Protein AF-A0A285BVQ2-F1 (afdb_monomer)

InterPro domains:
  IPR027267 AH/BAR domain superfamily [G3DSA:1.20.1270.60] (115-334)

Nearest PDB structures (foldseek):
  8hw4-assembly1_A  TM=1.486E-01  e=7.906E-01  Homo sapiens
  7y49-assembly1_A  TM=1.953E-01  e=3.868E+00  Homo sapiens
  8sxa-assembly1_A  TM=1.960E-01  e=9.302E+00  Bos taurus
  8j3z-assembly1_A  TM=1.615E-01  e=8.556E+00  Homo sapiens

Mean predicted aligned error: 10.96 Å

pLDDT: mean 81.38, std 14.77, range [26.28, 98.38]

Organism: NCBI:txid44577

Radius of gyration: 33.55 Å; Cα contacts (8 Å, |Δi|>4): 555; chains: 1; bounding box: 93×42×99 Å

Sequence (562 aa):
MNRDISKRKKHFKDCLQQLVRLLTNLVFLIGFISLTGCAGIHFYNPDNDATASLVKKTSDEINFKAILEEERKNQAKLLDHELEIVAQAALIGRNTILRALLEDRKIPGAPEAESLSKKQERMINDRLLELTGHENTILLTCHKDTVPVPFTVCINEFYDTLENLSKAVERFSKLLSTSAPECRIGVDAKFVVDNKMIDKYEAAAKSIKSNADVRRLLQSFKERCEKHQEAWKELAKIGGIFSVIAQEESKANEEMEKQEKAKGDAKEAYDKALEKYKEALKQAETDVSDVTKKINDKADQLKEALGTLSKTGILGKQSATKLQIDNINLLLDVLAKDKLDEGKLNCSEVKPEEKEKCLKTKEALTVVAQLPSFAGRFVGIEALTALPPINALLFEKERLMTLKEDAEKQIDRTKSIIALLQQKRAAALDEIESLMMSQQHINWARQANGNNEIKLSDLYQRSINEPARRHMVIAMTRFLNASTGSQRLIHEIKYRLLDIEHGQALDASETALRLWEVAIKQPVNALAAYHGSGMKREELAKLMIEALKAAGLFTIAGGVLN

Foldseek 3Di:
DVVVVVVVVVVVVVVVVVVVVVVVVVVVVVVVVVPPPDDDDDDFDPVLLVVLVVVLVVVVVPPVVVVLVVVLVVLVVVLVVLLVVLQVVLVVLLVVVVCQLLDQDPDVPDPHGDFSLRSLLVVLLVVLCQLQVDSCQQFAPLDPPPGTHHNVVLLVLLVVLVVQLVVLQVVLCVQQVDGDPDLAAALPDALDDDPVNLVVSVVSCVVVVGPDPSVVSSVSNRVSSVSNNSSLNSQCPGDHPLVVLRVLLNVLRVLVVQLVVQLVVLVVQLVVLLVQLLVLVVVCLPDPDPRQVSNVVSLVSNLVSLVSLCPSPLNSVLVSLVLLLVLLVLLLVVVVVCPDPQQFLPLNPDDPVCSVSSSSNLSSLSSNCSALLNPPCPPTVVSSGGRDDNLLSVLLSLLSVLSNVLSVLVVVLSVVLSVLSVQLSVLSSLLSVLSVLLSVLSCQLCVQQVVDGHHSVLLVDPPRRPSSNVSNVSSSVSNSCSSRVSVSSNSSSVSVNVSSVVVNVSSVVVSVVSLVCSLVVQLSVLSSCCNPVVPDPVVSVVSNSSSCSSSVVVVVVVVVVD

Secondary structure (DSSP, 8-state):
-HHHHHHHHHHHHHHHHHHHHHHHHHHHHHHHHHS--SS------HHHHHHHHHHHHHHHH--HHHHHHHHHHHHHHHHHHHHHHHHHHHHHHHHHHHHHHH-----TT-SSPPPHHHHHHHHHHHHHHHHHS-S-TT-B--SSSS--B-HHHHHHHHHHHHHHHHHHHHHHHHHHTSPPPP----SS------HHHHHHHHHHHHHTT----HHHHHHHHHHHHHHHHHHHHHHHTS-HHHHHHHHHHHHHHHHHHHHHHHHHHHHHHHHHHHHHHHHHHHHTTT--SSHHHHHHHHHHHHHHHHHHHHHSHHHHHHHHHHHHHHHHHHHHHHHTTT-S-TT---TTTS-HHHHHHHHHHHHHHHHHHTSGGGTTT-SSTTGGGSPPPHHHHHHHHHHHHHHHHHHHHHHHHHHHHHHHHHHHHHHHHHHHHHHHHHHHHHHHHHHHTTTPPPPGGGGT-TTS-HHHHHHHHHHHHHHHHIIIIIHHHHHHHHHHHHHHHHHHHHHHHHHHHHHHHHHHHHHHHHHHHHHHH---HHHHHHHHHHHHHHTTHHHHHHHS--

Solvent-accessible surface area (backbone atoms only — not comparable to full-atom values): 29639 Å² total; per-residue (Å²): 113,77,70,57,57,53,53,53,52,50,56,51,50,54,51,51,52,53,52,51,53,54,51,52,53,49,53,52,54,54,55,58,68,70,71,68,83,84,73,79,93,72,75,72,53,67,69,59,30,52,48,32,47,48,52,48,50,53,57,71,66,56,55,62,65,59,53,53,51,50,51,52,50,51,50,51,53,48,50,55,50,52,46,50,51,44,53,52,49,23,53,54,49,36,52,51,51,51,48,56,66,70,51,85,60,68,51,92,90,52,96,61,66,75,34,37,46,60,52,50,48,49,55,42,47,55,51,46,20,51,40,36,54,36,91,62,64,62,56,40,67,68,52,94,60,92,61,66,36,48,42,66,56,50,53,49,52,38,50,53,29,48,52,53,35,50,54,45,40,52,51,44,22,68,68,41,78,43,84,48,83,84,75,71,62,34,89,82,60,71,79,77,89,48,71,69,57,50,54,54,49,46,52,39,20,57,76,70,72,41,89,69,59,51,66,61,54,53,51,55,46,35,56,35,37,48,50,33,39,50,46,47,48,44,54,43,67,36,37,42,51,48,20,53,48,43,50,55,37,21,52,54,42,50,53,52,48,52,23,52,50,42,22,50,56,26,46,51,48,25,55,54,26,47,51,53,31,52,52,39,57,59,49,48,70,79,46,82,92,70,33,69,63,53,37,50,58,27,49,51,46,29,45,50,23,44,54,50,15,38,66,23,45,55,64,6,32,30,51,38,34,49,54,50,42,55,27,44,51,53,52,50,56,47,64,76,59,72,75,60,70,84,85,45,74,52,54,84,79,45,57,80,90,50,27,64,59,43,51,55,47,53,53,24,49,56,61,52,38,68,37,72,52,31,56,82,67,49,79,48,72,81,41,62,29,54,80,78,57,66,68,53,48,54,52,45,40,53,50,37,51,48,53,29,53,50,28,50,52,52,51,54,49,52,52,49,50,48,54,45,39,53,50,39,47,52,27,53,50,51,23,50,51,28,36,52,54,16,49,52,24,39,52,50,13,19,54,54,47,77,67,37,80,45,43,67,68,46,72,75,42,88,82,48,49,65,66,16,46,52,27,40,54,50,14,54,50,30,42,46,43,22,59,32,52,24,49,31,51,40,51,45,43,52,52,53,52,52,50,50,57,54,48,51,55,50,51,52,50,52,46,51,51,51,50,46,46,63,36,45,51,56,42,47,52,46,48,32,42,33,44,70,70,67,50,53,71,70,58,48,53,51,49,39,54,38,34,40,36,45,51,40,52,70,59,54,61,59,60,76,76,104

Structure (mmCIF, N/CA/C/O backbone):
data_AF-A0A285BVQ2-F1
#
_entry.id   AF-A0A285BVQ2-F1
#
loop_
_atom_site.group_PDB
_atom_site.id
_atom_site.type_symbol
_atom_site.label_atom_id
_atom_site.label_alt_id
_atom_site.label_comp_id
_atom_site.label_asym_id
_atom_site.label_entity_id
_atom_site.label_seq_id
_atom_site.pdbx_PDB_ins_code
_atom_site.Cartn_x
_atom_site.Cartn_y
_atom_site.Cartn_z
_atom_site.occupancy
_atom_site.B_iso_or_equiv
_atom_site.auth_seq_id
_atom_site.auth_comp_id
_atom_site.auth_asym_id
_atom_site.auth_atom_id
_atom_site.pdbx_PDB_model_num
ATOM 1 N N . MET A 1 1 ? -11.890 10.333 -19.678 1.00 42.75 1 MET A N 1
ATOM 2 C CA . MET A 1 1 ? -11.995 10.693 -18.242 1.00 42.75 1 MET A CA 1
ATOM 3 C C . MET A 1 1 ? -13.325 11.341 -17.843 1.00 42.75 1 MET A C 1
ATOM 5 O O . MET A 1 1 ? -14.027 10.740 -17.043 1.00 42.75 1 MET A O 1
ATOM 9 N N . ASN A 1 2 ? -13.757 12.484 -18.398 1.00 30.09 2 ASN A N 1
ATOM 10 C CA . ASN A 1 2 ? -14.986 13.160 -17.914 1.00 30.09 2 ASN A CA 1
ATOM 11 C C . ASN A 1 2 ? -16.311 12.388 -18.117 1.00 30.09 2 ASN A C 1
ATOM 13 O O . ASN A 1 2 ? -17.241 12.554 -17.328 1.00 30.09 2 ASN A O 1
ATOM 17 N N . ARG A 1 3 ? -16.409 11.499 -19.118 1.00 34.00 3 ARG A N 1
ATOM 18 C CA . ARG A 1 3 ? -17.596 10.639 -19.306 1.00 34.00 3 ARG A CA 1
ATOM 19 C C . ARG A 1 3 ? -17.711 9.508 -18.273 1.00 34.00 3 ARG A C 1
ATOM 21 O O . ARG A 1 3 ? -18.831 9.169 -17.902 1.00 34.00 3 ARG A O 1
ATOM 28 N N . ASP A 1 4 ? -16.596 8.981 -17.766 1.00 55.50 4 ASP A N 1
ATOM 29 C CA . ASP A 1 4 ? -16.612 7.911 -16.754 1.00 55.50 4 ASP A CA 1
ATOM 30 C C . ASP A 1 4 ? -16.957 8.421 -15.359 1.00 55.50 4 ASP A C 1
ATOM 32 O O . ASP A 1 4 ? -17.703 7.775 -14.625 1.00 55.50 4 ASP A O 1
ATOM 36 N N . ILE A 1 5 ? -16.493 9.623 -15.012 1.00 51.78 5 ILE A N 1
ATOM 37 C CA . ILE A 1 5 ? -16.827 10.260 -13.731 1.00 51.78 5 ILE A CA 1
ATOM 38 C C . ILE A 1 5 ? -18.338 10.548 -13.654 1.00 51.78 5 ILE A C 1
ATOM 40 O O . ILE A 1 5 ? -18.954 10.367 -12.605 1.00 51.78 5 ILE A O 1
ATOM 44 N N . SER A 1 6 ? -18.961 10.931 -14.776 1.00 53.59 6 SER A N 1
ATOM 45 C CA . SER A 1 6 ? -20.412 11.153 -14.867 1.00 53.59 6 SER A CA 1
ATOM 46 C C . SER A 1 6 ? -21.219 9.864 -14.650 1.00 53.59 6 SER A C 1
ATOM 48 O O . SER A 1 6 ? -22.170 9.855 -13.863 1.00 53.59 6 SER A O 1
ATOM 50 N N . LYS A 1 7 ? -20.803 8.747 -15.267 1.00 61.91 7 LYS A N 1
ATOM 51 C CA . LYS A 1 7 ? -21.470 7.446 -15.086 1.00 61.91 7 LYS A CA 1
ATOM 52 C C . LYS A 1 7 ? -21.353 6.923 -13.652 1.00 61.91 7 LYS A C 1
ATOM 54 O O . LYS A 1 7 ? -22.362 6.492 -13.099 1.00 61.91 7 LYS A O 1
ATOM 59 N N . ARG A 1 8 ? -20.176 7.035 -13.019 1.00 63.31 8 ARG A N 1
ATOM 60 C CA . ARG A 1 8 ? -19.987 6.622 -11.613 1.00 63.31 8 ARG A CA 1
ATOM 61 C C . ARG A 1 8 ? -20.835 7.451 -10.645 1.00 63.31 8 ARG A C 1
ATOM 63 O O . ARG A 1 8 ? -21.466 6.885 -9.758 1.00 63.31 8 ARG A O 1
ATOM 70 N N . LYS A 1 9 ? -20.933 8.772 -10.853 1.00 62.88 9 LYS A N 1
ATOM 71 C CA . LYS A 1 9 ? -21.797 9.647 -10.035 1.00 62.88 9 LYS A CA 1
ATOM 72 C C . LYS A 1 9 ? -23.277 9.282 -10.148 1.00 62.88 9 LYS A C 1
ATOM 74 O O . LYS A 1 9 ? -23.978 9.312 -9.141 1.00 62.88 9 LYS A O 1
ATOM 79 N N . LYS A 1 10 ? -23.750 8.923 -11.347 1.00 70.44 10 LYS A N 1
ATOM 80 C CA . LYS A 1 10 ? -25.139 8.490 -11.552 1.00 70.44 10 LYS A CA 1
ATOM 81 C C . LYS A 1 10 ? -25.424 7.167 -10.834 1.00 70.44 10 LYS A C 1
ATOM 83 O O . LYS A 1 10 ? -26.373 7.098 -10.064 1.00 70.44 10 LYS A O 1
ATOM 88 N N . HIS A 1 11 ? -24.544 6.178 -10.994 1.00 71.06 11 HIS A N 1
ATOM 89 C CA . HIS A 1 11 ? -24.711 4.863 -10.371 1.00 71.06 11 HIS A CA 1
ATOM 90 C C . HIS A 1 11 ? -24.677 4.921 -8.833 1.00 71.06 11 HIS A C 1
ATOM 92 O O . HIS A 1 11 ? -25.450 4.234 -8.170 1.00 71.06 11 HIS A O 1
ATOM 98 N N . PHE A 1 12 ? -23.827 5.784 -8.262 1.00 69.12 12 PHE A N 1
ATOM 99 C CA . PHE A 1 12 ? -23.786 6.032 -6.818 1.00 69.12 12 PHE A CA 1
ATOM 100 C C . PHE A 1 12 ? -25.073 6.699 -6.310 1.00 69.12 12 PHE A C 1
ATOM 102 O O . PHE A 1 12 ? -25.600 6.314 -5.269 1.00 69.12 12 PHE A O 1
ATOM 109 N N . LYS A 1 13 ? -25.616 7.666 -7.064 1.00 71.94 13 LYS A N 1
ATOM 110 C CA . LYS A 1 13 ? -26.856 8.371 -6.708 1.00 71.94 13 LYS A CA 1
ATOM 111 C C . LYS A 1 13 ? -28.071 7.440 -6.726 1.00 71.94 13 LYS A C 1
ATOM 113 O O . LYS A 1 13 ? -28.881 7.498 -5.804 1.00 71.94 13 LYS A O 1
ATOM 118 N N . ASP A 1 14 ? -28.153 6.557 -7.720 1.00 74.12 14 ASP A N 1
ATOM 119 C CA . ASP A 1 14 ? -29.234 5.574 -7.840 1.00 74.12 14 ASP A CA 1
ATOM 120 C C . ASP A 1 14 ? -29.177 4.539 -6.694 1.00 74.12 14 ASP A C 1
ATOM 122 O O . ASP A 1 14 ? -30.209 4.207 -6.105 1.00 74.12 14 ASP A O 1
ATOM 126 N N . CYS A 1 15 ? -27.970 4.109 -6.299 1.00 71.00 15 CYS A N 1
ATOM 127 C CA . CYS A 1 15 ? -27.760 3.200 -5.166 1.00 71.00 15 CYS A CA 1
ATOM 128 C C . CYS A 1 15 ? -28.124 3.859 -3.818 1.00 71.00 15 CYS A C 1
ATOM 130 O O . CYS A 1 15 ? -28.856 3.284 -3.010 1.00 71.00 15 CYS A O 1
ATOM 132 N N . LEU A 1 16 ? -27.706 5.114 -3.606 1.00 65.12 16 LEU A N 1
ATOM 133 C CA . LEU A 1 16 ? -28.046 5.893 -2.409 1.00 65.12 16 LEU A CA 1
ATOM 134 C C . LEU A 1 16 ? -29.565 6.111 -2.286 1.00 65.12 16 LEU A C 1
ATOM 136 O O . LEU A 1 16 ? -30.128 6.000 -1.199 1.00 65.12 16 LEU A O 1
ATOM 140 N N . GLN A 1 17 ? -30.252 6.373 -3.402 1.00 76.06 17 GLN A N 1
ATOM 141 C CA . GLN A 1 17 ? -31.699 6.588 -3.420 1.00 76.06 17 GLN A CA 1
ATOM 142 C C . GLN A 1 17 ? -32.491 5.306 -3.108 1.00 76.06 17 GLN A C 1
ATOM 144 O O . GLN A 1 17 ? -33.529 5.376 -2.443 1.00 76.06 17 GLN A O 1
ATOM 149 N N . GLN A 1 18 ? -32.006 4.136 -3.538 1.00 73.12 18 GLN A N 1
ATOM 150 C CA . GLN A 1 18 ? -32.582 2.848 -3.135 1.00 73.12 18 GLN A CA 1
ATOM 151 C C . GLN A 1 18 ? -32.380 2.574 -1.639 1.00 73.12 18 GLN A C 1
ATOM 153 O O . GLN A 1 18 ? -33.330 2.166 -0.968 1.00 73.12 18 GLN A O 1
ATOM 158 N N . LEU A 1 19 ? -31.195 2.876 -1.099 1.00 62.38 19 LEU A N 1
ATOM 159 C CA . LEU A 1 19 ? -30.898 2.717 0.327 1.00 62.38 19 LEU A CA 1
ATOM 160 C C . LEU A 1 19 ? -31.797 3.608 1.207 1.00 62.38 19 LEU A C 1
ATOM 162 O O . LEU A 1 19 ? -32.351 3.143 2.202 1.00 62.38 19 LEU A O 1
ATOM 166 N N . VAL A 1 20 ? -32.014 4.867 0.804 1.00 70.81 20 VAL A N 1
ATOM 167 C CA . VAL A 1 20 ? -32.920 5.800 1.500 1.00 70.81 20 VAL A CA 1
ATOM 168 C C . VAL A 1 20 ? -34.364 5.296 1.473 1.00 70.81 20 VAL A C 1
ATOM 170 O O . VAL A 1 20 ? -35.037 5.330 2.503 1.00 70.81 20 VAL A O 1
ATOM 173 N N . ARG A 1 21 ? -34.854 4.772 0.340 1.00 72.62 21 ARG A N 1
ATOM 174 C CA . ARG A 1 21 ? -36.207 4.187 0.264 1.00 72.62 21 ARG A CA 1
ATOM 175 C C . ARG A 1 21 ? -36.374 2.988 1.200 1.00 72.62 21 ARG A C 1
ATOM 177 O O . ARG A 1 21 ? -37.392 2.902 1.883 1.00 72.62 21 ARG A O 1
ATOM 184 N N . LEU A 1 22 ? -35.373 2.108 1.276 1.00 68.94 22 LEU A N 1
ATOM 185 C CA . LEU A 1 22 ? -35.367 0.975 2.208 1.00 68.94 22 LEU A CA 1
ATOM 186 C C . LEU A 1 22 ? -35.405 1.437 3.673 1.00 68.94 22 LEU A C 1
ATOM 188 O O . LEU A 1 22 ? -36.226 0.943 4.443 1.00 68.94 22 LEU A O 1
ATOM 192 N N . LEU A 1 23 ? -34.585 2.426 4.042 1.00 60.03 23 LEU A N 1
ATOM 193 C CA . LEU A 1 23 ? -34.566 2.991 5.397 1.00 60.03 23 LEU A CA 1
ATOM 194 C C . LEU A 1 23 ? -35.887 3.676 5.764 1.00 60.03 23 LEU A C 1
ATOM 196 O O . LEU A 1 23 ? -36.385 3.494 6.872 1.00 60.03 23 LEU A O 1
ATOM 200 N N . THR A 1 24 ? -36.488 4.415 4.829 1.00 72.06 24 THR A N 1
ATOM 201 C CA . THR A 1 24 ? -37.770 5.100 5.059 1.00 72.06 24 THR A CA 1
ATOM 202 C C . THR A 1 24 ? -38.885 4.082 5.310 1.00 72.06 24 THR A C 1
ATOM 204 O O . THR A 1 24 ? -39.640 4.218 6.271 1.00 72.06 24 THR A O 1
ATOM 207 N N . ASN A 1 25 ? -38.940 3.007 4.516 1.00 67.06 25 ASN A N 1
ATOM 208 C CA . ASN A 1 25 ? -39.910 1.927 4.707 1.00 67.06 25 ASN A CA 1
ATOM 209 C C . ASN A 1 25 ? -39.714 1.190 6.042 1.00 67.06 25 ASN A C 1
ATOM 211 O O . ASN A 1 25 ? -40.698 0.835 6.687 1.00 67.06 25 ASN A O 1
ATOM 215 N N . LEU A 1 26 ? -38.468 1.006 6.493 1.00 61.53 26 LEU A N 1
ATOM 216 C CA . LEU A 1 26 ? -38.167 0.397 7.792 1.00 61.53 26 LEU A CA 1
ATOM 217 C C . LEU A 1 26 ? -38.640 1.278 8.964 1.00 61.53 26 LEU A C 1
ATOM 219 O O . LEU A 1 26 ? -39.237 0.772 9.911 1.00 61.53 26 LEU A O 1
ATOM 223 N N . VAL A 1 27 ? -38.421 2.597 8.891 1.00 68.81 27 VAL A N 1
ATOM 224 C CA . VAL A 1 27 ? -38.894 3.555 9.909 1.00 68.81 27 VAL A CA 1
ATOM 225 C C . VAL A 1 27 ? -40.422 3.567 9.983 1.00 68.81 27 VAL A C 1
ATOM 227 O O . VAL A 1 27 ? -40.977 3.554 11.082 1.00 68.81 27 VAL A O 1
ATOM 230 N N . PHE A 1 28 ? -41.109 3.514 8.837 1.00 65.12 28 PHE A N 1
ATOM 231 C CA . PHE A 1 28 ? -42.566 3.369 8.803 1.00 65.12 28 PHE A CA 1
ATOM 232 C C . PHE A 1 28 ? -43.029 2.051 9.433 1.00 65.12 28 PHE A C 1
ATOM 234 O O . PHE A 1 28 ? -43.971 2.061 10.223 1.00 65.12 28 PHE A O 1
ATOM 241 N N . LEU A 1 29 ? -42.344 0.937 9.157 1.00 60.62 29 LEU A N 1
ATOM 242 C CA . LEU A 1 29 ? -42.668 -0.360 9.752 1.00 60.62 29 LEU A CA 1
ATOM 243 C C . LEU A 1 29 ? -42.556 -0.323 11.288 1.00 60.62 29 LEU A C 1
ATOM 245 O O . LEU A 1 29 ? -43.442 -0.806 11.986 1.00 60.62 29 LEU A O 1
ATOM 249 N N . ILE A 1 30 ? -41.504 0.308 11.820 1.00 59.91 30 ILE A N 1
ATOM 250 C CA . ILE A 1 30 ? -41.287 0.450 13.269 1.00 59.91 30 ILE A CA 1
ATOM 251 C C . ILE A 1 30 ? -42.325 1.393 13.899 1.00 59.91 30 ILE A C 1
ATOM 253 O O . ILE A 1 30 ? -42.819 1.114 14.991 1.00 59.91 30 ILE A O 1
ATOM 257 N N . GLY A 1 31 ? -42.703 2.474 13.207 1.00 57.16 31 GLY A N 1
ATOM 258 C CA . GLY A 1 31 ? -43.745 3.403 13.660 1.00 57.16 31 GLY A CA 1
ATOM 259 C C . GLY A 1 31 ? -45.141 2.776 13.739 1.00 57.16 31 GLY A C 1
ATOM 260 O O . GLY A 1 31 ? -45.929 3.132 14.611 1.00 57.16 31 GLY A O 1
ATOM 261 N N . PHE A 1 32 ? -45.445 1.799 12.881 1.00 54.34 32 PHE A N 1
ATOM 262 C CA . PHE A 1 32 ? -46.704 1.052 12.964 1.00 54.34 32 PHE A CA 1
ATOM 263 C C . PHE A 1 32 ? -46.745 0.082 14.153 1.00 54.34 32 PHE A C 1
ATOM 265 O O . PHE A 1 32 ? -47.807 -0.118 14.739 1.00 54.34 32 PHE A O 1
ATOM 272 N N . ILE A 1 33 ? -45.598 -0.468 14.563 1.00 56.38 33 ILE A N 1
ATOM 273 C CA . ILE A 1 33 ? -45.506 -1.394 15.704 1.00 56.38 33 ILE A CA 1
ATOM 274 C C . ILE A 1 33 ? -45.717 -0.664 17.046 1.00 56.38 33 ILE A C 1
ATOM 276 O O . ILE A 1 33 ? -46.184 -1.269 18.011 1.00 56.38 33 ILE A O 1
ATOM 280 N N . SER A 1 34 ? -45.433 0.640 17.127 1.00 50.44 34 SER A N 1
ATOM 281 C CA . SER A 1 34 ? -45.583 1.428 18.360 1.00 50.44 34 SER A CA 1
ATOM 282 C C . SER A 1 34 ? -46.978 2.034 18.579 1.00 50.44 34 SER A C 1
ATOM 284 O O . SER A 1 34 ? -47.265 2.475 19.691 1.00 50.44 34 SER A O 1
ATO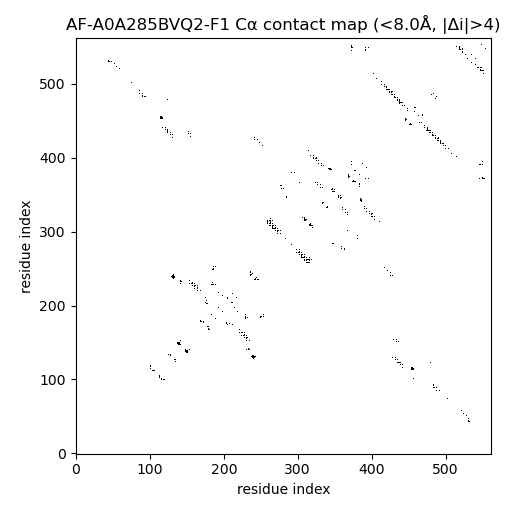M 286 N N . LEU A 1 35 ? -47.868 2.024 17.578 1.00 49.31 35 LEU A N 1
ATOM 287 C CA . LEU A 1 35 ? -49.195 2.664 17.653 1.00 49.31 35 LEU A CA 1
ATOM 288 C C . LEU A 1 35 ? -50.361 1.725 18.024 1.00 49.31 35 LEU A C 1
ATOM 290 O O . LEU A 1 35 ? -51.476 2.200 18.216 1.00 49.31 35 LEU A O 1
ATOM 294 N N . THR A 1 36 ? -50.144 0.417 18.195 1.00 51.56 36 THR A N 1
ATOM 295 C CA . THR A 1 36 ? -51.219 -0.545 18.541 1.00 51.56 36 THR A CA 1
ATOM 296 C C . THR A 1 36 ? -51.367 -0.832 20.042 1.00 51.56 36 THR A C 1
ATOM 298 O O . THR A 1 36 ? -52.062 -1.765 20.444 1.00 51.56 36 THR A O 1
ATOM 301 N N . GLY A 1 37 ? -50.721 -0.055 20.910 1.00 45.75 37 GLY A N 1
ATOM 302 C CA . GLY A 1 37 ? -50.799 -0.238 22.359 1.00 45.75 37 GLY A CA 1
ATOM 303 C C . GLY A 1 37 ? -51.986 0.487 22.983 1.00 45.75 37 GLY A C 1
ATOM 304 O O . GLY A 1 37 ? -51.760 1.549 23.540 1.00 45.75 37 GLY A O 1
ATOM 305 N N . CYS A 1 38 ? -53.210 -0.058 22.888 1.00 47.16 38 CYS A N 1
ATOM 306 C CA . CYS A 1 38 ? -54.331 0.229 23.812 1.00 47.16 38 CYS A CA 1
ATOM 307 C C . CYS A 1 38 ? -55.611 -0.594 23.516 1.00 47.16 38 CYS A C 1
ATOM 309 O O . CYS A 1 38 ? -56.702 -0.043 23.502 1.00 47.16 38 CYS A O 1
ATOM 311 N N . ALA A 1 39 ? -55.524 -1.907 23.276 1.00 43.06 39 ALA A N 1
ATOM 312 C CA . ALA A 1 39 ? -56.642 -2.834 23.522 1.00 43.06 39 ALA A CA 1
ATOM 313 C C . ALA A 1 39 ? -56.180 -4.289 23.365 1.00 43.06 39 ALA A C 1
ATOM 315 O O . ALA A 1 39 ? -55.706 -4.672 22.304 1.00 43.06 39 ALA A O 1
ATOM 316 N N . GLY A 1 40 ? -56.383 -5.103 24.402 1.00 43.97 40 GLY A N 1
ATOM 317 C CA . GLY A 1 40 ? -56.470 -6.557 24.267 1.00 43.97 40 GLY A CA 1
ATOM 318 C C . GLY A 1 40 ? -55.145 -7.314 24.176 1.00 43.97 40 GLY A C 1
ATOM 319 O O . GLY A 1 40 ? -54.296 -7.098 23.317 1.00 43.97 40 GLY A O 1
ATOM 320 N N . ILE A 1 41 ? -54.986 -8.267 25.085 1.00 63.38 41 ILE A N 1
ATOM 321 C CA . ILE A 1 41 ? -53.972 -9.313 25.042 1.00 63.38 41 ILE A CA 1
ATOM 322 C C . ILE A 1 41 ? -54.038 -10.017 23.678 1.00 63.38 41 ILE A C 1
ATOM 324 O O . ILE A 1 41 ? -55.047 -10.632 23.357 1.00 63.38 41 ILE A O 1
ATOM 328 N N . HIS A 1 42 ? -52.938 -10.003 22.928 1.00 43.19 42 HIS A N 1
ATOM 329 C CA . HIS A 1 42 ? -52.692 -11.018 21.908 1.00 43.19 42 HIS A CA 1
ATOM 330 C C . HIS A 1 42 ? -51.340 -11.670 22.190 1.00 43.19 42 HIS A C 1
ATOM 332 O O . HIS A 1 42 ? -50.273 -11.116 21.903 1.00 43.19 42 HIS A O 1
ATOM 338 N N . PHE A 1 43 ? -51.452 -12.827 22.852 1.00 57.34 43 PHE A N 1
ATOM 339 C CA . PHE A 1 43 ? -50.667 -14.031 22.595 1.00 57.34 43 PHE A CA 1
ATOM 340 C C . PHE A 1 43 ? -50.625 -14.288 21.084 1.00 57.34 43 PHE A C 1
ATOM 342 O O . PHE A 1 43 ? -51.628 -14.036 20.425 1.00 57.34 43 PHE A O 1
ATOM 349 N N . TYR A 1 44 ? -49.480 -14.752 20.576 1.00 59.44 44 TYR A N 1
ATOM 350 C CA . TYR A 1 44 ? -49.274 -15.316 19.234 1.00 59.44 44 TYR A CA 1
ATOM 351 C C . TYR A 1 44 ? -50.157 -14.733 18.108 1.00 59.44 44 TYR A C 1
ATOM 353 O O . TYR A 1 44 ? -51.303 -15.136 17.924 1.00 59.44 44 TYR A O 1
ATOM 361 N N . ASN A 1 45 ? -49.605 -13.811 17.312 1.00 70.81 45 ASN A N 1
ATOM 362 C CA . ASN A 1 45 ? -50.222 -13.416 16.046 1.00 70.81 45 ASN A CA 1
ATOM 363 C C . ASN A 1 45 ? -49.573 -14.237 14.910 1.00 70.81 45 ASN A C 1
ATOM 365 O O . ASN A 1 45 ? -48.398 -13.986 14.617 1.00 70.81 45 ASN A O 1
ATOM 369 N N . PRO A 1 46 ? -50.299 -15.184 14.284 1.00 75.38 46 PRO A N 1
ATOM 370 C CA . PRO A 1 46 ? -49.757 -16.050 13.236 1.00 75.38 46 PRO A CA 1
ATOM 371 C C . PRO A 1 46 ? -49.273 -15.273 12.007 1.00 75.38 46 PRO A C 1
ATOM 373 O O . PRO A 1 46 ? -48.298 -15.682 11.384 1.00 75.38 46 PRO A O 1
ATOM 376 N N . ASP A 1 47 ? -49.878 -14.128 11.685 1.00 76.75 47 ASP A N 1
ATOM 377 C CA . ASP A 1 47 ? -49.460 -13.306 10.544 1.00 76.75 47 ASP A CA 1
ATOM 378 C C . ASP A 1 47 ? -48.112 -12.621 10.815 1.00 76.75 47 ASP A C 1
ATOM 380 O O . ASP A 1 47 ? -47.251 -12.532 9.934 1.00 76.75 47 ASP A O 1
ATOM 384 N N . ASN A 1 48 ? -47.885 -12.187 12.060 1.00 74.69 48 ASN A N 1
ATOM 385 C CA . ASN A 1 48 ? -46.606 -11.607 12.475 1.00 74.69 48 ASN A CA 1
ATOM 386 C C . ASN A 1 48 ? -45.505 -12.671 12.558 1.00 74.69 48 ASN A C 1
ATOM 388 O O . ASN A 1 48 ? -44.373 -12.403 12.160 1.00 74.69 48 ASN A O 1
ATOM 392 N N . ASP A 1 49 ? -45.834 -13.874 13.034 1.00 75.19 49 ASP A N 1
ATOM 393 C CA . ASP A 1 49 ? -44.923 -15.023 13.054 1.00 75.19 49 ASP A CA 1
ATOM 394 C C . ASP A 1 49 ? -44.526 -15.454 11.634 1.00 75.19 49 ASP A C 1
ATOM 396 O O . ASP A 1 49 ? -43.340 -15.601 11.324 1.00 75.19 49 ASP A O 1
ATOM 400 N N . ALA A 1 50 ? -45.506 -15.550 10.730 1.00 79.12 50 ALA A N 1
ATOM 401 C CA . ALA A 1 50 ? -45.279 -15.830 9.317 1.00 79.12 50 ALA A CA 1
ATOM 402 C C . ALA A 1 50 ? -44.417 -14.744 8.656 1.00 79.12 50 ALA A C 1
ATOM 404 O O . ALA A 1 50 ? -43.486 -15.063 7.916 1.00 79.12 50 ALA A O 1
ATOM 405 N N . THR A 1 51 ? -44.667 -13.468 8.965 1.00 77.94 51 THR A N 1
ATOM 406 C CA . THR A 1 51 ? -43.869 -12.344 8.450 1.00 77.94 51 THR A CA 1
ATOM 407 C C . THR A 1 51 ? -42.435 -12.383 8.979 1.00 77.94 51 THR A C 1
ATOM 409 O O . THR A 1 51 ? -41.495 -12.277 8.193 1.00 77.94 51 THR A O 1
ATOM 412 N N . ALA A 1 52 ? -42.233 -12.578 10.286 1.00 73.88 52 ALA A N 1
ATOM 413 C CA . ALA A 1 52 ? -40.901 -12.673 10.886 1.00 73.88 52 ALA A CA 1
ATOM 414 C C . ALA A 1 52 ? -40.120 -13.879 10.339 1.00 73.88 52 ALA A C 1
ATOM 416 O O . ALA A 1 52 ? -38.941 -13.754 9.998 1.00 73.88 52 ALA A O 1
ATOM 417 N N . SER A 1 53 ? -40.791 -15.021 10.181 1.00 78.62 53 SER A N 1
ATOM 418 C CA . SER A 1 53 ? -40.227 -16.225 9.569 1.00 78.62 53 SER A CA 1
ATOM 419 C C . SER A 1 53 ? -39.869 -16.011 8.099 1.00 78.62 53 SER A C 1
ATOM 421 O O . SER A 1 53 ? -38.804 -16.448 7.668 1.00 78.62 53 SER A O 1
ATOM 423 N N . LEU A 1 54 ? -40.700 -15.294 7.335 1.00 84.12 54 LEU A N 1
ATOM 424 C CA . LEU A 1 54 ? -40.413 -14.936 5.945 1.00 84.12 54 LEU A CA 1
ATOM 425 C C . LEU A 1 54 ? -39.219 -13.982 5.841 1.00 84.12 54 LEU A C 1
ATOM 427 O O . LEU A 1 54 ? -38.347 -14.206 5.006 1.00 84.12 54 LEU A O 1
ATOM 431 N N . VAL A 1 55 ? -39.145 -12.949 6.688 1.00 78.75 55 VAL A N 1
ATOM 432 C CA . VAL A 1 55 ? -38.008 -12.011 6.726 1.00 78.75 55 VAL A CA 1
ATOM 433 C C . VAL A 1 55 ? -36.725 -12.747 7.089 1.00 78.75 55 VAL A C 1
ATOM 435 O O . VAL A 1 55 ? -35.715 -12.558 6.416 1.00 78.75 55 VAL A O 1
ATOM 438 N N . LYS A 1 56 ? -36.763 -13.622 8.100 1.00 79.69 56 LYS A N 1
ATOM 439 C CA . LYS A 1 56 ? -35.618 -14.453 8.481 1.00 79.69 56 LYS A CA 1
ATOM 440 C C . LYS A 1 56 ? -35.194 -15.371 7.338 1.00 79.69 56 LYS A C 1
ATOM 442 O O . LYS A 1 56 ? -34.032 -15.348 6.958 1.00 79.69 56 LYS A O 1
ATOM 447 N N . LYS A 1 57 ? -36.135 -16.107 6.741 1.00 85.19 57 LYS A N 1
ATOM 448 C CA . LYS A 1 57 ? -35.874 -16.988 5.597 1.00 85.19 57 LYS A CA 1
ATOM 449 C C . LYS A 1 57 ? -35.263 -16.219 4.424 1.00 85.19 57 LYS A C 1
ATOM 451 O O . LYS A 1 57 ? -34.230 -16.624 3.917 1.00 85.19 57 LYS A O 1
ATOM 456 N N . THR A 1 58 ? -35.847 -15.082 4.050 1.00 82.12 58 THR A N 1
ATOM 457 C CA . THR A 1 58 ? -35.337 -14.233 2.960 1.00 82.12 58 THR A CA 1
ATOM 458 C C . THR A 1 58 ? -33.949 -13.682 3.294 1.00 82.12 58 THR A C 1
ATOM 460 O O . THR A 1 58 ? -33.066 -13.673 2.445 1.00 82.12 58 THR A O 1
ATOM 463 N N . SER A 1 59 ? -33.725 -13.252 4.540 1.00 79.31 59 SER A N 1
ATOM 464 C CA . SER A 1 59 ? -32.414 -12.789 5.008 1.00 79.31 59 SER A CA 1
ATOM 465 C C . SER A 1 59 ? -31.364 -13.901 4.989 1.00 79.31 59 SER A C 1
ATOM 467 O O . SER A 1 59 ? -30.215 -13.621 4.669 1.00 79.31 59 SER A O 1
ATOM 469 N N . ASP A 1 60 ? -31.732 -15.131 5.350 1.00 82.12 60 ASP A N 1
ATOM 470 C CA . ASP A 1 60 ? -30.834 -16.289 5.340 1.00 82.12 60 ASP A CA 1
ATOM 471 C C . ASP A 1 60 ? -30.583 -16.802 3.904 1.00 82.12 60 ASP A C 1
ATOM 473 O O . ASP A 1 60 ? -29.528 -17.373 3.629 1.00 82.12 60 ASP A O 1
ATOM 477 N N . GLU A 1 61 ? -31.518 -16.570 2.975 1.00 85.44 61 GLU A N 1
ATOM 478 C CA . GLU A 1 61 ? -31.383 -16.890 1.546 1.00 85.44 61 GLU A CA 1
ATOM 479 C C . GLU A 1 61 ? -30.459 -15.915 0.794 1.00 85.44 61 GLU A C 1
ATOM 481 O O . GLU A 1 61 ? -29.824 -16.309 -0.190 1.00 85.44 61 GLU A O 1
ATOM 486 N N . ILE A 1 62 ? -30.333 -14.656 1.241 1.00 82.25 62 ILE A N 1
ATOM 487 C CA . ILE A 1 62 ? -29.406 -13.697 0.624 1.00 82.25 62 ILE A CA 1
ATOM 488 C C . ILE A 1 62 ? -27.972 -14.025 1.047 1.00 82.25 62 ILE A C 1
ATOM 490 O O . ILE A 1 62 ? -27.490 -13.643 2.112 1.00 82.25 62 ILE A O 1
ATOM 494 N N . ASN A 1 63 ? -27.241 -14.690 0.157 1.00 86.12 63 ASN A N 1
ATOM 495 C CA . ASN A 1 63 ? -25.833 -14.999 0.365 1.00 86.12 63 ASN A CA 1
ATOM 496 C C . ASN A 1 63 ? -24.935 -13.836 -0.101 1.00 86.12 63 ASN A C 1
ATOM 498 O O . ASN A 1 63 ? -24.271 -13.922 -1.137 1.00 86.12 63 ASN A O 1
ATOM 502 N N . PHE A 1 64 ? -24.908 -12.735 0.663 1.00 85.88 64 PHE A N 1
ATOM 503 C CA . PHE A 1 64 ? -24.045 -11.574 0.380 1.00 85.88 64 PHE A CA 1
ATOM 504 C C . PHE A 1 64 ? -22.575 -11.963 0.229 1.00 85.88 64 PHE A C 1
ATOM 506 O O . PHE A 1 64 ? -21.869 -11.423 -0.623 1.00 85.88 64 PHE A O 1
ATOM 513 N N . LYS A 1 65 ? -22.128 -12.940 1.023 1.00 88.50 65 LYS A N 1
ATOM 514 C CA . LYS A 1 65 ? -20.780 -13.492 0.934 1.00 88.50 65 LYS A CA 1
ATOM 515 C C . LYS A 1 65 ? -20.503 -14.077 -0.453 1.00 88.50 65 LYS A C 1
ATOM 517 O O . LYS A 1 65 ? -19.490 -13.725 -1.042 1.00 88.50 65 LYS A O 1
ATOM 522 N N . ALA A 1 66 ? -21.405 -14.894 -1.001 1.00 90.38 66 ALA A N 1
ATOM 523 C CA . ALA A 1 66 ? -21.243 -15.451 -2.345 1.00 90.38 66 ALA A CA 1
ATOM 524 C C . ALA A 1 66 ? -21.228 -14.368 -3.434 1.00 90.38 66 ALA A C 1
ATOM 526 O O . ALA A 1 66 ? -20.441 -14.472 -4.370 1.00 90.38 66 ALA A O 1
ATOM 527 N N . ILE A 1 67 ? -22.045 -13.314 -3.300 1.00 91.50 67 ILE A N 1
ATOM 528 C CA . ILE A 1 67 ? -22.041 -12.181 -4.243 1.00 91.50 67 ILE A CA 1
ATOM 529 C C . ILE A 1 67 ? -20.683 -11.471 -4.212 1.00 91.50 67 ILE A C 1
ATOM 531 O O . ILE A 1 67 ? -20.067 -11.279 -5.255 1.00 91.50 67 ILE A O 1
ATOM 535 N N . LEU A 1 68 ? -20.180 -11.124 -3.023 1.00 93.06 68 LEU A N 1
ATOM 536 C CA . LEU A 1 68 ? -18.877 -10.467 -2.872 1.00 93.06 68 LEU A CA 1
ATOM 537 C C . LEU A 1 68 ? -17.716 -11.361 -3.327 1.00 93.06 68 LEU A C 1
ATOM 539 O O . LEU A 1 68 ? -16.755 -10.866 -3.912 1.00 93.06 68 LEU A O 1
ATOM 543 N N . GLU A 1 69 ? -17.785 -12.669 -3.074 1.00 94.38 69 GLU A N 1
ATOM 544 C CA . GLU A 1 69 ? -16.801 -13.634 -3.571 1.00 94.38 69 GLU A CA 1
ATOM 545 C C . GLU A 1 69 ? -16.808 -13.714 -5.100 1.00 94.38 69 GLU A C 1
ATOM 547 O O . GLU A 1 69 ? -15.737 -13.773 -5.706 1.00 94.38 69 GLU A O 1
ATOM 552 N N . GLU A 1 70 ? -17.981 -13.685 -5.734 1.00 96.06 70 GLU A N 1
ATOM 553 C CA . GLU A 1 70 ? -18.087 -13.667 -7.193 1.00 96.06 70 GLU A CA 1
ATOM 554 C C . GLU A 1 70 ? -17.574 -12.349 -7.785 1.00 96.06 70 GLU A C 1
ATOM 556 O O . GLU A 1 70 ? -16.810 -12.377 -8.748 1.00 96.06 70 GLU A O 1
ATOM 561 N N . GLU A 1 71 ? -17.877 -11.204 -7.168 1.00 95.62 71 GLU A N 1
ATOM 562 C CA . GLU A 1 71 ? -17.312 -9.910 -7.576 1.00 95.62 71 GLU A CA 1
ATOM 563 C C . GLU A 1 71 ? -15.782 -9.892 -7.462 1.00 95.62 71 GLU A C 1
ATOM 565 O O . GLU A 1 71 ? -15.100 -9.469 -8.395 1.00 95.62 71 GLU A O 1
ATOM 570 N N . ARG A 1 72 ? -15.208 -10.440 -6.381 1.00 95.75 72 ARG A N 1
ATOM 571 C CA . ARG A 1 72 ? -13.746 -10.579 -6.249 1.00 95.75 72 ARG A CA 1
ATOM 572 C C . ARG A 1 72 ? -13.152 -11.502 -7.317 1.00 95.75 72 ARG A C 1
ATOM 574 O O . ARG A 1 72 ? -12.081 -11.207 -7.843 1.00 95.75 72 ARG A O 1
ATOM 581 N N . LYS A 1 73 ? -13.826 -12.605 -7.665 1.00 97.44 73 LYS A N 1
ATOM 582 C CA . LYS A 1 73 ? -13.392 -13.490 -8.763 1.00 97.44 73 LYS A CA 1
ATOM 583 C C . LYS A 1 73 ? -13.450 -12.780 -10.111 1.00 97.44 73 LYS A C 1
ATOM 585 O O . LYS A 1 73 ? -12.535 -12.940 -10.915 1.00 97.44 73 LYS A O 1
ATOM 590 N N . ASN A 1 74 ? -14.503 -12.009 -10.367 1.00 97.19 74 ASN A N 1
ATOM 591 C CA . ASN A 1 74 ? -14.650 -11.238 -11.599 1.00 97.19 74 ASN A CA 1
ATOM 592 C C . ASN A 1 74 ? -13.587 -10.146 -11.702 1.00 97.19 74 ASN A C 1
ATOM 594 O O . ASN A 1 74 ? -12.985 -9.988 -12.760 1.00 97.19 74 ASN A O 1
ATOM 598 N N . GLN A 1 75 ? -13.295 -9.466 -10.594 1.00 96.06 75 GLN A N 1
ATOM 599 C CA . GLN A 1 75 ? -12.205 -8.505 -10.503 1.00 96.06 75 GLN A CA 1
ATOM 600 C C . GLN A 1 75 ? -10.844 -9.157 -10.805 1.00 96.06 75 GLN A C 1
ATOM 602 O O . GLN A 1 75 ? -10.094 -8.638 -11.626 1.00 96.06 75 GLN A O 1
ATOM 607 N N . ALA A 1 76 ? -10.552 -10.326 -10.223 1.00 96.81 76 ALA A N 1
ATOM 608 C CA . ALA A 1 76 ? -9.312 -11.053 -10.504 1.00 96.81 76 ALA A CA 1
ATOM 609 C C . ALA A 1 76 ? -9.195 -11.459 -11.987 1.00 96.81 76 ALA A C 1
ATOM 611 O O . ALA A 1 76 ? -8.156 -11.237 -12.602 1.00 96.81 76 ALA A O 1
ATOM 612 N N . LYS A 1 77 ? -10.278 -11.975 -12.589 1.00 97.81 77 LYS A N 1
ATOM 613 C CA . LYS A 1 77 ? -10.323 -12.291 -14.031 1.00 97.81 77 LYS A CA 1
ATOM 614 C C . LYS A 1 77 ? -10.099 -11.053 -14.902 1.00 97.81 77 LYS A C 1
ATOM 616 O O . LYS A 1 77 ? -9.447 -11.152 -15.938 1.00 97.81 77 LYS A O 1
ATOM 621 N N . LEU A 1 78 ? -10.663 -9.907 -14.508 1.00 97.44 78 LEU A N 1
ATOM 622 C CA . LEU A 1 78 ? -10.472 -8.647 -15.220 1.00 97.44 78 LEU A CA 1
ATOM 623 C C . LEU A 1 78 ? -9.003 -8.217 -15.170 1.00 97.44 78 LEU A C 1
ATOM 625 O O . LEU A 1 78 ? -8.442 -7.928 -1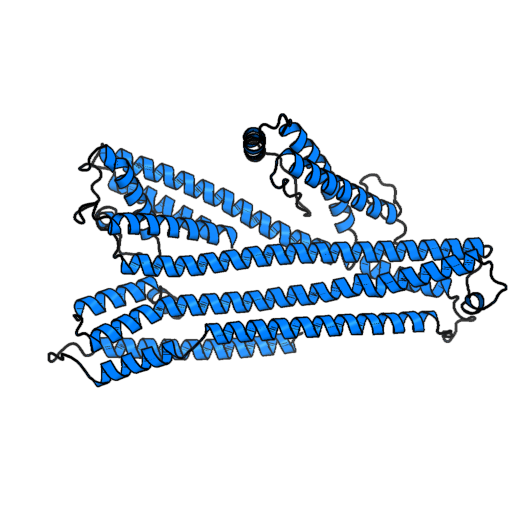6.222 1.00 97.44 78 LEU A O 1
ATOM 629 N N . LEU A 1 79 ? -8.374 -8.253 -13.990 1.00 97.56 79 LEU A N 1
ATOM 630 C CA . LEU A 1 79 ? -6.952 -7.943 -13.845 1.00 97.56 79 LEU A CA 1
ATOM 631 C C . LEU A 1 79 ? -6.088 -8.875 -14.706 1.00 97.56 79 LEU A C 1
ATOM 633 O O . LEU A 1 79 ? -5.219 -8.395 -15.428 1.00 97.56 79 LEU A O 1
ATOM 637 N N . ASP A 1 80 ? -6.331 -10.187 -14.677 1.00 98.19 80 ASP A N 1
ATOM 638 C CA . ASP A 1 80 ? -5.575 -11.148 -15.492 1.00 98.19 80 ASP A CA 1
ATOM 639 C C . ASP A 1 80 ? -5.674 -10.819 -16.991 1.00 98.19 80 ASP A C 1
ATOM 641 O O . ASP A 1 80 ? -4.666 -10.825 -17.703 1.00 98.19 80 ASP A O 1
ATOM 645 N N . HIS A 1 81 ? -6.871 -10.458 -17.463 1.00 98.06 81 HIS A N 1
ATOM 646 C CA . HIS A 1 81 ? -7.082 -10.037 -18.846 1.00 98.06 81 HIS A CA 1
ATOM 647 C C . HIS A 1 81 ? -6.383 -8.707 -19.173 1.00 98.06 81 HIS A C 1
ATOM 649 O O . HIS A 1 81 ? -5.769 -8.571 -20.232 1.00 98.06 81 HIS A O 1
ATOM 655 N N . GLU A 1 82 ? -6.422 -7.727 -18.267 1.00 97.38 82 GLU A N 1
ATOM 656 C CA . GLU A 1 82 ? -5.708 -6.456 -18.425 1.00 97.38 82 GLU A CA 1
ATOM 657 C C . GLU A 1 82 ? -4.188 -6.668 -18.498 1.00 97.38 82 GLU A C 1
ATOM 659 O O . GLU A 1 82 ? -3.521 -6.078 -19.352 1.00 97.38 82 GLU A O 1
ATOM 664 N N . LEU A 1 83 ? -3.633 -7.557 -17.668 1.00 97.50 83 LEU A N 1
ATOM 665 C CA . LEU A 1 83 ? -2.214 -7.920 -17.698 1.00 97.50 83 LEU A CA 1
ATOM 666 C C . LEU A 1 83 ? -1.832 -8.647 -18.998 1.00 97.50 83 LEU A C 1
ATOM 668 O O . LEU A 1 83 ? -0.758 -8.391 -19.551 1.00 97.50 83 LEU A O 1
ATOM 672 N N . GLU A 1 84 ? -2.708 -9.502 -19.531 1.00 97.69 84 GLU A N 1
ATOM 673 C CA . GLU A 1 84 ? -2.514 -10.129 -20.843 1.00 97.69 84 GLU A CA 1
ATOM 674 C C . GLU A 1 84 ? -2.474 -9.080 -21.965 1.00 97.69 84 GLU A C 1
ATOM 676 O O . GLU A 1 84 ? -1.554 -9.088 -22.792 1.00 97.69 84 GLU A O 1
ATOM 681 N N . ILE A 1 85 ? -3.416 -8.130 -21.966 1.00 97.38 85 ILE A N 1
ATOM 682 C CA . ILE A 1 85 ? -3.447 -7.025 -22.934 1.00 97.38 85 ILE A CA 1
ATOM 683 C C . ILE A 1 85 ? -2.169 -6.190 -22.837 1.00 97.38 85 ILE A C 1
ATOM 685 O O . ILE A 1 85 ? -1.586 -5.851 -23.867 1.00 97.38 85 ILE A O 1
ATOM 689 N N . VAL A 1 86 ? -1.689 -5.883 -21.627 1.00 96.56 86 VAL A N 1
ATOM 690 C CA . VAL A 1 86 ? -0.424 -5.157 -21.425 1.00 96.56 86 VAL A CA 1
ATOM 691 C C . VAL A 1 86 ? 0.759 -5.926 -22.015 1.00 96.56 86 VAL A C 1
ATOM 693 O O . VAL A 1 86 ? 1.599 -5.332 -22.696 1.00 96.56 86 VAL A O 1
ATOM 696 N N . ALA A 1 87 ? 0.818 -7.245 -21.822 1.00 95.00 87 ALA A N 1
ATOM 697 C CA . ALA A 1 87 ? 1.869 -8.078 -22.399 1.00 95.00 87 ALA A CA 1
ATOM 698 C C . ALA A 1 87 ? 1.826 -8.081 -23.939 1.00 95.00 87 ALA A C 1
ATOM 700 O O . ALA A 1 87 ? 2.864 -7.925 -24.590 1.00 95.00 87 ALA A O 1
ATOM 701 N N . GLN A 1 88 ? 0.635 -8.205 -24.534 1.00 96.19 88 GLN A N 1
ATOM 702 C CA . GLN A 1 88 ? 0.452 -8.142 -25.987 1.00 96.19 88 GLN A CA 1
ATOM 703 C C . GLN A 1 88 ? 0.806 -6.753 -26.543 1.00 96.19 88 GLN A C 1
ATOM 705 O O . GLN A 1 88 ? 1.537 -6.647 -27.531 1.00 96.19 88 GLN A O 1
ATOM 710 N N . ALA A 1 89 ? 0.357 -5.685 -25.880 1.00 95.12 89 ALA A N 1
ATOM 711 C CA . ALA A 1 89 ? 0.663 -4.307 -26.249 1.00 95.12 89 ALA A CA 1
ATOM 712 C C . ALA A 1 89 ? 2.172 -4.029 -26.204 1.00 95.12 89 ALA A C 1
ATOM 714 O O . ALA A 1 89 ? 2.699 -3.398 -27.120 1.00 95.12 89 ALA A O 1
ATOM 715 N N . ALA A 1 90 ? 2.890 -4.563 -25.211 1.00 93.19 90 ALA A N 1
ATOM 716 C CA . ALA A 1 90 ? 4.346 -4.458 -25.135 1.00 93.19 90 ALA A CA 1
ATOM 717 C C . ALA A 1 90 ? 5.043 -5.136 -26.330 1.00 93.19 90 ALA A C 1
ATOM 719 O O . ALA A 1 90 ? 5.984 -4.578 -26.897 1.00 93.19 90 ALA A O 1
ATOM 720 N N . LEU A 1 91 ? 4.564 -6.304 -26.777 1.00 93.44 91 LEU A N 1
ATOM 721 C CA . LEU A 1 91 ? 5.102 -6.986 -27.963 1.00 93.44 91 LEU A CA 1
ATOM 722 C C . LEU A 1 91 ? 4.822 -6.213 -29.259 1.00 93.44 91 LEU A C 1
ATOM 724 O O . LEU A 1 91 ? 5.709 -6.094 -30.109 1.00 93.44 91 LEU A O 1
ATOM 728 N N . ILE A 1 92 ? 3.615 -5.663 -29.409 1.00 94.88 92 ILE A N 1
ATOM 729 C CA . ILE A 1 92 ? 3.257 -4.811 -30.553 1.00 94.88 92 ILE A CA 1
ATOM 730 C C . ILE A 1 92 ? 4.118 -3.544 -30.556 1.00 94.88 92 ILE A C 1
ATOM 732 O O . ILE A 1 92 ? 4.667 -3.180 -31.600 1.00 94.88 92 ILE A O 1
ATOM 736 N N . GLY A 1 93 ? 4.297 -2.914 -29.391 1.00 92.25 93 GLY A N 1
ATOM 737 C CA . GLY A 1 93 ? 5.185 -1.770 -29.192 1.00 92.25 93 GLY A CA 1
ATOM 738 C C . GLY A 1 93 ? 6.616 -2.091 -29.614 1.00 92.25 93 GLY A C 1
ATOM 739 O O . GLY A 1 93 ? 7.174 -1.386 -30.454 1.00 92.25 93 GLY A O 1
ATOM 740 N N . ARG A 1 94 ? 7.169 -3.225 -29.155 1.00 93.62 94 ARG A N 1
ATOM 741 C CA . ARG A 1 94 ? 8.492 -3.720 -29.577 1.00 93.62 94 ARG A CA 1
ATOM 742 C C . ARG A 1 94 ? 8.624 -3.806 -31.085 1.00 93.62 94 ARG A C 1
ATOM 744 O O . ARG A 1 94 ? 9.588 -3.308 -31.654 1.00 93.62 94 ARG A O 1
ATOM 751 N N . ASN A 1 95 ? 7.675 -4.486 -31.723 1.00 94.25 95 ASN A N 1
ATOM 752 C CA . ASN A 1 95 ? 7.725 -4.756 -33.153 1.00 94.25 95 ASN A CA 1
ATOM 753 C C . ASN A 1 95 ? 7.574 -3.456 -33.948 1.00 94.25 95 ASN A C 1
ATOM 755 O O . ASN A 1 95 ? 8.227 -3.290 -34.974 1.00 94.25 95 ASN A O 1
ATOM 759 N N . THR A 1 96 ? 6.772 -2.516 -33.444 1.00 93.62 96 THR A N 1
ATOM 760 C CA . THR A 1 96 ? 6.617 -1.176 -34.018 1.00 93.62 96 THR A CA 1
ATOM 761 C C . THR A 1 96 ? 7.908 -0.372 -33.902 1.00 93.62 96 THR A C 1
ATOM 763 O O . THR A 1 96 ? 8.330 0.223 -34.887 1.00 93.62 96 THR A O 1
ATOM 766 N N . ILE A 1 97 ? 8.577 -0.402 -32.746 1.00 92.94 97 ILE A N 1
ATOM 767 C CA . ILE A 1 97 ? 9.869 0.260 -32.524 1.00 92.94 97 ILE A CA 1
ATOM 768 C C . ILE A 1 97 ? 10.963 -0.365 -33.395 1.00 92.94 97 ILE A C 1
ATOM 770 O O . ILE A 1 97 ? 11.705 0.354 -34.057 1.00 92.94 97 ILE A O 1
ATOM 774 N N . LEU A 1 98 ? 11.043 -1.696 -33.448 1.00 94.00 98 LEU A N 1
ATOM 775 C CA . LEU A 1 98 ? 11.997 -2.407 -34.297 1.00 94.00 98 LEU A CA 1
ATOM 776 C C . LEU A 1 98 ? 11.764 -2.065 -35.769 1.00 94.00 98 LEU A C 1
ATOM 778 O O . LEU A 1 98 ? 12.701 -1.708 -36.475 1.00 94.00 98 LEU A O 1
ATOM 782 N N . ARG A 1 99 ? 10.511 -2.115 -36.227 1.00 93.00 99 ARG A N 1
ATOM 783 C CA . ARG A 1 99 ? 10.147 -1.694 -37.579 1.00 93.00 99 ARG A CA 1
ATOM 784 C C . ARG A 1 99 ? 10.524 -0.237 -37.816 1.00 93.00 99 ARG A C 1
ATOM 786 O O . ARG A 1 99 ? 11.106 0.055 -38.850 1.00 93.00 99 ARG A O 1
ATOM 793 N N . ALA A 1 100 ? 10.252 0.655 -36.866 1.00 90.50 100 ALA A N 1
ATOM 794 C CA . ALA A 1 100 ? 10.651 2.048 -36.968 1.00 90.50 100 ALA A CA 1
ATOM 795 C C . ALA A 1 100 ? 12.166 2.162 -37.136 1.00 90.50 100 ALA A C 1
ATOM 797 O O . ALA A 1 100 ? 12.578 2.848 -38.054 1.00 90.50 100 ALA A O 1
ATOM 798 N N . LEU A 1 101 ? 12.990 1.460 -36.352 1.00 91.00 101 LEU A N 1
ATOM 799 C CA . LEU A 1 101 ? 14.452 1.453 -36.501 1.00 91.00 101 LEU A CA 1
ATOM 800 C C . LEU A 1 101 ? 14.912 0.932 -37.872 1.00 91.00 101 LEU A C 1
ATOM 802 O O . LEU A 1 101 ? 15.802 1.526 -38.474 1.00 91.00 101 LEU A O 1
ATOM 806 N N . LEU A 1 102 ? 14.289 -0.140 -38.369 1.00 88.94 102 LEU A N 1
ATOM 807 C CA . LEU A 1 102 ? 14.660 -0.804 -39.624 1.00 88.94 102 LEU A CA 1
ATOM 808 C C . LEU A 1 102 ? 14.081 -0.134 -40.885 1.00 88.94 102 LEU A C 1
ATOM 810 O O . LEU A 1 102 ? 14.554 -0.386 -41.989 1.00 88.94 102 LEU A O 1
ATOM 814 N N . GLU A 1 103 ? 13.045 0.695 -40.764 1.00 86.62 103 GLU A N 1
ATOM 815 C CA . GLU A 1 103 ? 12.483 1.410 -41.909 1.00 86.62 103 GLU A CA 1
ATOM 816 C C . GLU A 1 103 ? 13.397 2.567 -42.319 1.00 86.62 103 GLU A C 1
ATOM 818 O O . GLU A 1 103 ? 13.563 3.542 -41.580 1.00 86.62 103 GLU A O 1
ATOM 823 N N . ASP A 1 104 ? 13.922 2.499 -43.540 1.00 68.88 104 ASP A N 1
ATOM 824 C CA . ASP A 1 104 ? 14.614 3.612 -44.182 1.00 68.88 104 ASP A CA 1
ATOM 825 C C . ASP A 1 104 ? 13.590 4.650 -44.679 1.00 68.88 104 ASP A C 1
ATOM 827 O O . ASP A 1 104 ? 13.176 4.679 -45.841 1.00 68.88 104 ASP A O 1
ATOM 831 N N . ARG A 1 105 ? 13.074 5.467 -43.754 1.00 63.56 105 ARG A N 1
ATOM 832 C CA . ARG A 1 105 ? 12.214 6.596 -44.116 1.00 63.56 105 ARG A CA 1
ATOM 833 C C . ARG A 1 105 ? 13.089 7.753 -44.572 1.00 63.56 105 ARG A C 1
ATOM 835 O O . ARG A 1 105 ? 13.667 8.453 -43.743 1.00 63.56 105 ARG A O 1
ATOM 842 N N . LYS A 1 106 ? 13.086 8.025 -45.879 1.00 61.97 106 LYS A N 1
ATOM 843 C CA . LYS A 1 106 ? 13.464 9.345 -46.392 1.00 61.97 106 LYS A CA 1
ATOM 844 C C . LYS A 1 106 ? 12.510 10.380 -45.795 1.00 61.97 106 LYS A C 1
ATOM 846 O O . LYS A 1 106 ? 11.333 10.410 -46.148 1.00 61.97 106 LYS A O 1
ATOM 851 N N . ILE A 1 107 ? 13.000 11.200 -44.868 1.00 60.59 107 ILE A N 1
ATOM 852 C CA . ILE A 1 107 ? 12.253 12.357 -44.370 1.00 60.59 107 ILE A CA 1
ATOM 853 C C . ILE A 1 107 ? 12.119 13.329 -45.554 1.00 60.59 107 ILE A C 1
ATOM 855 O O . ILE A 1 107 ? 13.145 13.684 -46.139 1.00 60.59 107 ILE A O 1
ATOM 859 N N . PRO A 1 108 ? 10.904 13.746 -45.957 1.00 53.38 108 PRO A N 1
ATOM 860 C CA . PRO A 1 108 ? 10.736 14.702 -47.046 1.00 53.38 108 PRO A CA 1
ATOM 861 C C . PRO A 1 108 ? 11.554 15.973 -46.774 1.00 53.38 108 PRO A C 1
ATOM 863 O O . PRO A 1 108 ? 11.349 16.633 -45.761 1.00 53.38 108 PRO A O 1
ATOM 866 N N . GLY A 1 109 ? 12.507 16.283 -47.657 1.00 65.62 109 GLY A N 1
ATOM 867 C CA . GLY A 1 109 ? 13.412 17.431 -47.516 1.00 65.62 109 GLY A CA 1
ATOM 868 C C . GLY A 1 109 ? 14.742 17.159 -46.797 1.00 65.62 109 GLY A C 1
ATOM 869 O O . GLY A 1 109 ? 15.598 18.039 -46.801 1.00 65.62 109 GLY A O 1
ATOM 870 N N . ALA A 1 110 ? 14.969 15.966 -46.232 1.00 64.62 110 ALA A N 1
ATOM 871 C CA . ALA A 1 110 ? 16.292 15.575 -45.743 1.00 64.62 110 ALA A CA 1
ATOM 872 C C . ALA A 1 110 ? 17.151 15.041 -46.909 1.00 64.62 110 ALA A C 1
ATOM 874 O O . ALA A 1 110 ? 16.683 14.181 -47.661 1.00 64.62 110 ALA A O 1
ATOM 875 N N . PRO A 1 111 ? 18.395 15.526 -47.078 1.00 56.47 111 PRO A N 1
ATOM 876 C CA . PRO A 1 111 ? 19.236 15.165 -48.220 1.00 56.47 111 PRO A CA 1
ATOM 877 C C . PRO A 1 111 ? 19.678 13.692 -48.215 1.00 56.47 111 PRO A C 1
ATOM 879 O O . PRO A 1 111 ? 19.987 13.157 -49.277 1.00 56.47 111 PRO A O 1
ATOM 882 N N . GLU A 1 112 ? 19.649 13.011 -47.063 1.00 70.44 112 GLU A N 1
ATOM 883 C CA . GLU A 1 112 ? 20.018 11.598 -46.926 1.00 70.44 112 GLU A CA 1
ATOM 884 C C . GLU A 1 112 ? 19.134 10.864 -45.905 1.00 70.44 112 GLU A C 1
ATOM 886 O O . GLU A 1 112 ? 18.570 11.466 -44.988 1.00 70.44 112 GLU A O 1
ATOM 891 N N . ALA A 1 113 ? 19.025 9.544 -46.077 1.00 75.19 113 AL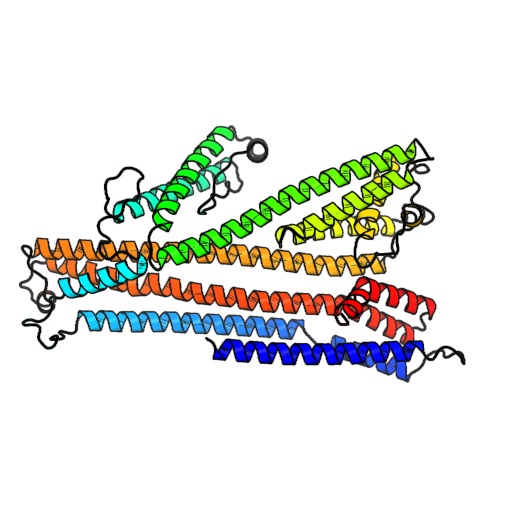A A N 1
ATOM 892 C CA . ALA A 1 113 ? 18.472 8.629 -45.086 1.00 75.19 113 ALA A CA 1
ATOM 893 C C . ALA A 1 113 ? 19.225 8.758 -43.752 1.00 75.19 113 ALA A C 1
ATOM 895 O O . ALA A 1 113 ? 20.455 8.710 -43.720 1.00 75.19 113 ALA A O 1
ATOM 896 N N . GLU A 1 114 ? 18.496 8.909 -42.646 1.00 86.50 114 GLU A N 1
ATOM 897 C CA . GLU A 1 114 ? 19.100 8.952 -41.314 1.00 86.50 114 GLU A CA 1
ATOM 898 C C . GLU A 1 114 ? 19.789 7.613 -41.001 1.00 86.50 114 GLU A C 1
ATOM 900 O O . GLU A 1 114 ? 19.199 6.547 -41.186 1.00 86.50 114 GLU A O 1
ATOM 905 N N . SER A 1 115 ? 21.038 7.657 -40.524 1.00 91.62 115 SER A N 1
ATOM 906 C CA . SER A 1 115 ? 21.760 6.447 -40.122 1.00 91.62 115 SER A CA 1
ATOM 907 C C . SER A 1 115 ? 21.036 5.723 -38.983 1.00 91.62 115 SER A C 1
ATOM 909 O O . SER A 1 115 ? 20.332 6.334 -38.175 1.00 91.62 115 SER A O 1
ATOM 911 N N . LEU A 1 116 ? 21.233 4.407 -38.883 1.00 92.94 116 LEU A N 1
ATOM 912 C CA . LEU A 1 116 ? 20.600 3.596 -37.845 1.00 92.94 116 LEU A CA 1
ATOM 913 C C . LEU A 1 116 ? 21.045 4.044 -36.445 1.00 92.94 116 LEU A C 1
ATOM 915 O O . LEU A 1 116 ? 20.210 4.176 -35.553 1.00 92.94 116 LEU A O 1
ATOM 919 N N . SER A 1 117 ? 22.342 4.319 -36.265 1.00 93.56 117 SER A N 1
ATOM 920 C CA . SER A 1 117 ? 22.899 4.821 -35.001 1.00 93.56 117 SER A CA 1
ATOM 921 C C . SER A 1 117 ? 22.286 6.154 -34.582 1.00 93.56 117 SER A C 1
ATOM 923 O O . SER A 1 117 ? 21.852 6.279 -33.440 1.00 93.56 117 SER A O 1
ATOM 925 N N . LYS A 1 118 ? 22.166 7.119 -35.503 1.00 92.56 118 LYS A N 1
ATOM 926 C CA . LYS A 1 118 ? 21.580 8.438 -35.218 1.00 92.56 118 LYS A CA 1
ATOM 927 C C . LYS A 1 118 ? 20.084 8.352 -34.919 1.00 92.56 118 LYS A C 1
ATOM 929 O O . LYS A 1 118 ? 19.589 8.986 -33.990 1.00 92.56 118 LYS A O 1
ATOM 934 N N . LYS A 1 119 ? 19.367 7.515 -35.669 1.00 93.38 119 LYS A N 1
ATOM 935 C CA . LYS A 1 119 ? 17.942 7.265 -35.457 1.00 93.38 119 LYS A CA 1
ATOM 936 C C . LYS A 1 119 ? 17.665 6.659 -34.084 1.00 93.38 119 LYS A C 1
ATOM 938 O O . LYS A 1 119 ? 16.753 7.113 -33.396 1.00 93.38 119 LYS A O 1
ATOM 943 N N . GLN A 1 120 ? 18.439 5.646 -33.698 1.00 94.62 120 GLN A N 1
ATOM 944 C CA . GLN A 1 120 ? 18.306 5.011 -32.393 1.00 94.62 120 GLN A CA 1
ATOM 945 C C . GLN A 1 120 ? 18.679 5.971 -31.257 1.00 94.62 120 GLN A C 1
ATOM 947 O O . GLN A 1 120 ? 17.939 6.057 -30.283 1.00 94.62 120 GLN A O 1
ATOM 952 N N . GLU A 1 121 ? 19.772 6.721 -31.401 1.00 93.88 121 GLU A N 1
ATOM 953 C CA . GLU A 1 121 ? 20.191 7.757 -30.450 1.00 93.88 121 GLU A CA 1
ATOM 954 C C . GLU A 1 121 ? 19.096 8.806 -30.222 1.00 93.88 121 GLU A C 1
ATOM 956 O O . GLU A 1 121 ? 18.784 9.110 -29.075 1.00 93.88 121 GLU A O 1
ATOM 961 N N . ARG A 1 122 ? 18.432 9.296 -31.280 1.00 92.94 122 ARG A N 1
ATOM 962 C CA . ARG A 1 122 ? 17.282 10.202 -31.122 1.00 92.94 122 ARG A CA 1
ATOM 963 C C . ARG A 1 122 ? 16.172 9.562 -30.289 1.00 92.94 122 ARG A C 1
ATOM 965 O O . ARG A 1 122 ? 15.707 10.176 -29.342 1.00 92.94 122 ARG A O 1
ATOM 972 N N . MET A 1 123 ? 15.773 8.327 -30.606 1.00 94.06 123 MET A N 1
ATOM 973 C CA . MET A 1 123 ? 14.706 7.643 -29.861 1.00 94.06 123 MET A CA 1
ATOM 974 C C . MET A 1 123 ? 15.080 7.401 -28.390 1.00 94.06 123 MET A C 1
ATOM 976 O O . MET A 1 123 ? 14.218 7.487 -27.517 1.00 94.06 123 MET A O 1
ATOM 980 N N . ILE A 1 124 ? 16.356 7.106 -28.112 1.00 93.00 124 ILE A N 1
ATOM 981 C CA . ILE A 1 124 ? 16.886 7.008 -26.749 1.00 93.00 124 ILE A CA 1
ATOM 982 C C . ILE A 1 124 ? 16.773 8.360 -26.047 1.00 93.00 124 ILE A C 1
ATOM 984 O O . ILE A 1 124 ? 16.234 8.414 -24.947 1.00 93.00 124 ILE A O 1
ATOM 988 N N . ASN A 1 125 ? 17.236 9.438 -26.680 1.00 90.06 125 ASN A N 1
ATOM 989 C CA . ASN A 1 125 ? 17.225 10.779 -26.100 1.00 90.06 125 ASN A CA 1
ATOM 990 C C . ASN A 1 125 ? 15.800 11.283 -25.844 1.00 90.06 125 ASN A C 1
ATOM 992 O O . ASN A 1 125 ? 15.536 11.781 -24.755 1.00 90.06 125 ASN A O 1
ATOM 996 N N . ASP A 1 126 ? 14.871 11.075 -26.781 1.00 91.44 126 ASP A N 1
ATOM 997 C CA . ASP A 1 126 ? 13.455 11.428 -26.617 1.00 91.44 126 ASP A CA 1
ATOM 998 C C . ASP A 1 126 ? 12.848 10.706 -25.404 1.00 91.44 126 ASP A C 1
ATOM 1000 O O . ASP A 1 126 ? 12.157 11.308 -24.578 1.00 91.44 126 ASP A O 1
ATOM 1004 N N . ARG A 1 127 ? 13.141 9.407 -25.255 1.00 93.44 127 ARG A N 1
ATOM 1005 C CA . ARG A 1 127 ? 12.625 8.618 -24.133 1.00 93.44 127 ARG A CA 1
ATOM 1006 C C . ARG A 1 127 ? 13.289 8.987 -22.807 1.00 93.44 127 ARG A C 1
ATOM 1008 O O . ARG A 1 127 ? 12.614 9.063 -21.782 1.00 93.44 127 ARG A O 1
ATOM 1015 N N . LEU A 1 128 ? 14.594 9.235 -22.816 1.00 90.25 128 LEU A N 1
ATOM 1016 C CA . LEU A 1 128 ? 15.327 9.726 -21.653 1.00 90.25 128 LEU A CA 1
ATOM 1017 C C . LEU A 1 128 ? 14.802 11.097 -21.208 1.00 90.25 128 LEU A C 1
ATOM 1019 O O . LEU A 1 128 ? 14.620 11.304 -20.010 1.00 90.25 128 LEU A O 1
ATOM 1023 N N . LEU A 1 129 ? 14.486 11.995 -22.144 1.00 89.12 129 LEU A N 1
ATOM 1024 C CA . LEU A 1 129 ? 13.842 13.279 -21.872 1.00 89.12 129 LEU A CA 1
ATOM 1025 C C . LEU A 1 129 ? 12.464 13.092 -21.227 1.00 89.12 129 LEU A C 1
ATOM 1027 O O . LEU A 1 129 ? 12.156 13.765 -20.251 1.00 89.12 129 LEU A O 1
ATOM 1031 N N . GLU A 1 130 ? 11.640 12.164 -21.709 1.00 91.62 130 GLU A N 1
ATOM 1032 C CA . GLU A 1 130 ? 10.335 11.878 -21.094 1.00 91.62 130 GLU A CA 1
ATOM 1033 C C . GLU A 1 130 ? 10.478 11.343 -19.656 1.00 91.62 130 GLU A C 1
ATOM 1035 O O . GLU A 1 130 ? 9.754 11.754 -18.743 1.00 91.62 130 GLU A O 1
ATOM 1040 N N . LEU A 1 131 ? 11.436 10.436 -19.440 1.00 90.69 131 LEU A N 1
ATOM 1041 C CA . LEU A 1 131 ? 11.686 9.825 -18.135 1.00 90.69 131 LEU A CA 1
ATOM 1042 C C . LEU A 1 131 ? 12.268 10.819 -17.129 1.00 90.69 131 LEU A C 1
ATOM 1044 O O . LEU A 1 131 ? 11.868 10.787 -15.967 1.00 90.69 131 LEU A O 1
ATOM 1048 N N . THR A 1 132 ? 13.177 11.690 -17.573 1.00 88.19 132 THR A N 1
ATOM 1049 C CA . THR A 1 132 ? 13.992 12.544 -16.693 1.00 88.19 132 THR A CA 1
ATOM 1050 C C . THR A 1 132 ? 13.641 14.031 -16.736 1.00 88.19 132 THR A C 1
ATOM 1052 O O . THR A 1 132 ? 14.084 14.798 -15.887 1.00 88.19 132 THR A O 1
ATOM 1055 N N . GLY A 1 133 ? 12.868 14.476 -17.724 1.00 86.56 133 GLY A N 1
ATOM 1056 C CA . GLY A 1 133 ? 12.539 15.885 -17.945 1.00 86.56 133 GLY A CA 1
ATOM 1057 C C . GLY A 1 133 ? 13.692 16.755 -18.462 1.00 86.56 133 GLY A C 1
ATOM 1058 O O . GLY A 1 133 ? 13.529 17.972 -18.503 1.00 86.56 133 GLY A O 1
ATOM 1059 N N . HIS A 1 134 ? 14.837 16.179 -18.852 1.00 78.88 134 HIS A N 1
ATOM 1060 C CA . HIS A 1 134 ? 16.007 16.928 -19.324 1.00 78.88 134 HIS A CA 1
ATOM 1061 C C . HIS A 1 134 ? 16.453 16.510 -20.732 1.00 78.88 134 HIS A C 1
ATOM 1063 O O . HIS A 1 134 ? 16.661 15.330 -21.000 1.00 78.88 134 HIS A O 1
ATOM 1069 N N . GLU A 1 135 ? 16.651 17.493 -21.621 1.00 64.44 135 GLU A N 1
ATOM 1070 C CA . GLU A 1 135 ? 17.065 17.265 -23.023 1.00 64.44 135 GLU A CA 1
ATOM 1071 C C . GLU A 1 135 ? 18.523 16.793 -23.138 1.00 64.44 135 GLU A C 1
ATOM 1073 O O . GLU A 1 135 ? 18.886 16.123 -24.098 1.00 64.44 135 GLU A O 1
ATOM 1078 N N . ASN A 1 136 ? 19.350 17.096 -22.129 1.00 60.81 136 ASN A N 1
ATOM 1079 C CA . ASN A 1 136 ? 20.757 16.706 -22.046 1.00 60.81 136 ASN A CA 1
ATOM 1080 C C . ASN A 1 136 ? 20.995 15.827 -20.809 1.00 60.81 136 ASN A C 1
ATOM 1082 O O . ASN A 1 136 ? 21.582 16.260 -19.819 1.00 60.81 136 ASN A O 1
ATOM 1086 N N . THR A 1 137 ? 20.572 14.566 -20.870 1.00 56.69 137 THR A N 1
ATOM 1087 C CA . THR A 1 137 ? 20.752 13.552 -19.809 1.00 56.69 137 THR A CA 1
ATOM 1088 C C . THR A 1 137 ? 22.207 13.190 -19.491 1.00 56.69 137 THR A C 1
ATOM 1090 O O . THR A 1 137 ? 22.466 12.375 -18.608 1.00 56.69 137 THR A O 1
ATOM 1093 N N . ILE A 1 138 ? 23.184 13.792 -20.175 1.00 56.00 138 ILE A N 1
ATOM 1094 C CA . ILE A 1 138 ? 24.606 13.506 -19.965 1.00 56.00 138 ILE A CA 1
ATOM 1095 C C . ILE A 1 138 ? 25.160 14.231 -18.735 1.00 56.00 138 ILE A C 1
ATOM 1097 O O . ILE A 1 138 ? 26.170 13.784 -18.215 1.00 56.00 138 ILE A O 1
ATOM 1101 N N . LEU A 1 139 ? 24.546 15.310 -18.241 1.00 59.19 139 LEU A N 1
ATOM 1102 C CA . LEU A 1 139 ? 25.104 16.074 -17.120 1.00 59.19 139 LEU A CA 1
ATOM 1103 C C . LEU A 1 139 ? 24.006 16.468 -16.130 1.00 59.19 139 LEU A C 1
ATOM 1105 O O . LEU A 1 139 ? 23.238 17.394 -16.376 1.00 59.19 139 LEU A O 1
ATOM 1109 N N . LEU A 1 140 ? 23.957 15.764 -15.000 1.00 62.38 140 LEU A N 1
ATOM 1110 C CA . LEU A 1 140 ? 23.089 16.073 -13.867 1.00 62.38 140 LEU A CA 1
ATOM 1111 C C . LEU A 1 140 ? 23.946 16.314 -12.620 1.00 62.38 140 LEU A C 1
ATOM 1113 O O . LEU A 1 140 ? 24.974 15.676 -12.405 1.00 62.38 140 LEU A O 1
ATOM 1117 N N . THR A 1 141 ? 23.552 17.281 -11.798 1.00 60.38 141 THR A N 1
ATOM 1118 C CA . THR A 1 141 ? 24.202 17.544 -10.510 1.00 60.38 141 THR A CA 1
ATOM 1119 C C . THR A 1 141 ? 23.518 16.696 -9.446 1.00 60.38 141 THR A C 1
ATOM 1121 O O . THR A 1 141 ? 22.460 17.071 -8.949 1.00 60.38 141 THR A O 1
ATOM 1124 N N . CYS A 1 142 ? 24.102 15.543 -9.125 1.00 63.28 142 CYS A N 1
ATOM 1125 C CA . CYS A 1 142 ? 23.595 14.641 -8.079 1.00 63.28 142 CYS A CA 1
ATOM 1126 C C . CYS A 1 142 ? 24.323 14.816 -6.739 1.00 63.28 142 CYS A C 1
ATOM 1128 O O . CYS A 1 142 ? 24.024 14.135 -5.764 1.00 63.28 142 CYS A O 1
ATOM 1130 N N . HIS A 1 143 ? 25.268 15.755 -6.678 1.00 62.47 143 HIS A N 1
ATOM 1131 C CA . HIS A 1 143 ? 25.941 16.176 -5.459 1.00 62.47 143 HIS A CA 1
ATOM 1132 C C . HIS A 1 143 ? 25.754 17.672 -5.229 1.00 62.47 143 HIS A C 1
ATOM 1134 O O . HIS A 1 143 ? 25.576 18.449 -6.167 1.00 62.47 143 HIS A O 1
ATOM 1140 N N . LYS A 1 144 ? 25.824 18.070 -3.953 1.00 59.12 144 LYS A N 1
ATOM 1141 C CA . LYS A 1 144 ? 25.830 19.482 -3.533 1.00 59.12 144 LYS A CA 1
ATOM 1142 C C . LYS A 1 144 ? 27.056 20.239 -4.055 1.00 59.12 144 LYS A C 1
ATOM 1144 O O . LYS A 1 144 ? 27.016 21.465 -4.134 1.00 59.12 144 LYS A O 1
ATOM 1149 N N . ASP A 1 145 ? 28.104 19.513 -4.437 1.00 56.56 145 ASP A N 1
ATOM 1150 C CA . ASP A 1 145 ? 29.315 20.065 -5.028 1.00 56.56 145 ASP A CA 1
ATOM 1151 C C . ASP A 1 145 ? 29.109 20.269 -6.537 1.00 56.56 145 ASP A C 1
ATOM 1153 O O . ASP A 1 145 ? 28.731 19.365 -7.275 1.00 56.56 145 ASP A O 1
ATOM 1157 N N . THR A 1 146 ? 29.326 21.503 -6.980 1.00 59.44 146 THR A N 1
ATOM 1158 C CA . THR A 1 146 ? 28.832 22.169 -8.200 1.00 59.44 146 THR A CA 1
ATOM 1159 C C . THR A 1 146 ? 29.296 21.617 -9.556 1.00 59.44 146 THR A C 1
ATOM 1161 O O . THR A 1 146 ? 29.146 22.300 -10.571 1.00 59.44 146 THR A O 1
ATOM 1164 N N . VAL A 1 147 ? 29.844 20.403 -9.625 1.00 71.94 147 VAL A N 1
ATOM 1165 C CA . VAL A 1 147 ? 30.309 19.804 -10.883 1.00 71.94 147 VAL A CA 1
ATOM 1166 C C . VAL A 1 147 ? 29.226 18.874 -11.440 1.00 71.94 147 VAL A C 1
ATOM 1168 O O . VAL A 1 147 ? 28.898 17.874 -10.801 1.00 71.94 147 VAL A O 1
ATOM 1171 N N . PRO A 1 148 ? 28.663 19.158 -12.629 1.00 73.44 148 PRO A N 1
ATOM 1172 C CA . PRO A 1 148 ? 27.749 18.238 -13.292 1.00 73.44 148 PRO A CA 1
ATOM 1173 C C . PRO A 1 148 ? 28.446 16.899 -13.558 1.00 73.44 148 PRO A C 1
ATOM 1175 O O . PRO A 1 148 ? 29.526 16.865 -14.152 1.00 73.44 148 PRO A O 1
ATOM 1178 N N . VAL A 1 149 ? 27.831 15.799 -13.126 1.00 74.12 149 VAL A N 1
ATOM 1179 C CA . VAL A 1 149 ? 28.333 14.438 -13.345 1.00 74.12 149 VAL A CA 1
ATOM 1180 C C . VAL A 1 149 ? 27.433 13.691 -14.332 1.00 74.12 149 VAL A C 1
ATOM 1182 O O . VAL A 1 149 ? 26.257 14.034 -14.486 1.00 74.12 149 VAL A O 1
ATOM 1185 N N . PRO A 1 150 ? 27.950 12.660 -15.022 1.00 74.81 150 PRO A N 1
ATOM 1186 C CA . PRO A 1 150 ? 27.115 11.788 -15.832 1.00 74.81 150 PRO A CA 1
ATOM 1187 C C . PRO A 1 150 ? 25.992 11.153 -15.025 1.00 74.81 150 PRO A C 1
ATOM 1189 O O . PRO A 1 150 ? 26.228 10.665 -13.924 1.00 74.81 150 PRO A O 1
ATOM 1192 N N . PHE A 1 151 ? 24.787 11.085 -15.593 1.00 73.00 151 PHE A N 1
ATOM 1193 C CA . PHE A 1 151 ? 23.632 10.485 -14.920 1.00 73.00 151 PHE A CA 1
ATOM 1194 C C . PHE A 1 151 ? 23.876 9.041 -14.451 1.00 73.00 151 PHE A C 1
ATOM 1196 O O . PHE A 1 151 ? 23.395 8.637 -13.396 1.00 73.00 151 PHE A O 1
ATOM 1203 N N . THR A 1 152 ? 24.711 8.289 -15.177 1.00 74.00 152 THR A N 1
ATOM 1204 C CA . THR A 1 152 ? 25.157 6.945 -14.784 1.00 74.00 152 THR A CA 1
ATOM 1205 C C . THR A 1 152 ? 25.835 6.938 -13.421 1.00 74.00 152 THR A C 1
ATOM 1207 O O . THR A 1 152 ? 25.697 5.968 -12.690 1.00 74.00 152 THR A O 1
ATOM 1210 N N . VAL A 1 153 ? 26.572 7.996 -13.065 1.00 78.88 153 VAL A N 1
ATOM 1211 C CA . VAL A 1 153 ? 27.231 8.109 -11.756 1.00 78.88 153 VAL A CA 1
ATOM 1212 C C . VAL A 1 153 ? 26.177 8.158 -10.654 1.00 78.88 153 VAL A C 1
ATOM 1214 O O . VAL A 1 153 ? 26.299 7.434 -9.675 1.00 78.88 153 VAL A O 1
ATOM 1217 N N . CYS A 1 154 ? 25.104 8.922 -10.859 1.00 77.88 154 CYS A N 1
ATOM 1218 C CA . CYS A 1 154 ? 24.003 9.040 -9.905 1.00 77.88 154 CYS A CA 1
ATOM 1219 C C . CYS A 1 154 ? 23.229 7.729 -9.738 1.00 77.88 154 CYS A C 1
ATOM 1221 O O . CYS A 1 154 ? 22.898 7.339 -8.620 1.00 77.88 154 CYS A O 1
ATOM 1223 N N . ILE A 1 155 ? 22.952 7.033 -10.848 1.00 77.88 155 ILE A N 1
ATOM 1224 C CA . ILE A 1 155 ? 22.304 5.716 -10.813 1.00 77.88 155 ILE A CA 1
ATOM 1225 C C . ILE A 1 155 ? 23.195 4.702 -10.085 1.00 77.88 155 ILE A C 1
ATOM 1227 O O . ILE A 1 155 ? 22.712 3.980 -9.215 1.00 77.88 155 ILE A O 1
ATOM 1231 N N . ASN A 1 156 ? 24.488 4.660 -10.413 1.00 79.81 156 ASN A N 1
ATOM 1232 C CA . ASN A 1 156 ? 25.431 3.737 -9.786 1.00 79.81 156 ASN A CA 1
ATOM 1233 C C . ASN A 1 156 ? 25.549 4.005 -8.287 1.00 79.81 156 ASN A C 1
ATOM 1235 O O . ASN A 1 156 ? 25.466 3.072 -7.500 1.00 79.81 156 ASN A O 1
ATOM 1239 N N . GLU A 1 157 ? 25.648 5.270 -7.875 1.00 83.62 157 GLU A N 1
ATOM 1240 C CA . GLU A 1 157 ? 25.655 5.633 -6.459 1.00 83.62 157 GLU A CA 1
ATOM 1241 C C . GLU A 1 157 ? 24.356 5.205 -5.755 1.00 83.62 157 GLU A C 1
ATOM 1243 O O . GLU A 1 157 ? 24.375 4.66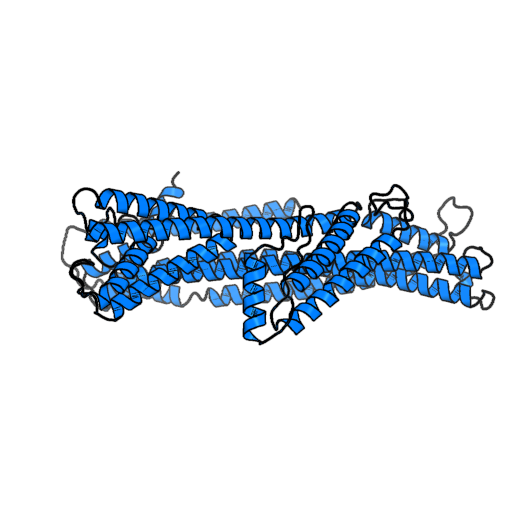3 -4.644 1.00 83.62 157 GLU A O 1
ATOM 1248 N N . PHE A 1 158 ? 23.204 5.381 -6.403 1.00 84.00 158 PHE A N 1
ATOM 1249 C CA . PHE A 1 158 ? 21.939 4.893 -5.866 1.00 84.00 158 PHE A CA 1
ATOM 1250 C C . PHE A 1 158 ? 21.919 3.364 -5.710 1.00 84.00 158 PHE A C 1
ATOM 1252 O O . PHE A 1 158 ? 21.525 2.869 -4.652 1.00 84.00 158 PHE A O 1
ATOM 1259 N N . TYR A 1 159 ? 22.370 2.604 -6.710 1.00 83.50 159 TYR A N 1
ATOM 1260 C CA . TYR A 1 159 ? 22.446 1.145 -6.606 1.00 83.50 159 TYR A CA 1
ATOM 1261 C C . TYR A 1 159 ? 23.463 0.688 -5.561 1.00 83.50 159 TYR A C 1
ATOM 1263 O O . TYR A 1 159 ? 23.151 -0.204 -4.774 1.00 83.50 159 TYR A O 1
ATOM 1271 N N . ASP A 1 160 ? 24.618 1.342 -5.472 1.00 84.19 160 ASP A N 1
ATOM 1272 C CA . ASP A 1 160 ? 25.635 1.057 -4.463 1.00 84.19 160 ASP A CA 1
ATOM 1273 C C . ASP A 1 160 ? 25.082 1.294 -3.055 1.00 84.19 160 ASP A C 1
ATOM 1275 O O . ASP A 1 160 ? 25.280 0.476 -2.151 1.00 84.19 160 ASP A O 1
ATOM 1279 N N . THR A 1 161 ? 24.361 2.399 -2.834 1.00 85.94 161 THR A N 1
ATOM 1280 C CA . THR A 1 161 ? 23.721 2.669 -1.537 1.00 85.94 161 THR A CA 1
ATOM 1281 C C . THR A 1 161 ? 22.608 1.664 -1.233 1.00 85.94 161 THR A C 1
ATOM 1283 O O . THR A 1 161 ? 22.523 1.194 -0.095 1.00 85.94 161 THR A O 1
ATOM 1286 N N . LEU A 1 162 ? 21.814 1.264 -2.232 1.00 82.00 162 LEU A N 1
ATOM 1287 C CA . LEU A 1 162 ? 20.758 0.258 -2.093 1.00 82.00 162 LEU A CA 1
ATOM 1288 C C . LEU A 1 162 ? 21.322 -1.133 -1.767 1.00 82.00 162 LEU A C 1
ATOM 1290 O O . LEU A 1 162 ? 20.844 -1.796 -0.846 1.00 82.00 162 LEU A O 1
ATOM 1294 N N . GLU A 1 163 ? 22.361 -1.577 -2.473 1.00 85.75 163 GLU A N 1
ATOM 1295 C CA . GLU A 1 163 ? 23.027 -2.857 -2.225 1.00 85.75 163 GLU A CA 1
ATOM 1296 C C . GLU A 1 163 ? 23.668 -2.869 -0.831 1.00 85.75 163 GLU A C 1
ATOM 1298 O O . GLU A 1 163 ? 23.521 -3.829 -0.065 1.00 85.75 163 GLU A O 1
ATOM 1303 N N . ASN A 1 164 ? 24.333 -1.772 -0.457 1.00 86.44 164 ASN A N 1
ATOM 1304 C CA . ASN A 1 164 ? 24.915 -1.603 0.869 1.00 86.44 164 ASN A CA 1
ATOM 1305 C C . ASN A 1 164 ? 23.870 -1.639 1.986 1.00 86.44 164 ASN A C 1
ATOM 1307 O O . ASN A 1 164 ? 24.164 -2.170 3.064 1.00 86.44 164 ASN A O 1
ATOM 1311 N N . LEU A 1 165 ? 22.687 -1.071 1.750 1.00 85.50 165 LEU A N 1
ATOM 1312 C CA . LEU A 1 165 ? 21.556 -1.124 2.667 1.00 85.50 165 LEU A CA 1
ATOM 1313 C C . LEU A 1 165 ? 20.979 -2.543 2.749 1.00 85.50 165 LEU A C 1
ATOM 1315 O O . LEU A 1 165 ? 20.788 -3.046 3.853 1.00 85.50 165 LEU A O 1
ATOM 1319 N N . SER A 1 166 ? 20.791 -3.226 1.617 1.00 84.94 166 SER A N 1
ATOM 1320 C CA . SER A 1 166 ? 20.313 -4.616 1.566 1.00 84.94 166 SER A CA 1
ATOM 1321 C C . SER A 1 166 ? 21.231 -5.566 2.345 1.00 84.94 166 SER A C 1
ATOM 1323 O O . SER A 1 166 ? 20.782 -6.294 3.233 1.00 84.94 166 SER A O 1
ATOM 1325 N N . LYS A 1 167 ? 22.550 -5.477 2.122 1.00 89.44 167 LYS A N 1
ATOM 1326 C CA . LYS A 1 167 ? 23.558 -6.236 2.883 1.00 89.44 167 LYS A CA 1
ATOM 1327 C C . LYS A 1 167 ? 23.495 -5.936 4.384 1.00 89.44 167 LYS A C 1
ATOM 1329 O O . LYS A 1 167 ? 23.702 -6.829 5.208 1.00 89.44 167 LYS A O 1
ATOM 1334 N N . ALA A 1 168 ? 23.212 -4.688 4.764 1.00 86.69 168 ALA A N 1
ATOM 1335 C CA . ALA A 1 168 ? 23.024 -4.317 6.164 1.00 86.69 168 ALA A CA 1
ATOM 1336 C C . ALA A 1 168 ? 21.731 -4.897 6.756 1.00 86.69 168 ALA A C 1
ATOM 1338 O O . ALA A 1 168 ? 21.783 -5.405 7.875 1.00 86.69 168 ALA A O 1
ATOM 1339 N N . VAL A 1 169 ? 20.615 -4.892 6.017 1.00 86.19 169 VAL A N 1
ATOM 1340 C CA . VAL A 1 169 ? 19.351 -5.541 6.411 1.00 86.19 169 VAL A CA 1
ATOM 1341 C C . VAL A 1 169 ? 19.557 -7.039 6.640 1.00 86.19 169 VAL A C 1
ATOM 1343 O O . VAL A 1 169 ? 19.159 -7.558 7.685 1.00 86.19 169 VAL A O 1
ATOM 1346 N N . GLU A 1 170 ? 20.217 -7.730 5.707 1.00 89.38 170 GLU A N 1
ATOM 1347 C CA . GLU A 1 170 ? 20.495 -9.167 5.809 1.00 89.38 170 GLU A CA 1
ATOM 1348 C C . GLU A 1 170 ? 21.382 -9.472 7.023 1.00 89.38 170 GLU A C 1
ATOM 1350 O O . GLU A 1 170 ? 21.047 -10.319 7.857 1.00 89.38 170 GLU A O 1
ATOM 1355 N N . ARG A 1 171 ? 22.486 -8.728 7.179 1.00 88.94 171 ARG A N 1
ATOM 1356 C CA . ARG A 1 171 ? 23.402 -8.884 8.315 1.00 88.94 171 ARG A CA 1
ATOM 1357 C C . ARG A 1 171 ? 22.702 -8.624 9.646 1.00 88.94 171 ARG A C 1
ATOM 1359 O O . ARG A 1 171 ? 22.910 -9.384 10.590 1.00 88.94 171 ARG A O 1
ATOM 1366 N N . PHE A 1 172 ? 21.897 -7.568 9.729 1.00 90.81 172 PHE A N 1
ATOM 1367 C CA . PHE A 1 172 ? 21.139 -7.226 10.928 1.00 90.81 172 PHE A CA 1
ATOM 1368 C C . PHE A 1 172 ? 20.158 -8.346 11.280 1.00 90.81 172 PHE A C 1
ATOM 1370 O O . PHE A 1 172 ? 20.150 -8.828 12.415 1.00 90.81 172 PHE A O 1
ATOM 1377 N N . SER A 1 173 ? 19.401 -8.818 10.286 1.00 89.50 173 SER A N 1
ATOM 1378 C CA . SER A 1 173 ? 18.388 -9.855 10.483 1.00 89.50 173 SER A CA 1
ATOM 1379 C C . SER A 1 173 ? 19.001 -11.180 10.923 1.00 89.50 173 SER A C 1
ATOM 1381 O O . SER A 1 173 ? 18.511 -11.820 11.852 1.00 89.50 173 SER A O 1
ATOM 1383 N N . LYS A 1 174 ? 20.141 -11.549 10.331 1.00 91.00 174 LYS A N 1
ATOM 1384 C CA . LYS A 1 174 ? 20.911 -12.734 10.718 1.00 91.00 174 LYS A CA 1
ATOM 1385 C C . LYS A 1 174 ? 21.484 -12.630 12.135 1.00 91.00 174 LYS A C 1
ATOM 1387 O O . LYS A 1 174 ? 21.460 -13.612 12.867 1.00 91.00 174 LYS A O 1
ATOM 1392 N N . LEU A 1 175 ? 22.007 -11.465 12.527 1.00 90.88 175 LEU A N 1
ATOM 1393 C CA . LEU A 1 175 ? 22.649 -11.276 13.836 1.00 90.88 175 LEU A CA 1
ATOM 1394 C C . LEU A 1 175 ? 21.664 -11.217 15.001 1.00 90.88 175 LEU A C 1
ATOM 1396 O O . LEU A 1 175 ? 22.047 -11.588 16.110 1.00 90.88 175 LEU A O 1
ATOM 1400 N N . LEU A 1 176 ? 20.446 -10.722 14.768 1.00 90.56 176 LEU A N 1
ATOM 1401 C CA . LEU A 1 176 ? 19.447 -10.498 15.815 1.00 90.56 176 LEU A CA 1
ATOM 1402 C C . LEU A 1 176 ? 18.223 -11.420 15.722 1.00 90.56 176 LEU A C 1
ATOM 1404 O O . LEU A 1 176 ? 17.359 -11.348 16.591 1.00 90.56 176 LEU A O 1
ATOM 1408 N N . SER A 1 177 ? 18.151 -12.293 14.707 1.00 89.31 177 SER A N 1
ATOM 1409 C CA . SER A 1 177 ? 17.005 -13.189 14.455 1.00 89.31 177 SER A CA 1
ATOM 1410 C C . SER A 1 177 ? 15.657 -12.454 14.479 1.00 89.31 177 SER A C 1
ATOM 1412 O O . SER A 1 177 ? 14.650 -12.958 14.969 1.00 89.31 177 SER A O 1
ATOM 1414 N N . THR A 1 178 ? 15.652 -11.220 13.982 1.00 88.88 178 THR A N 1
ATOM 1415 C CA . THR A 1 178 ? 14.496 -10.322 13.939 1.00 88.88 178 THR A CA 1
ATOM 1416 C C . THR A 1 178 ? 14.607 -9.442 12.703 1.00 88.88 178 THR A C 1
ATOM 1418 O O . THR A 1 178 ? 15.697 -9.283 12.161 1.00 88.88 178 THR A O 1
ATOM 1421 N N . SER A 1 179 ? 13.507 -8.863 12.236 1.00 86.75 179 SER A N 1
ATOM 1422 C CA . SER A 1 179 ? 13.537 -7.946 11.094 1.00 86.75 179 SER A CA 1
ATOM 1423 C C . SER A 1 179 ? 14.414 -6.724 11.389 1.00 86.75 179 SER A C 1
ATOM 1425 O O . SER A 1 179 ? 14.325 -6.149 12.479 1.00 86.75 179 SER A O 1
ATOM 1427 N N . ALA A 1 180 ? 15.212 -6.295 10.409 1.00 86.62 180 ALA A N 1
ATOM 1428 C CA . ALA A 1 180 ? 15.925 -5.023 10.481 1.00 86.62 180 ALA A CA 1
ATOM 1429 C C . ALA A 1 180 ? 14.964 -3.828 10.641 1.00 86.62 180 ALA A C 1
ATOM 1431 O O . ALA A 1 180 ? 13.785 -3.938 10.289 1.00 86.62 180 ALA A O 1
ATOM 1432 N N . PRO A 1 181 ? 15.444 -2.678 11.154 1.00 86.75 181 PRO A N 1
ATOM 1433 C CA . PRO A 1 181 ? 14.681 -1.442 11.086 1.00 86.75 181 PRO A CA 1
ATOM 1434 C C . PRO A 1 181 ? 14.316 -1.136 9.632 1.00 86.75 181 PRO A C 1
ATOM 1436 O O . PRO A 1 181 ? 15.115 -1.360 8.725 1.00 86.75 181 PRO A O 1
ATOM 1439 N N . GLU A 1 182 ? 13.126 -0.600 9.397 1.00 82.94 182 GLU A N 1
ATOM 1440 C CA . GLU A 1 182 ? 12.756 -0.151 8.059 1.00 82.94 182 GLU A CA 1
ATOM 1441 C C . GLU A 1 182 ? 13.546 1.114 7.704 1.00 82.94 182 GLU A C 1
ATOM 1443 O O . GLU A 1 182 ? 13.471 2.124 8.406 1.00 82.94 182 GLU A O 1
ATOM 1448 N N . CYS A 1 183 ? 14.293 1.077 6.599 1.00 83.19 183 CYS A N 1
ATOM 1449 C CA . CYS A 1 183 ? 14.834 2.287 5.995 1.00 83.19 183 CYS A CA 1
ATOM 1450 C C . CYS A 1 183 ? 13.783 2.878 5.056 1.00 83.19 183 CYS A C 1
ATOM 1452 O O . CYS A 1 183 ? 13.597 2.410 3.933 1.00 83.19 183 CYS A O 1
ATOM 1454 N N . ARG A 1 184 ? 13.044 3.871 5.548 1.00 75.00 184 ARG A N 1
ATOM 1455 C CA . ARG A 1 184 ? 11.949 4.493 4.799 1.00 75.00 184 ARG A CA 1
ATOM 1456 C C . ARG A 1 184 ? 12.476 5.549 3.842 1.00 75.00 184 ARG A C 1
ATOM 1458 O O . ARG A 1 184 ? 13.427 6.254 4.159 1.00 75.00 184 ARG A O 1
ATOM 1465 N N . ILE A 1 185 ? 11.843 5.671 2.684 1.00 72.38 185 ILE A N 1
ATOM 1466 C CA . ILE A 1 185 ? 12.253 6.589 1.623 1.00 72.38 185 ILE A CA 1
ATOM 1467 C C . ILE A 1 185 ? 11.192 7.690 1.506 1.00 72.38 185 ILE A C 1
ATOM 1469 O O . ILE A 1 185 ? 10.014 7.401 1.322 1.00 72.38 185 ILE A O 1
ATOM 1473 N N . GLY A 1 186 ? 11.600 8.952 1.630 1.00 66.31 186 GLY A N 1
ATOM 1474 C CA . GLY A 1 186 ? 10.716 10.114 1.520 1.00 66.31 186 GLY A CA 1
ATOM 1475 C C . GLY A 1 186 ? 11.513 11.416 1.479 1.00 66.31 186 GLY A C 1
ATOM 1476 O O . GLY A 1 186 ? 12.662 11.452 1.930 1.00 66.31 186 GLY A O 1
ATOM 1477 N N . VAL A 1 187 ? 10.921 12.483 0.936 1.00 61.81 187 VAL A N 1
ATOM 1478 C CA . VAL A 1 187 ? 11.584 13.794 0.772 1.00 61.81 187 VAL A CA 1
ATOM 1479 C C . VAL A 1 187 ? 12.061 14.347 2.120 1.00 61.81 187 VAL A C 1
ATOM 1481 O O . VAL A 1 187 ? 13.183 14.847 2.223 1.00 61.81 187 VAL A O 1
ATOM 1484 N N . ASP A 1 188 ? 11.288 14.121 3.182 1.00 68.81 188 ASP A N 1
ATOM 1485 C CA . ASP A 1 188 ? 11.615 14.540 4.551 1.00 68.81 188 ASP A CA 1
ATOM 1486 C C . ASP A 1 188 ? 11.986 13.382 5.487 1.00 68.81 188 ASP A C 1
ATOM 1488 O O . ASP A 1 188 ? 12.237 13.604 6.674 1.00 68.81 188 ASP A O 1
ATOM 1492 N N . ALA A 1 189 ? 12.085 12.155 4.962 1.00 70.12 189 ALA A N 1
ATOM 1493 C CA . ALA A 1 189 ? 12.419 10.990 5.771 1.00 70.12 189 ALA A CA 1
ATOM 1494 C C . ALA A 1 189 ? 13.792 11.184 6.436 1.00 70.12 189 ALA A C 1
ATOM 1496 O O . ALA A 1 189 ? 14.774 11.562 5.783 1.00 70.12 189 ALA A O 1
ATOM 1497 N N . LYS A 1 190 ? 13.835 10.936 7.750 1.00 75.19 190 LYS A N 1
ATOM 1498 C CA . LYS A 1 190 ? 15.053 10.888 8.562 1.00 75.19 190 LYS A CA 1
ATOM 1499 C C . LYS A 1 190 ? 15.055 9.589 9.343 1.00 75.19 190 LYS A C 1
ATOM 1501 O O . LYS A 1 190 ? 14.122 9.314 10.095 1.00 75.19 190 LYS A O 1
ATOM 1506 N N . PHE A 1 191 ? 16.110 8.798 9.192 1.00 78.56 191 PHE A N 1
ATOM 1507 C CA . PHE A 1 191 ? 16.270 7.608 10.014 1.00 78.56 191 PHE A CA 1
ATOM 1508 C C . PHE A 1 191 ? 16.724 8.001 11.428 1.00 78.56 191 PHE A C 1
ATOM 1510 O O . PHE A 1 191 ? 17.862 8.421 11.650 1.00 78.56 191 PHE A O 1
ATOM 1517 N N . VAL A 1 192 ? 15.821 7.876 12.402 1.00 76.81 192 VAL A N 1
ATOM 1518 C CA . VAL A 1 192 ? 16.096 8.205 13.805 1.00 76.81 192 VAL A CA 1
ATOM 1519 C C . VAL A 1 192 ? 16.338 6.922 14.595 1.00 76.81 192 VAL A C 1
ATOM 1521 O O . VAL A 1 192 ? 15.465 6.066 14.694 1.00 76.81 192 VAL A O 1
ATOM 1524 N N . VAL A 1 193 ? 17.529 6.811 15.187 1.00 79.38 193 VAL A N 1
ATOM 1525 C CA . VAL A 1 193 ? 17.827 5.808 16.217 1.00 79.38 193 VAL A CA 1
ATOM 1526 C C . VAL A 1 193 ? 17.484 6.434 17.563 1.00 79.38 193 VAL A C 1
ATOM 1528 O O . VAL A 1 193 ? 18.228 7.282 18.052 1.00 79.38 193 VAL A O 1
ATOM 1531 N N . ASP A 1 194 ? 16.343 6.056 18.136 1.00 79.44 194 ASP A N 1
ATOM 1532 C CA . ASP A 1 194 ? 15.928 6.483 19.473 1.00 79.44 194 ASP A CA 1
ATOM 1533 C C . ASP A 1 194 ? 16.205 5.401 20.535 1.00 79.44 194 ASP A C 1
ATOM 1535 O O . ASP A 1 194 ? 16.507 4.244 20.224 1.00 79.44 194 ASP A O 1
ATOM 1539 N N . ASN A 1 195 ? 16.112 5.778 21.815 1.00 80.44 195 ASN A N 1
ATOM 1540 C CA . ASN A 1 195 ? 16.350 4.852 22.928 1.00 80.44 195 ASN A CA 1
ATOM 1541 C C . ASN A 1 195 ? 15.382 3.662 22.904 1.00 80.44 195 ASN A C 1
ATOM 1543 O O . ASN A 1 195 ? 15.778 2.545 23.206 1.00 80.44 195 ASN A O 1
ATOM 1547 N N . LYS A 1 196 ? 14.136 3.868 22.465 1.00 82.81 196 LYS A N 1
ATOM 1548 C CA . LYS A 1 196 ? 13.119 2.813 22.394 1.00 82.81 196 LYS A CA 1
ATOM 1549 C C . LYS A 1 196 ? 13.486 1.740 21.365 1.00 82.81 196 LYS A C 1
ATOM 1551 O O . LYS A 1 196 ? 13.271 0.550 21.598 1.00 82.81 196 LYS A O 1
ATOM 1556 N N . MET A 1 197 ? 14.042 2.148 20.228 1.00 84.06 197 MET A N 1
ATOM 1557 C CA . MET A 1 197 ? 14.558 1.258 19.196 1.00 84.06 197 MET A CA 1
ATOM 1558 C C . MET A 1 197 ? 15.777 0.490 19.708 1.00 84.06 197 MET A C 1
ATOM 1560 O O . MET A 1 197 ? 15.841 -0.726 19.522 1.00 84.06 197 MET A O 1
ATOM 1564 N N . ILE A 1 198 ? 16.705 1.175 20.384 1.00 86.06 198 ILE A N 1
ATOM 1565 C CA . ILE A 1 198 ? 17.866 0.542 21.023 1.00 86.06 198 ILE A CA 1
ATOM 1566 C C . ILE A 1 198 ? 17.396 -0.528 22.015 1.00 86.06 198 ILE A C 1
ATOM 1568 O O . ILE A 1 198 ? 17.766 -1.689 21.856 1.00 86.06 198 ILE A O 1
ATOM 1572 N N . ASP A 1 199 ? 16.509 -0.181 22.950 1.00 87.06 199 ASP A N 1
ATOM 1573 C CA . ASP A 1 199 ? 15.993 -1.094 23.977 1.00 87.06 199 ASP A CA 1
ATOM 1574 C C . ASP A 1 199 ? 15.307 -2.323 23.360 1.00 87.06 199 ASP A C 1
ATOM 1576 O O . ASP A 1 199 ? 15.538 -3.459 23.785 1.00 87.06 199 ASP A O 1
ATOM 1580 N N . LYS A 1 200 ? 14.505 -2.119 22.303 1.00 88.94 200 LYS A N 1
ATOM 1581 C CA . LYS A 1 200 ? 13.849 -3.203 21.556 1.00 88.94 200 LYS A CA 1
ATOM 1582 C C . LYS A 1 200 ? 14.867 -4.201 20.998 1.00 88.94 200 LYS A C 1
ATOM 1584 O O . LYS A 1 200 ? 14.683 -5.412 21.141 1.00 88.94 200 LYS A O 1
ATOM 1589 N N . TYR A 1 201 ? 15.920 -3.721 20.339 1.00 89.38 201 TYR A N 1
ATOM 1590 C CA . TYR A 1 201 ? 16.907 -4.600 19.707 1.00 89.38 201 TYR A CA 1
ATOM 1591 C C . TYR A 1 201 ? 17.932 -5.158 20.698 1.00 89.38 201 TYR A C 1
ATOM 1593 O O . TYR A 1 201 ? 18.410 -6.272 20.495 1.00 89.38 201 TYR A O 1
ATOM 1601 N N . GLU A 1 202 ? 18.213 -4.463 21.802 1.00 89.69 202 GLU A N 1
ATOM 1602 C CA . GLU A 1 202 ? 18.976 -5.011 22.927 1.00 89.69 202 GLU A CA 1
ATOM 1603 C C . GLU A 1 202 ? 18.227 -6.174 23.585 1.00 89.69 202 GLU A C 1
ATOM 1605 O O . GLU A 1 202 ? 18.836 -7.202 23.889 1.00 89.69 202 GLU A O 1
ATOM 1610 N N . ALA A 1 203 ? 16.905 -6.069 23.751 1.00 89.00 203 ALA A N 1
ATOM 1611 C CA . ALA A 1 203 ? 16.082 -7.177 24.230 1.00 89.00 203 ALA A CA 1
ATOM 1612 C C . ALA A 1 203 ? 16.121 -8.377 23.266 1.00 89.00 203 ALA A C 1
ATOM 1614 O O . ALA A 1 203 ? 16.295 -9.515 23.708 1.00 89.00 203 ALA A O 1
ATOM 1615 N N . ALA A 1 204 ? 16.041 -8.129 21.952 1.00 87.56 204 ALA A N 1
ATOM 1616 C CA . ALA A 1 204 ? 16.184 -9.176 20.940 1.00 87.56 204 ALA A CA 1
ATOM 1617 C C . ALA A 1 204 ? 17.570 -9.844 21.006 1.00 87.56 204 ALA A C 1
ATOM 1619 O O . ALA A 1 204 ? 17.648 -11.068 21.105 1.00 87.56 204 ALA A O 1
ATOM 1620 N N . ALA A 1 205 ? 18.654 -9.063 21.057 1.00 88.00 205 ALA A N 1
ATOM 1621 C CA . ALA A 1 205 ? 20.021 -9.574 21.183 1.00 88.00 205 ALA A CA 1
ATOM 1622 C C . ALA A 1 205 ? 20.201 -10.447 22.435 1.00 88.00 205 ALA A C 1
ATOM 1624 O O . ALA A 1 205 ? 20.753 -11.548 22.349 1.00 88.00 205 ALA A O 1
ATOM 1625 N N . LYS A 1 206 ? 19.670 -9.998 23.583 1.00 90.69 206 LYS A N 1
ATOM 1626 C CA . LYS A 1 206 ? 19.680 -10.758 24.843 1.00 90.69 206 LYS A CA 1
ATOM 1627 C C . LYS A 1 206 ? 18.926 -12.083 24.713 1.00 90.69 206 LYS A C 1
ATOM 1629 O O . LYS A 1 206 ? 19.428 -13.101 25.185 1.00 90.69 206 LYS A O 1
ATOM 1634 N N . SER A 1 207 ? 17.772 -12.096 24.040 1.00 89.94 207 SER A N 1
ATOM 1635 C CA . SER A 1 207 ? 16.947 -13.307 23.880 1.00 89.94 207 SER A CA 1
ATOM 1636 C C . SER A 1 207 ? 17.657 -14.442 23.128 1.00 89.94 207 SER A C 1
ATOM 1638 O O . SER A 1 207 ? 17.433 -15.611 23.432 1.00 89.94 207 SER A O 1
ATOM 1640 N N . ILE A 1 208 ? 18.577 -14.105 22.218 1.00 88.38 208 ILE A N 1
ATOM 1641 C CA . ILE A 1 208 ? 19.360 -15.073 21.433 1.00 88.38 208 ILE A CA 1
ATOM 1642 C C . ILE A 1 208 ? 20.812 -15.219 21.914 1.00 88.38 208 ILE A C 1
ATOM 1644 O O . ILE A 1 208 ? 21.627 -15.828 21.223 1.00 88.38 208 ILE A O 1
ATOM 1648 N N . LYS A 1 209 ? 21.158 -14.654 23.081 1.00 90.00 209 LYS A N 1
ATOM 1649 C CA . LYS A 1 209 ? 22.527 -14.647 23.636 1.00 90.00 209 LYS A CA 1
ATOM 1650 C C . LYS A 1 209 ? 23.576 -14.084 22.660 1.00 90.00 209 LYS A C 1
ATOM 1652 O O . LYS A 1 209 ? 24.715 -14.546 22.623 1.00 90.00 209 LYS A O 1
ATOM 1657 N N . SER A 1 210 ? 23.190 -13.100 21.850 1.00 85.56 210 SER A N 1
ATOM 1658 C CA . SER A 1 210 ? 24.095 -12.436 20.914 1.00 85.56 210 SER A CA 1
ATOM 1659 C C . SER A 1 210 ? 24.943 -11.395 21.643 1.00 85.56 210 SER A C 1
ATOM 1661 O O . SER A 1 210 ? 24.413 -10.550 22.360 1.00 85.56 210 SER A O 1
ATOM 1663 N N . ASN A 1 211 ? 26.258 -11.415 21.409 1.00 85.31 211 ASN A N 1
ATOM 1664 C CA . ASN A 1 211 ? 27.197 -10.388 21.885 1.00 85.31 211 ASN A CA 1
ATOM 1665 C C . ASN A 1 211 ? 27.261 -9.173 20.942 1.00 85.31 211 ASN A C 1
ATOM 1667 O O . ASN A 1 211 ? 28.225 -8.407 20.966 1.00 85.31 211 ASN A O 1
ATOM 1671 N N . ALA A 1 212 ? 26.286 -9.032 20.042 1.00 85.62 212 ALA A N 1
ATOM 1672 C CA . ALA A 1 212 ? 26.255 -7.942 19.089 1.00 85.62 212 ALA A CA 1
ATOM 1673 C C . ALA A 1 212 ? 26.140 -6.585 19.800 1.00 85.62 212 ALA A C 1
ATOM 1675 O O . ALA A 1 212 ? 25.250 -6.366 20.619 1.00 85.62 212 ALA A O 1
ATOM 1676 N N . ASP A 1 213 ? 27.013 -5.649 19.425 1.00 90.38 213 ASP A N 1
ATOM 1677 C CA . ASP A 1 213 ? 26.904 -4.242 19.810 1.00 90.38 213 ASP A CA 1
ATOM 1678 C C . ASP A 1 213 ? 25.725 -3.614 19.046 1.00 90.38 213 ASP A C 1
ATOM 1680 O O . ASP A 1 213 ? 25.872 -3.121 17.923 1.00 90.38 213 ASP A O 1
ATOM 1684 N N . VAL A 1 214 ? 24.527 -3.709 19.634 1.00 88.06 214 VAL A N 1
ATOM 1685 C CA . VAL A 1 214 ? 23.262 -3.255 19.031 1.00 88.06 214 VAL A CA 1
ATOM 1686 C C . VAL A 1 214 ? 23.328 -1.780 18.649 1.00 88.06 214 VAL A C 1
ATOM 1688 O O . VAL A 1 214 ? 22.865 -1.411 17.571 1.00 88.06 214 VAL A O 1
ATOM 1691 N N . ARG A 1 215 ? 23.961 -0.941 19.476 1.00 88.06 215 ARG A N 1
ATOM 1692 C CA . ARG A 1 215 ? 24.116 0.490 19.190 1.00 88.06 215 ARG A CA 1
ATOM 1693 C C . ARG A 1 215 ? 24.969 0.716 17.950 1.00 88.06 215 ARG A C 1
ATOM 1695 O O . ARG A 1 215 ? 24.561 1.463 17.065 1.00 88.06 215 ARG A O 1
ATOM 1702 N N . ARG A 1 216 ? 26.111 0.029 17.834 1.00 89.31 216 ARG A N 1
ATOM 1703 C CA . ARG A 1 216 ? 26.962 0.109 16.635 1.00 89.31 216 ARG A CA 1
ATOM 1704 C C . ARG A 1 216 ? 26.260 -0.427 15.388 1.00 89.31 216 ARG A C 1
ATOM 1706 O O . ARG A 1 216 ? 26.408 0.159 14.319 1.00 89.31 216 ARG A O 1
ATOM 1713 N N . LEU A 1 217 ? 25.492 -1.512 15.511 1.00 87.75 217 LEU A N 1
ATOM 1714 C CA . LEU A 1 217 ? 24.698 -2.052 14.403 1.00 87.75 217 LEU A CA 1
ATOM 1715 C C . LEU A 1 217 ? 23.638 -1.055 13.925 1.00 87.75 217 LEU A C 1
ATOM 1717 O O . LEU A 1 217 ? 23.545 -0.811 12.725 1.00 87.75 217 LEU A O 1
ATOM 1721 N N . LEU A 1 218 ? 22.880 -0.455 14.848 1.00 87.25 218 LEU A N 1
ATOM 1722 C CA . LEU A 1 218 ? 21.863 0.550 14.527 1.00 87.25 218 LEU A CA 1
ATOM 1723 C C . LEU A 1 218 ? 22.476 1.821 13.936 1.00 87.25 218 LEU A C 1
ATOM 1725 O O . LEU A 1 218 ? 21.932 2.360 12.978 1.00 87.25 218 LEU A O 1
ATOM 1729 N N . GLN A 1 219 ? 23.626 2.266 14.444 1.00 88.38 219 GLN A N 1
ATOM 1730 C CA . GLN A 1 219 ? 24.336 3.426 13.907 1.00 88.38 219 GLN A CA 1
ATOM 1731 C C . GLN A 1 219 ? 24.864 3.164 12.488 1.00 88.38 219 GLN A C 1
ATOM 1733 O O . GLN A 1 219 ? 24.665 3.983 11.594 1.00 88.38 219 GLN A O 1
ATOM 1738 N N . SER A 1 220 ? 25.454 1.990 12.239 1.00 87.62 220 SER A N 1
ATOM 1739 C CA . SER A 1 220 ? 25.891 1.612 10.889 1.00 87.62 220 SER A CA 1
ATOM 1740 C C . SER A 1 220 ? 24.714 1.474 9.917 1.00 87.62 220 SER A C 1
ATOM 1742 O O . SER A 1 220 ? 24.829 1.841 8.747 1.00 87.62 220 SER A O 1
ATOM 1744 N N . PHE A 1 221 ? 23.576 0.963 10.395 1.00 87.69 221 PHE A N 1
ATOM 1745 C CA . PHE A 1 221 ? 22.346 0.897 9.612 1.00 87.69 221 PHE A CA 1
ATOM 1746 C C . PHE A 1 221 ? 21.824 2.299 9.273 1.00 87.69 221 PHE A C 1
ATOM 1748 O O . PHE A 1 221 ? 21.516 2.568 8.113 1.00 87.69 221 PHE A O 1
ATOM 1755 N N . LYS A 1 222 ? 21.792 3.201 10.262 1.00 88.94 222 LYS A N 1
ATOM 1756 C CA . LYS A 1 222 ? 21.404 4.605 10.096 1.00 88.94 222 LYS A CA 1
ATOM 1757 C C . LYS A 1 222 ? 22.221 5.293 9.011 1.00 88.94 222 LYS A C 1
ATOM 1759 O O . LYS A 1 222 ? 21.633 5.832 8.086 1.00 88.94 222 LYS A O 1
ATOM 1764 N N . GLU A 1 223 ? 23.547 5.219 9.082 1.00 88.19 223 GLU A N 1
ATOM 1765 C CA . GLU A 1 223 ? 24.436 5.869 8.107 1.00 88.19 223 GLU A CA 1
ATOM 1766 C C . GLU A 1 223 ? 24.187 5.381 6.675 1.00 88.19 223 GLU A C 1
ATOM 1768 O O . GLU A 1 223 ? 24.178 6.171 5.732 1.00 88.19 223 GLU A O 1
ATOM 1773 N N . ARG A 1 224 ? 23.957 4.075 6.494 1.00 88.50 224 ARG A N 1
ATOM 1774 C CA . ARG A 1 224 ? 23.628 3.500 5.179 1.00 88.50 224 ARG A CA 1
ATOM 1775 C C . ARG A 1 224 ? 22.252 3.948 4.697 1.00 88.50 224 ARG A C 1
ATOM 1777 O O . ARG A 1 224 ? 22.098 4.248 3.517 1.00 88.50 224 ARG A O 1
ATOM 1784 N N . CYS A 1 225 ? 21.280 4.011 5.603 1.00 85.88 225 CYS A N 1
ATOM 1785 C CA . CYS A 1 225 ? 19.943 4.486 5.287 1.00 85.88 225 CYS A CA 1
ATOM 1786 C C . CYS A 1 225 ? 19.941 5.972 4.900 1.00 85.88 225 CYS A C 1
ATOM 1788 O O . CYS A 1 225 ? 19.376 6.322 3.872 1.00 85.88 225 CYS A O 1
ATOM 1790 N N . GLU A 1 226 ? 20.623 6.832 5.659 1.00 87.00 226 GLU A N 1
ATOM 1791 C CA . GLU A 1 226 ? 20.730 8.269 5.371 1.00 87.00 226 GLU A CA 1
ATOM 1792 C C . GLU A 1 226 ? 21.420 8.524 4.025 1.00 87.00 226 GLU A C 1
ATOM 1794 O O . GLU A 1 226 ? 20.929 9.329 3.237 1.00 87.00 226 GLU A O 1
ATOM 1799 N N . LYS A 1 227 ? 22.490 7.779 3.706 1.00 87.69 227 LYS A N 1
ATOM 1800 C CA . LYS A 1 227 ? 23.134 7.844 2.381 1.00 87.69 227 LYS A CA 1
ATOM 1801 C C . LYS A 1 227 ? 22.185 7.447 1.253 1.00 87.69 227 LYS A C 1
ATOM 1803 O O . LYS A 1 227 ? 22.114 8.137 0.242 1.00 87.69 227 LYS A O 1
ATOM 1808 N N . HIS A 1 228 ? 21.434 6.362 1.430 1.00 86.31 228 HIS A N 1
ATOM 1809 C CA . HIS A 1 228 ? 20.447 5.935 0.441 1.00 86.31 228 HIS A CA 1
ATOM 1810 C C . HIS A 1 228 ? 19.307 6.955 0.281 1.00 86.31 228 HIS A C 1
ATOM 1812 O O . HIS A 1 228 ? 18.885 7.246 -0.836 1.00 86.31 228 HIS A O 1
ATOM 1818 N N . GLN A 1 229 ? 18.837 7.543 1.385 1.00 85.56 229 GLN A N 1
ATOM 1819 C CA . GLN A 1 229 ? 17.834 8.609 1.378 1.00 85.56 229 GLN A CA 1
ATOM 1820 C C . GLN A 1 229 ? 18.342 9.868 0.665 1.00 85.56 229 GLN A C 1
ATOM 1822 O O . GLN A 1 229 ? 17.572 10.493 -0.058 1.00 85.56 229 GLN A O 1
ATOM 1827 N N . GLU A 1 230 ? 19.605 10.258 0.853 1.00 86.12 230 GLU A N 1
ATOM 1828 C CA . GLU A 1 230 ? 20.201 11.405 0.156 1.00 86.12 230 GLU A CA 1
ATOM 1829 C C . GLU A 1 230 ? 20.307 11.140 -1.349 1.00 86.12 230 GLU A C 1
ATOM 1831 O O . GLU A 1 230 ? 19.776 11.930 -2.128 1.00 86.12 230 GLU A O 1
ATOM 1836 N N . ALA A 1 231 ? 20.855 9.987 -1.752 1.00 84.81 231 ALA A N 1
ATOM 1837 C CA . ALA A 1 231 ? 20.903 9.577 -3.157 1.00 84.81 231 ALA A CA 1
ATOM 1838 C C . ALA A 1 231 ? 19.501 9.570 -3.791 1.00 84.81 231 ALA A C 1
ATOM 1840 O O . ALA A 1 231 ? 19.296 10.092 -4.886 1.00 84.81 231 ALA A O 1
ATOM 1841 N N . TRP A 1 232 ? 18.503 9.055 -3.068 1.00 83.12 232 TRP A N 1
ATOM 1842 C CA . TRP A 1 232 ? 17.113 9.101 -3.508 1.00 83.12 232 TRP A CA 1
ATOM 1843 C C . TRP A 1 232 ? 16.578 10.525 -3.668 1.00 83.12 232 TRP A C 1
ATOM 1845 O O . TRP A 1 232 ? 15.918 10.805 -4.663 1.00 83.12 232 TRP A O 1
ATOM 1855 N N . LYS A 1 233 ? 16.823 11.428 -2.713 1.00 84.44 233 LYS A N 1
ATOM 1856 C CA . LYS A 1 233 ? 16.337 12.816 -2.791 1.00 84.44 233 LYS A CA 1
ATOM 1857 C C . LYS A 1 233 ? 16.916 13.542 -3.994 1.00 84.44 233 LYS A C 1
ATOM 1859 O O . LYS A 1 233 ? 16.197 14.306 -4.627 1.00 84.44 233 LYS A O 1
ATOM 1864 N N . GLU A 1 234 ? 18.182 13.303 -4.313 1.00 83.50 234 GLU A N 1
ATOM 1865 C CA . GLU A 1 234 ? 18.804 13.872 -5.508 1.00 83.50 234 GLU A CA 1
ATOM 1866 C C . GLU A 1 234 ? 18.197 13.280 -6.784 1.00 83.50 234 GLU A C 1
ATOM 1868 O O . GLU A 1 234 ? 17.845 14.033 -7.692 1.00 83.50 234 GLU A O 1
ATOM 1873 N N . LEU A 1 235 ? 17.938 11.968 -6.819 1.00 80.62 235 LEU A N 1
ATOM 1874 C CA . LEU A 1 235 ? 17.206 11.362 -7.932 1.00 80.62 235 LEU A CA 1
ATOM 1875 C C . LEU A 1 235 ? 15.760 11.889 -8.042 1.00 80.62 235 LEU A C 1
ATOM 1877 O O . LEU A 1 235 ? 15.267 12.158 -9.128 1.00 80.62 235 LEU A O 1
ATOM 1881 N N . ALA A 1 236 ? 15.045 12.087 -6.939 1.00 82.62 236 ALA A N 1
ATOM 1882 C CA . ALA A 1 236 ? 13.655 12.548 -6.965 1.00 82.62 236 ALA A CA 1
ATOM 1883 C C . ALA A 1 236 ? 13.495 13.976 -7.526 1.00 82.62 236 ALA A C 1
ATOM 1885 O O . ALA A 1 236 ? 12.394 14.356 -7.929 1.00 82.62 236 ALA A O 1
ATOM 1886 N N . LYS A 1 237 ? 14.578 14.766 -7.565 1.00 84.25 237 LYS A N 1
ATOM 1887 C CA . LYS A 1 237 ? 14.610 16.092 -8.207 1.00 84.25 237 LYS A CA 1
ATOM 1888 C C . LYS A 1 237 ? 14.677 16.016 -9.730 1.00 84.25 237 LYS A C 1
ATOM 1890 O O . LYS A 1 237 ? 14.412 17.020 -10.387 1.00 84.25 237 LYS A O 1
ATOM 1895 N N . ILE A 1 238 ? 15.034 14.860 -10.286 1.00 81.06 238 ILE A N 1
ATOM 1896 C CA . ILE A 1 238 ? 15.008 14.624 -11.726 1.00 81.06 238 ILE A CA 1
ATOM 1897 C C . ILE A 1 238 ? 13.555 14.726 -12.176 1.00 81.06 238 ILE A C 1
ATOM 1899 O O . ILE A 1 238 ? 12.705 14.027 -11.631 1.00 81.06 238 ILE A O 1
ATOM 1903 N N . GLY A 1 239 ? 13.275 15.590 -13.150 1.00 85.81 239 GLY A N 1
ATOM 1904 C CA . GLY A 1 239 ? 11.933 15.823 -13.677 1.00 85.81 239 GLY A CA 1
ATOM 1905 C C . GLY A 1 239 ? 11.316 14.620 -14.407 1.00 85.81 239 GLY A C 1
ATOM 1906 O O . GLY A 1 239 ? 11.646 13.456 -14.180 1.00 85.81 239 GLY A O 1
ATOM 1907 N N . GLY A 1 240 ? 10.371 14.901 -15.304 1.00 90.38 240 GLY A N 1
ATOM 1908 C CA . GLY A 1 240 ? 9.740 13.876 -16.140 1.00 90.38 240 GLY A CA 1
ATOM 1909 C C . GLY A 1 240 ? 8.915 12.853 -15.352 1.00 90.38 240 GLY A C 1
ATOM 1910 O O . GLY A 1 240 ? 8.430 13.122 -14.250 1.00 90.38 240 GLY A O 1
ATOM 1911 N N . ILE A 1 241 ? 8.743 11.662 -15.926 1.00 90.94 241 ILE A N 1
ATOM 1912 C CA . ILE A 1 241 ? 7.979 10.563 -15.309 1.00 90.94 241 ILE A CA 1
ATOM 1913 C C . ILE A 1 241 ? 8.594 10.118 -13.978 1.00 90.94 241 ILE A C 1
ATOM 1915 O O . ILE A 1 241 ? 7.858 9.736 -13.065 1.00 90.94 241 ILE A O 1
ATOM 1919 N N . PHE A 1 242 ? 9.920 10.169 -13.846 1.00 89.38 242 PHE A N 1
ATOM 1920 C CA . PHE A 1 242 ? 10.598 9.708 -12.644 1.00 89.38 242 PHE A CA 1
ATOM 1921 C C . PHE A 1 242 ? 10.221 10.539 -11.410 1.00 89.38 242 PHE A C 1
ATOM 1923 O O . PHE A 1 242 ? 9.857 9.952 -10.389 1.00 89.38 242 PHE A O 1
ATOM 1930 N N . SER A 1 243 ? 10.189 11.878 -11.514 1.00 88.88 243 SER A N 1
ATOM 1931 C CA . SER A 1 243 ? 9.700 12.731 -10.412 1.00 88.88 243 SER A CA 1
ATOM 1932 C C . SER A 1 243 ? 8.279 12.377 -9.977 1.00 88.88 243 SER A C 1
ATOM 1934 O O . SER A 1 243 ? 7.996 12.361 -8.783 1.00 88.88 243 SER A O 1
ATOM 1936 N N . VAL A 1 244 ? 7.386 12.052 -10.919 1.00 92.38 244 VAL A N 1
ATOM 1937 C CA . VAL A 1 244 ? 6.000 11.673 -10.605 1.00 92.38 244 VAL A CA 1
ATOM 1938 C C . VAL A 1 244 ? 5.974 10.379 -9.794 1.00 92.38 244 VAL A C 1
ATOM 1940 O O . VAL A 1 244 ? 5.304 10.318 -8.767 1.00 92.38 244 VAL A O 1
ATOM 1943 N N . ILE A 1 245 ? 6.746 9.365 -10.204 1.00 92.44 245 ILE A N 1
ATOM 1944 C CA . ILE A 1 245 ? 6.871 8.102 -9.457 1.00 92.44 245 ILE A CA 1
ATOM 1945 C C . ILE A 1 245 ? 7.428 8.368 -8.054 1.00 92.44 245 ILE A C 1
ATOM 1947 O O . ILE A 1 245 ? 6.895 7.853 -7.070 1.00 92.44 245 ILE A O 1
ATOM 1951 N N . ALA A 1 246 ? 8.469 9.195 -7.953 1.00 89.12 246 ALA A N 1
ATOM 1952 C CA . ALA A 1 246 ? 9.100 9.519 -6.683 1.00 89.12 246 ALA A CA 1
ATOM 1953 C C . ALA A 1 246 ? 8.161 10.280 -5.732 1.00 89.12 246 ALA A C 1
ATOM 1955 O O . ALA A 1 246 ? 8.135 10.003 -4.532 1.00 89.12 246 ALA A O 1
ATOM 1956 N N . GLN A 1 247 ? 7.357 11.206 -6.260 1.00 90.75 247 GLN A N 1
ATOM 1957 C CA . GLN A 1 247 ? 6.345 11.946 -5.504 1.00 90.75 247 GLN A CA 1
ATOM 1958 C C . GLN A 1 247 ? 5.202 11.042 -5.032 1.00 90.75 247 GLN A C 1
ATOM 1960 O O . GLN A 1 247 ? 4.782 11.156 -3.881 1.00 90.75 247 GLN A O 1
ATOM 1965 N N . GLU A 1 248 ? 4.710 10.141 -5.890 1.00 93.12 248 GLU A N 1
ATOM 1966 C CA . GLU A 1 248 ? 3.696 9.143 -5.523 1.00 93.12 248 GLU A CA 1
ATOM 1967 C C . GLU A 1 248 ? 4.194 8.262 -4.367 1.00 93.12 248 GLU A C 1
ATOM 1969 O O . GLU A 1 248 ? 3.485 8.097 -3.370 1.00 93.12 248 GLU A O 1
ATOM 1974 N N . GLU A 1 249 ? 5.425 7.746 -4.468 1.00 92.00 249 GLU A N 1
ATOM 1975 C CA . GLU A 1 249 ? 6.049 6.930 -3.422 1.00 92.00 249 GLU A CA 1
ATOM 1976 C C . GLU A 1 249 ? 6.242 7.724 -2.119 1.00 92.00 249 GLU A C 1
ATOM 1978 O O . GLU A 1 249 ? 5.826 7.258 -1.055 1.00 92.00 249 GLU A O 1
ATOM 1983 N N . SER A 1 250 ? 6.815 8.936 -2.188 1.00 88.19 250 SER A N 1
ATOM 1984 C CA . SER A 1 250 ? 7.041 9.780 -1.004 1.00 88.19 250 SER A CA 1
ATOM 1985 C C . SER A 1 250 ? 5.733 10.098 -0.296 1.00 88.19 250 SER A C 1
ATOM 1987 O O . SER A 1 250 ? 5.636 9.932 0.915 1.00 88.19 250 SER A O 1
ATOM 1989 N N . LYS A 1 251 ? 4.694 10.476 -1.048 1.00 90.88 251 LYS A N 1
ATOM 1990 C CA . LYS A 1 251 ? 3.378 10.791 -0.487 1.00 90.88 251 LYS A CA 1
ATOM 1991 C C . LYS A 1 251 ? 2.761 9.588 0.228 1.00 90.88 251 LYS A C 1
ATOM 1993 O O . LYS A 1 251 ? 2.189 9.758 1.303 1.00 90.88 251 LYS A O 1
ATOM 1998 N N . ALA A 1 252 ? 2.868 8.389 -0.348 1.00 91.44 252 ALA A N 1
ATOM 1999 C CA . ALA A 1 252 ? 2.350 7.170 0.272 1.00 91.44 252 ALA A CA 1
ATOM 2000 C C . ALA A 1 252 ? 3.098 6.823 1.573 1.00 91.44 252 ALA A C 1
ATOM 2002 O O . ALA A 1 252 ? 2.465 6.496 2.579 1.00 91.44 252 ALA A O 1
ATOM 2003 N N . ASN A 1 253 ? 4.429 6.952 1.575 1.00 87.44 253 ASN A N 1
ATOM 2004 C CA . ASN A 1 253 ? 5.254 6.721 2.762 1.00 87.44 253 ASN A CA 1
ATOM 2005 C C . ASN A 1 253 ? 5.007 7.771 3.856 1.00 87.44 253 ASN A C 1
ATOM 2007 O O . ASN A 1 253 ? 4.819 7.411 5.017 1.00 87.44 253 ASN A O 1
ATOM 2011 N N . GLU A 1 254 ? 4.957 9.055 3.496 1.00 88.50 254 GLU A N 1
ATOM 2012 C CA . GLU A 1 254 ? 4.692 10.159 4.425 1.00 88.50 254 GLU A CA 1
ATOM 2013 C C . GLU A 1 254 ? 3.319 10.042 5.084 1.00 88.50 254 GLU A C 1
ATOM 2015 O O . GLU A 1 254 ? 3.180 10.329 6.270 1.00 88.50 254 GLU A O 1
ATOM 2020 N N . GLU A 1 255 ? 2.294 9.630 4.335 1.00 90.44 255 GLU A N 1
ATOM 2021 C CA . GLU A 1 255 ? 0.957 9.418 4.890 1.00 90.44 255 GLU A CA 1
ATOM 2022 C C . GLU A 1 255 ? 0.960 8.281 5.921 1.00 90.44 255 GLU A C 1
ATOM 2024 O O . GLU A 1 255 ? 0.433 8.442 7.024 1.00 90.44 255 GLU A O 1
ATOM 2029 N N . MET A 1 256 ? 1.620 7.158 5.617 1.00 88.69 256 MET A N 1
ATOM 2030 C CA . MET A 1 256 ? 1.764 6.054 6.570 1.00 88.69 256 MET A CA 1
ATOM 2031 C C . MET A 1 256 ? 2.548 6.480 7.821 1.00 88.69 256 MET A C 1
ATOM 2033 O O . MET A 1 256 ? 2.149 6.152 8.938 1.00 88.69 256 MET A O 1
ATOM 2037 N N . GLU A 1 257 ? 3.619 7.260 7.658 1.00 87.00 257 GLU A N 1
ATOM 2038 C CA . GLU A 1 257 ? 4.419 7.779 8.770 1.00 87.00 257 GLU A CA 1
ATOM 2039 C C . GLU A 1 257 ? 3.628 8.757 9.646 1.00 87.00 257 GLU A C 1
ATOM 2041 O O . GLU A 1 257 ? 3.637 8.637 10.874 1.00 87.00 257 GLU A O 1
ATOM 2046 N N . LYS A 1 258 ? 2.895 9.696 9.033 1.00 89.19 258 LYS A N 1
ATOM 2047 C CA . LYS A 1 258 ? 2.017 10.628 9.754 1.00 89.19 258 LYS A CA 1
ATOM 2048 C C . LYS A 1 258 ? 0.993 9.868 10.589 1.00 89.19 258 LYS A C 1
ATOM 2050 O O . LYS A 1 258 ? 0.795 10.216 11.753 1.00 89.19 258 LYS A O 1
AT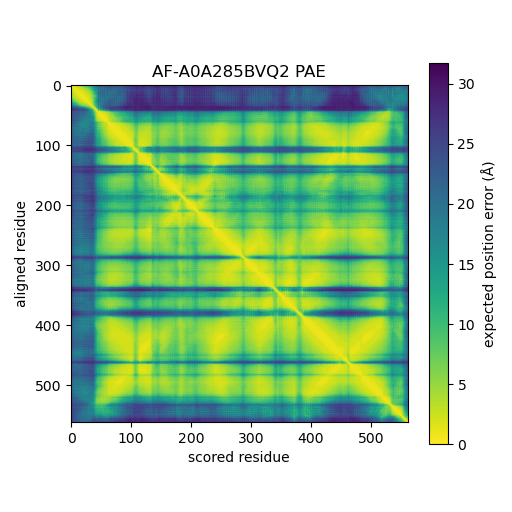OM 2055 N N . GLN A 1 259 ? 0.397 8.811 10.039 1.00 89.31 259 GLN A N 1
ATOM 2056 C CA . GLN A 1 259 ? -0.546 7.967 10.773 1.00 89.31 259 GLN A CA 1
ATOM 2057 C C . GLN A 1 259 ? 0.126 7.171 11.899 1.00 89.31 259 GLN A C 1
ATOM 2059 O O . GLN A 1 259 ? -0.427 7.091 12.995 1.00 89.31 259 GLN A O 1
ATOM 2064 N N . GLU A 1 260 ? 1.315 6.605 11.684 1.00 88.62 260 GLU A N 1
ATOM 2065 C CA . GLU A 1 260 ? 2.053 5.892 12.735 1.00 88.62 260 GLU A CA 1
ATOM 2066 C C . GLU A 1 260 ? 2.452 6.805 13.892 1.00 88.62 260 GLU A C 1
ATOM 2068 O O . GLU A 1 260 ? 2.252 6.442 15.055 1.00 88.62 260 GLU A O 1
ATOM 2073 N N . LYS A 1 261 ? 2.977 7.993 13.580 1.00 87.81 261 LYS A N 1
ATOM 2074 C CA . LYS A 1 261 ? 3.351 8.991 14.580 1.00 87.81 261 LYS A CA 1
ATOM 2075 C C . LYS A 1 261 ? 2.126 9.474 15.347 1.00 87.81 261 LYS A C 1
ATOM 2077 O O . LYS A 1 261 ? 2.112 9.397 16.571 1.00 87.81 261 LYS A O 1
ATOM 2082 N N . ALA A 1 262 ? 1.069 9.875 14.639 1.00 89.44 262 ALA A N 1
ATOM 2083 C CA . ALA A 1 262 ? -0.171 10.324 15.264 1.00 89.44 262 ALA A CA 1
ATOM 2084 C C . ALA A 1 262 ? -0.794 9.222 16.139 1.00 89.44 262 ALA A C 1
ATOM 2086 O O . ALA A 1 262 ? -1.239 9.495 17.252 1.00 89.44 262 ALA A O 1
ATOM 2087 N N . LYS A 1 263 ? -0.774 7.959 15.691 1.00 92.81 263 LYS A N 1
ATOM 2088 C CA . LYS A 1 263 ? -1.148 6.802 16.517 1.00 92.81 263 LYS A CA 1
ATOM 2089 C C . LYS A 1 263 ? -0.270 6.687 17.760 1.00 92.81 263 LYS A C 1
ATOM 2091 O O . LYS A 1 263 ? -0.809 6.421 18.829 1.00 92.81 263 LYS A O 1
ATOM 2096 N N . GLY A 1 264 ? 1.050 6.815 17.627 1.00 88.06 264 GLY A N 1
ATOM 2097 C CA . GLY A 1 264 ? 1.998 6.735 18.739 1.00 88.06 264 GLY A CA 1
ATOM 2098 C C . GLY A 1 264 ? 1.705 7.781 19.812 1.00 88.06 264 GLY A C 1
ATOM 2099 O O . GLY A 1 264 ? 1.474 7.415 20.965 1.00 88.06 264 GLY A O 1
ATOM 2100 N N . ASP A 1 265 ? 1.610 9.045 19.401 1.00 89.19 265 ASP A N 1
ATOM 2101 C CA . ASP A 1 265 ? 1.332 10.186 20.277 1.00 89.19 265 ASP A CA 1
ATOM 2102 C C . ASP A 1 265 ? -0.048 10.047 20.949 1.00 89.19 265 ASP A C 1
ATOM 2104 O O . ASP A 1 265 ? -0.184 10.197 22.166 1.00 89.19 265 ASP A O 1
ATOM 2108 N N . ALA A 1 266 ? -1.081 9.679 20.181 1.00 91.62 266 ALA A N 1
ATOM 2109 C CA . ALA A 1 266 ? -2.428 9.477 20.716 1.00 91.62 266 ALA A CA 1
ATOM 2110 C C . ALA A 1 266 ? -2.523 8.253 21.639 1.00 91.62 266 ALA A C 1
ATOM 2112 O O . ALA A 1 266 ? -3.285 8.268 22.606 1.00 91.62 266 ALA A O 1
ATOM 2113 N N . LYS A 1 267 ? -1.743 7.196 21.377 1.00 92.69 267 LYS A N 1
ATOM 2114 C CA . LYS A 1 267 ? -1.672 6.024 22.254 1.00 92.69 267 LYS A CA 1
ATOM 2115 C C . LYS A 1 267 ? -0.996 6.376 23.575 1.00 92.69 267 LYS A C 1
ATOM 2117 O O . LYS A 1 267 ? -1.500 5.981 24.616 1.00 92.69 267 LYS A O 1
ATOM 2122 N N . GLU A 1 268 ? 0.088 7.144 23.551 1.00 91.31 268 GLU A N 1
ATOM 2123 C CA . GLU A 1 268 ? 0.738 7.612 24.778 1.00 91.31 268 GLU A CA 1
ATOM 2124 C C . GLU A 1 268 ? -0.194 8.520 25.596 1.00 91.31 268 GLU A C 1
ATOM 2126 O O . GLU A 1 268 ? -0.275 8.389 26.818 1.00 91.31 268 GLU A O 1
ATOM 2131 N N . ALA A 1 269 ? -0.945 9.409 24.935 1.00 92.75 269 ALA A N 1
ATOM 2132 C CA . ALA A 1 269 ? -1.966 10.224 25.589 1.00 92.75 269 ALA A CA 1
ATOM 2133 C C . ALA A 1 269 ? -3.072 9.363 26.227 1.00 92.75 269 ALA A C 1
ATOM 2135 O O . ALA A 1 269 ? -3.459 9.621 27.368 1.00 92.75 269 ALA A O 1
ATOM 2136 N N . TYR A 1 270 ? -3.532 8.320 25.526 1.00 93.69 270 TYR A N 1
ATOM 2137 C CA . TYR A 1 270 ? -4.476 7.338 26.062 1.00 93.69 270 TYR A CA 1
ATOM 2138 C C . TYR A 1 270 ? -3.903 6.590 27.269 1.00 93.69 270 TYR A C 1
ATOM 2140 O O . TYR A 1 270 ? -4.555 6.543 28.308 1.00 93.69 270 TYR A O 1
ATOM 2148 N N . ASP A 1 271 ? -2.678 6.070 27.176 1.00 92.25 271 ASP A N 1
ATOM 2149 C CA . ASP A 1 271 ? -2.037 5.321 28.261 1.00 92.25 271 ASP A CA 1
ATOM 2150 C C . ASP A 1 271 ? -1.848 6.225 29.503 1.00 92.25 271 ASP A C 1
ATOM 2152 O O . ASP A 1 271 ? -2.153 5.819 30.624 1.00 92.25 271 ASP A O 1
ATOM 2156 N N . LYS A 1 272 ? -1.469 7.502 29.322 1.00 93.88 272 LYS A N 1
ATOM 2157 C CA . LYS A 1 272 ? -1.411 8.500 30.411 1.00 93.88 272 LYS A CA 1
ATOM 2158 C C . LYS A 1 272 ? -2.783 8.811 31.012 1.00 93.88 272 LYS A C 1
ATOM 2160 O O . LYS A 1 272 ? -2.888 8.989 32.226 1.00 93.88 272 LYS A O 1
ATOM 2165 N N . ALA A 1 273 ? -3.824 8.936 30.188 1.00 91.62 273 ALA A N 1
ATOM 2166 C CA . ALA A 1 273 ? -5.187 9.164 30.669 1.00 91.62 273 ALA A CA 1
ATOM 2167 C C . ALA A 1 273 ? -5.704 7.954 31.459 1.00 91.62 273 ALA A C 1
ATOM 2169 O O . ALA A 1 273 ? -6.333 8.129 32.503 1.00 91.62 273 ALA A O 1
ATOM 2170 N N . LEU A 1 274 ? -5.368 6.743 31.008 1.00 90.12 274 LEU A N 1
ATOM 2171 C CA . LEU A 1 274 ? -5.697 5.495 31.684 1.00 90.12 274 LEU A CA 1
ATOM 2172 C C . LEU A 1 274 ? -5.018 5.413 33.055 1.00 90.12 274 LEU A C 1
ATOM 2174 O O . LEU A 1 274 ? -5.699 5.137 34.036 1.00 90.12 274 LEU A O 1
ATOM 2178 N N . GLU A 1 275 ? -3.722 5.717 33.163 1.00 92.00 275 GLU A N 1
ATOM 2179 C CA . GLU A 1 275 ? -3.034 5.729 34.464 1.00 92.00 275 GLU A CA 1
ATOM 2180 C C . GLU A 1 275 ? -3.624 6.771 35.427 1.00 92.00 275 GLU A C 1
ATOM 2182 O O . GLU A 1 275 ? -3.912 6.449 36.579 1.00 92.00 275 GLU A O 1
ATOM 2187 N N . LYS A 1 276 ? -3.937 7.985 34.954 1.00 92.00 276 LYS A N 1
ATOM 2188 C CA . LYS A 1 276 ? -4.623 8.999 35.781 1.00 92.00 276 LYS A CA 1
ATOM 2189 C C . LYS A 1 276 ? -6.003 8.538 36.252 1.00 92.00 276 LYS A C 1
ATOM 2191 O O . LYS A 1 276 ? -6.414 8.851 37.368 1.00 92.00 276 LYS A O 1
ATOM 2196 N N . TYR A 1 277 ? -6.734 7.823 35.401 1.00 88.25 277 TYR A N 1
ATOM 2197 C CA . TYR A 1 277 ? -8.022 7.239 35.759 1.00 88.25 277 TYR A CA 1
ATOM 2198 C C . TYR A 1 277 ? -7.861 6.130 36.814 1.00 88.25 277 TYR A C 1
ATOM 2200 O O . TYR A 1 277 ? -8.592 6.121 37.804 1.00 88.25 277 TYR A O 1
ATOM 2208 N N . LYS A 1 278 ? -6.850 5.261 36.675 1.00 88.75 278 LYS A N 1
ATOM 2209 C CA . LYS A 1 278 ? -6.500 4.237 37.676 1.00 88.75 278 LYS A CA 1
ATOM 2210 C C . LYS A 1 278 ? -6.138 4.838 39.030 1.00 88.75 278 LYS A C 1
ATOM 2212 O O . LYS A 1 278 ? -6.565 4.329 40.063 1.00 88.75 278 LYS A O 1
ATOM 2217 N N . GLU A 1 279 ? -5.358 5.914 39.041 1.00 89.81 279 GLU A N 1
ATOM 2218 C CA . GLU A 1 279 ? -5.011 6.643 40.264 1.00 89.81 279 GLU A CA 1
ATOM 2219 C C . GLU A 1 279 ? -6.256 7.228 40.940 1.00 89.81 279 GLU A C 1
ATOM 2221 O O . GLU A 1 279 ? -6.425 7.064 42.148 1.00 89.81 279 GLU A O 1
ATOM 2226 N N . ALA A 1 280 ? -7.162 7.838 40.167 1.00 87.44 280 ALA A N 1
ATOM 2227 C CA . ALA A 1 280 ? -8.423 8.362 40.689 1.00 87.44 280 ALA A CA 1
ATOM 2228 C C . ALA A 1 280 ? -9.318 7.251 41.267 1.00 87.44 280 ALA A C 1
ATOM 2230 O O . ALA A 1 280 ? -9.898 7.435 42.336 1.00 87.44 280 ALA A O 1
ATOM 2231 N N . LEU A 1 281 ? -9.383 6.083 40.613 1.00 84.00 281 LEU A N 1
ATOM 2232 C CA . LEU A 1 281 ? -10.094 4.914 41.138 1.00 84.00 281 LEU A CA 1
ATOM 2233 C C . LEU A 1 281 ? -9.507 4.419 42.465 1.00 84.00 281 LEU A C 1
ATOM 2235 O O . LEU A 1 281 ? -10.271 4.079 43.361 1.00 84.00 281 LEU A O 1
ATOM 2239 N N . LYS A 1 282 ? -8.177 4.402 42.616 1.00 84.94 282 LYS A N 1
ATOM 2240 C CA . LYS A 1 282 ? -7.517 4.013 43.876 1.00 84.94 282 LYS A CA 1
ATOM 2241 C C . LYS A 1 282 ? -7.772 5.026 44.996 1.00 84.94 282 LYS A C 1
ATOM 2243 O O . LYS A 1 282 ? -8.014 4.633 46.129 1.00 84.94 282 LYS A O 1
ATOM 2248 N N . GLN A 1 283 ? -7.753 6.326 44.690 1.00 83.94 283 GLN A N 1
ATOM 2249 C CA . GLN A 1 283 ? -8.028 7.390 45.671 1.00 83.94 283 GLN A CA 1
ATOM 2250 C C . GLN A 1 283 ? -9.480 7.372 46.172 1.00 83.94 283 GLN A C 1
ATOM 2252 O O . GLN A 1 283 ? -9.736 7.694 47.332 1.00 83.94 283 GLN A O 1
ATOM 2257 N N . ALA A 1 284 ? -10.416 6.943 45.322 1.00 78.19 284 ALA A N 1
ATOM 2258 C CA . ALA A 1 284 ? -11.827 6.751 45.668 1.00 78.19 284 ALA A CA 1
ATOM 2259 C C . ALA A 1 284 ? -12.070 5.749 46.790 1.00 78.19 284 ALA A C 1
ATOM 2261 O O . ALA A 1 284 ? -13.136 5.745 47.395 1.00 78.19 284 ALA A O 1
ATOM 2262 N N . GLU A 1 285 ? -11.093 4.892 47.064 1.00 71.81 285 GLU A N 1
ATOM 2263 C CA . GLU A 1 285 ? -11.181 3.904 48.131 1.00 71.81 285 GLU A CA 1
ATOM 22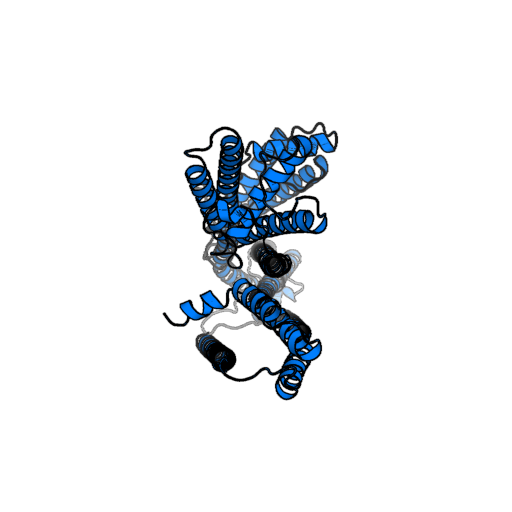64 C C . GLU A 1 285 ? -10.862 4.504 49.506 1.00 71.81 285 GLU A C 1
ATOM 2266 O O . GLU A 1 285 ? -11.161 3.875 50.518 1.00 71.81 285 GLU A O 1
ATOM 2271 N N . THR A 1 286 ? -10.252 5.694 49.556 1.00 71.00 286 THR A N 1
ATOM 2272 C CA . THR A 1 286 ? -9.743 6.303 50.795 1.00 71.00 286 THR A CA 1
ATOM 2273 C C . THR A 1 286 ? -10.474 7.572 51.233 1.00 71.00 286 THR A C 1
ATOM 2275 O O . THR A 1 286 ? -10.395 7.913 52.409 1.00 71.00 286 THR A O 1
ATOM 2278 N N . ASP A 1 287 ? -11.180 8.267 50.336 1.00 63.66 287 ASP A N 1
ATOM 2279 C CA . ASP A 1 287 ? -11.824 9.556 50.630 1.00 63.66 287 ASP A CA 1
ATOM 2280 C C . ASP A 1 287 ? -13.147 9.688 49.849 1.00 63.66 287 ASP A C 1
ATOM 2282 O O . ASP A 1 287 ? -13.196 9.353 48.667 1.00 63.66 287 ASP A O 1
ATOM 2286 N N . VAL A 1 288 ? -14.248 10.106 50.487 1.00 63.28 288 VAL A N 1
ATOM 2287 C CA . VAL A 1 288 ? -15.614 9.865 49.951 1.00 63.28 288 VAL A CA 1
ATOM 2288 C C . VAL A 1 288 ? -16.299 11.128 49.411 1.00 63.28 288 VAL A C 1
ATOM 2290 O O . VAL A 1 288 ? -17.147 11.026 48.527 1.00 63.28 288 VAL A O 1
ATOM 2293 N N . SER A 1 289 ? -15.949 12.334 49.872 1.00 61.44 289 SER A N 1
ATOM 2294 C CA . SER A 1 289 ? -16.794 13.518 49.624 1.00 61.44 289 SER A CA 1
ATOM 2295 C C . SER A 1 289 ? -16.487 14.320 48.347 1.00 61.44 289 SER A C 1
ATOM 2297 O O . SER A 1 289 ? -17.306 15.153 47.972 1.00 61.44 289 SER A O 1
ATOM 2299 N N . ASP A 1 290 ? -15.384 14.046 47.631 1.00 68.38 290 ASP A N 1
ATOM 2300 C CA . ASP A 1 290 ? -14.963 14.841 46.451 1.00 68.38 290 ASP A CA 1
ATOM 2301 C C . ASP A 1 290 ? -14.442 13.996 45.263 1.00 68.38 290 ASP A C 1
ATOM 2303 O O . ASP A 1 290 ? -13.821 14.488 44.314 1.00 68.38 290 ASP A O 1
ATOM 2307 N N . VAL A 1 291 ? -14.659 12.679 45.314 1.00 75.44 291 VAL A N 1
ATOM 2308 C CA . VAL A 1 291 ? -13.977 11.726 44.426 1.00 75.44 291 VAL A CA 1
ATOM 2309 C C . VAL A 1 291 ? -14.794 11.354 43.183 1.00 75.44 291 VAL A C 1
ATOM 2311 O O . VAL A 1 291 ? -14.225 11.196 42.102 1.00 75.44 291 VAL A O 1
ATOM 2314 N N . THR A 1 292 ? -16.125 11.342 43.260 1.00 75.50 292 THR A N 1
ATOM 2315 C CA . THR A 1 292 ? -16.993 11.059 42.100 1.00 75.50 292 THR A CA 1
ATOM 2316 C C . THR A 1 292 ? -16.755 12.040 40.950 1.00 75.50 292 THR A C 1
ATOM 2318 O O . THR A 1 292 ? -16.622 11.631 39.797 1.00 75.50 292 THR A O 1
ATOM 2321 N N . LYS A 1 293 ? -16.619 13.338 41.252 1.00 82.06 293 LYS A N 1
ATOM 2322 C CA . LYS A 1 293 ? -16.320 14.359 40.239 1.00 82.06 293 LYS A CA 1
ATOM 2323 C C . LYS A 1 293 ? -14.950 14.127 39.597 1.00 82.06 293 LYS A C 1
ATOM 2325 O O . LYS A 1 293 ? -14.853 14.103 38.376 1.00 82.06 293 LYS A O 1
ATOM 2330 N N . LYS A 1 294 ? -13.915 13.862 40.404 1.00 84.94 294 LYS A N 1
ATOM 2331 C CA . LYS A 1 294 ? -12.555 13.589 39.908 1.00 84.94 294 LYS A CA 1
ATOM 2332 C C . LYS A 1 294 ? -12.509 12.362 39.000 1.00 84.94 294 LYS A C 1
ATOM 2334 O O . LYS A 1 294 ? -11.888 12.423 37.945 1.00 84.94 294 LYS A O 1
ATOM 2339 N N . ILE A 1 295 ? -13.160 11.261 39.377 1.00 83.12 295 ILE A N 1
ATOM 2340 C CA . ILE A 1 295 ? -13.210 10.056 38.538 1.00 83.12 295 ILE A CA 1
ATOM 2341 C C . ILE A 1 295 ? -13.964 10.342 37.229 1.00 83.12 295 ILE A C 1
ATOM 2343 O O . ILE A 1 295 ? -13.488 9.912 36.182 1.00 83.12 295 ILE A O 1
ATOM 2347 N N . ASN A 1 296 ? -15.083 11.082 37.260 1.00 83.69 296 ASN A N 1
ATOM 2348 C CA . ASN A 1 296 ? -15.826 11.452 36.046 1.00 83.69 296 ASN A CA 1
ATOM 2349 C C . ASN A 1 296 ? -14.953 12.300 35.109 1.00 83.69 296 ASN A C 1
ATOM 2351 O O . ASN A 1 296 ? -14.807 11.953 33.940 1.00 83.69 296 ASN A O 1
ATOM 2355 N N . ASP A 1 297 ? -14.277 13.325 35.637 1.00 87.38 297 ASP A N 1
ATOM 2356 C CA . ASP A 1 297 ? -13.364 14.168 34.857 1.00 87.38 297 ASP A CA 1
ATOM 2357 C C . ASP A 1 297 ? -12.232 13.334 34.220 1.00 87.38 297 ASP A C 1
ATOM 2359 O O . ASP A 1 297 ? -11.828 13.573 33.079 1.00 87.38 297 ASP A O 1
ATOM 2363 N N . LYS A 1 298 ? -11.703 12.322 34.930 1.00 89.88 298 LYS A N 1
ATOM 2364 C CA . LYS A 1 298 ? -10.692 11.400 34.376 1.00 89.88 298 LYS A CA 1
ATOM 2365 C C . LYS A 1 298 ? -11.264 10.409 33.368 1.00 89.88 298 LYS A C 1
ATOM 2367 O O . LYS A 1 298 ? -10.574 10.085 32.403 1.00 89.88 298 LYS A O 1
ATOM 2372 N N . ALA A 1 299 ? -12.497 9.950 33.554 1.00 85.06 299 ALA A N 1
ATOM 2373 C CA . ALA A 1 299 ? -13.193 9.109 32.588 1.00 85.06 299 ALA A CA 1
ATOM 2374 C C . ALA A 1 299 ? -13.448 9.866 31.274 1.00 85.06 299 ALA A C 1
ATOM 2376 O O . ALA A 1 299 ? -13.242 9.304 30.197 1.00 85.06 299 ALA A O 1
ATOM 2377 N N . ASP A 1 300 ? -13.809 11.150 31.354 1.00 86.62 300 ASP A N 1
ATOM 2378 C CA . ASP A 1 300 ? -13.970 12.022 30.188 1.00 86.62 300 ASP A CA 1
ATOM 2379 C C . ASP A 1 300 ? -12.632 12.275 29.479 1.00 86.62 300 ASP A C 1
ATOM 2381 O O . ASP A 1 300 ? -12.563 12.180 28.253 1.00 86.62 300 ASP A O 1
ATOM 2385 N N . GLN A 1 301 ? -11.539 12.479 30.226 1.00 90.25 301 GLN A N 1
ATOM 2386 C CA . GLN A 1 301 ? -10.185 12.555 29.649 1.00 90.25 301 GLN A CA 1
ATOM 2387 C C . GLN A 1 301 ? -9.796 11.257 28.925 1.00 90.25 301 GLN A C 1
ATOM 2389 O O . GLN A 1 301 ? -9.237 11.299 27.828 1.00 90.25 301 GLN A O 1
ATOM 2394 N N . LEU A 1 302 ? -10.110 10.095 29.509 1.00 88.69 302 LEU A N 1
ATOM 2395 C CA . LEU A 1 302 ? -9.873 8.797 28.876 1.00 88.69 302 LEU A CA 1
ATOM 2396 C C . LEU A 1 302 ? -10.704 8.636 27.594 1.00 88.69 302 LEU A C 1
ATOM 2398 O O . LEU A 1 302 ? -10.189 8.149 26.586 1.00 88.69 302 LEU A O 1
ATOM 2402 N N . LYS A 1 303 ? -11.963 9.089 27.611 1.00 89.44 303 LYS A N 1
ATOM 2403 C CA . LYS A 1 303 ? -12.865 9.094 26.450 1.00 89.44 303 LYS A CA 1
ATOM 2404 C C . LYS A 1 303 ? -12.342 9.957 25.318 1.00 89.44 303 LYS A C 1
ATOM 2406 O O . LYS A 1 303 ? -12.319 9.521 24.167 1.00 89.44 303 LYS A O 1
ATOM 2411 N N . GLU A 1 304 ? -11.916 11.170 25.637 1.00 91.19 304 GLU A N 1
ATOM 2412 C CA . GLU A 1 304 ? -11.333 12.087 24.667 1.00 91.19 304 GLU A CA 1
ATOM 2413 C C . GLU A 1 304 ? -10.046 11.510 24.067 1.00 91.19 304 GLU A C 1
ATOM 2415 O O . GLU A 1 304 ? -9.862 11.555 22.847 1.00 91.19 304 GLU A O 1
ATOM 2420 N N . ALA A 1 305 ? -9.193 10.890 24.888 1.00 92.12 305 ALA A N 1
ATOM 2421 C CA . ALA A 1 305 ? -7.959 10.267 24.423 1.00 92.12 305 ALA A CA 1
ATOM 2422 C C . ALA A 1 305 ? -8.220 9.056 23.509 1.00 92.12 305 ALA A C 1
ATOM 2424 O O . ALA A 1 305 ? -7.604 8.947 22.447 1.00 92.12 305 ALA A O 1
ATOM 2425 N N . LEU A 1 306 ? -9.173 8.181 23.855 1.00 91.44 306 LEU A N 1
ATOM 2426 C CA . LEU A 1 306 ? -9.576 7.058 22.999 1.00 91.44 306 LEU A CA 1
ATOM 2427 C C . LEU A 1 306 ? -10.208 7.546 21.686 1.00 91.44 306 LEU A C 1
ATOM 2429 O O . LEU A 1 306 ? -9.901 7.028 20.610 1.00 91.44 306 LEU A O 1
ATOM 2433 N N . GLY A 1 307 ? -11.054 8.577 21.761 1.00 91.19 307 GLY A N 1
ATOM 2434 C CA . GLY A 1 307 ? -11.642 9.229 20.594 1.00 91.19 307 GLY A CA 1
ATOM 2435 C C . GLY A 1 307 ? -10.579 9.850 19.687 1.00 91.19 307 GLY A C 1
ATOM 2436 O O . GLY A 1 307 ? -10.637 9.677 18.470 1.00 91.19 307 GLY A O 1
ATOM 2437 N N . THR A 1 308 ? -9.571 10.500 20.266 1.00 93.19 308 THR A N 1
ATOM 2438 C CA . THR A 1 308 ? -8.416 11.039 19.538 1.00 93.19 308 THR A CA 1
ATOM 2439 C C . THR A 1 308 ? -7.638 9.920 18.860 1.00 93.19 308 THR A C 1
ATOM 2441 O O . THR A 1 308 ? -7.417 9.996 17.655 1.00 93.19 308 THR A O 1
ATOM 2444 N N . LEU A 1 309 ? -7.324 8.832 19.575 1.00 93.56 309 LEU A N 1
ATOM 2445 C CA . LEU A 1 309 ? -6.657 7.657 19.007 1.00 93.56 309 LEU A CA 1
ATOM 2446 C C . LEU A 1 309 ? -7.434 7.062 17.826 1.00 93.56 309 LEU A C 1
ATOM 2448 O O . LEU A 1 309 ? -6.831 6.683 16.832 1.00 93.56 309 LEU A O 1
ATOM 2452 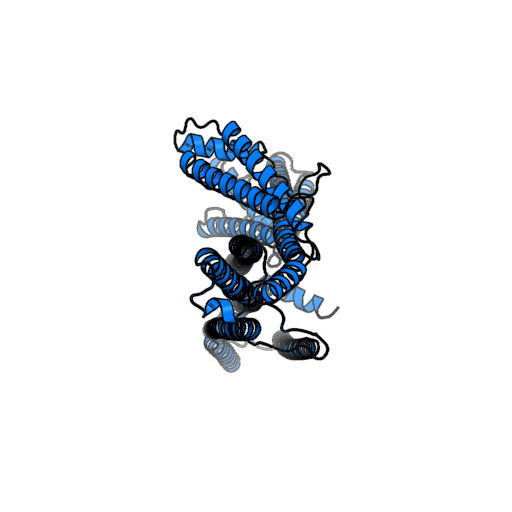N N . SER A 1 310 ? -8.766 7.020 17.880 1.00 91.69 310 SER A N 1
ATOM 2453 C CA . SER A 1 310 ? -9.572 6.513 16.760 1.00 91.69 310 SER A CA 1
ATOM 2454 C C . SER A 1 310 ? -9.535 7.402 15.506 1.00 91.69 310 SER A C 1
ATOM 2456 O O . SER A 1 310 ? -9.808 6.918 14.409 1.00 91.69 310 SER A O 1
ATOM 2458 N N . LYS A 1 311 ? -9.187 8.689 15.656 1.00 93.69 311 LYS A N 1
ATOM 2459 C CA . LYS A 1 311 ? -9.154 9.693 14.580 1.00 93.69 311 LYS A CA 1
ATOM 2460 C C . LYS A 1 311 ? -7.780 9.839 13.919 1.00 93.69 311 LYS A C 1
ATOM 2462 O O . LYS A 1 311 ? -7.677 10.546 12.921 1.00 93.69 311 LYS A O 1
ATOM 2467 N N . THR A 1 312 ? -6.733 9.172 14.412 1.00 91.88 312 THR A N 1
ATOM 2468 C CA . THR A 1 312 ? -5.362 9.263 13.864 1.00 91.88 312 THR A CA 1
ATOM 2469 C C . THR A 1 312 ? -5.125 8.358 12.648 1.00 91.88 312 THR A C 1
ATOM 2471 O O . THR A 1 312 ? -4.077 7.732 12.498 1.00 91.88 312 THR A O 1
ATOM 2474 N N . GLY A 1 313 ? -6.116 8.281 11.757 1.00 92.31 313 GLY A N 1
ATOM 2475 C CA . GLY A 1 313 ? -6.082 7.439 10.563 1.00 92.31 313 GLY A CA 1
ATOM 2476 C C . GLY A 1 313 ? -6.381 5.963 10.837 1.00 92.31 313 GLY A C 1
ATOM 2477 O O . GLY A 1 313 ? -6.906 5.582 11.888 1.00 92.31 313 GLY A O 1
ATOM 2478 N N . ILE A 1 314 ? -6.055 5.113 9.863 1.00 92.00 314 ILE A N 1
ATOM 2479 C CA . ILE A 1 314 ? -6.438 3.692 9.851 1.00 92.00 314 ILE A CA 1
ATOM 2480 C C . ILE A 1 314 ? -5.729 2.933 10.980 1.00 92.00 314 ILE A C 1
ATOM 2482 O O . ILE A 1 314 ? -6.334 2.120 11.682 1.00 92.00 314 ILE A O 1
ATOM 2486 N N . LEU A 1 315 ? -4.458 3.258 11.220 1.00 91.12 315 LEU A N 1
ATOM 2487 C CA . LEU A 1 315 ? -3.655 2.670 12.292 1.00 91.12 315 LEU A CA 1
ATOM 2488 C C . LEU A 1 315 ? -4.199 3.022 13.686 1.00 91.12 315 LEU A C 1
ATOM 2490 O O . LEU A 1 315 ? -4.223 2.169 14.586 1.00 91.12 315 LEU A O 1
ATOM 2494 N N . GLY A 1 316 ? -4.643 4.268 13.865 1.00 91.81 316 GLY A N 1
ATOM 2495 C CA . GLY A 1 316 ? -5.316 4.736 15.073 1.00 91.81 316 GLY A CA 1
ATOM 2496 C C . GLY A 1 316 ? -6.625 3.988 15.324 1.00 91.81 316 GLY A C 1
ATOM 2497 O O . GLY A 1 316 ? -6.794 3.374 16.382 1.00 91.81 316 GLY A O 1
ATOM 2498 N N . LYS A 1 317 ? -7.493 3.925 14.303 1.00 92.31 317 LYS A N 1
ATOM 2499 C CA . LYS A 1 317 ? -8.759 3.169 14.316 1.00 92.31 317 LYS A CA 1
ATOM 2500 C C . LYS A 1 317 ? -8.548 1.705 14.712 1.00 92.31 317 LYS A C 1
ATOM 2502 O O . LYS A 1 317 ? -9.224 1.233 15.626 1.00 92.31 317 LYS A O 1
ATOM 2507 N N . GLN A 1 318 ? -7.587 1.004 14.101 1.00 95.12 318 GLN A N 1
ATOM 2508 C CA . GLN A 1 318 ? -7.258 -0.387 14.449 1.00 95.12 318 GLN A CA 1
ATOM 2509 C C . GLN A 1 318 ? -6.884 -0.526 15.935 1.00 95.12 318 GLN A C 1
ATOM 2511 O O . GLN A 1 318 ? -7.338 -1.439 16.625 1.00 95.12 318 GLN A O 1
ATOM 2516 N N . SER A 1 319 ? -6.062 0.398 16.439 1.00 92.38 319 SER A N 1
ATOM 2517 C CA . SER A 1 319 ? -5.546 0.356 17.812 1.00 92.38 319 SER A CA 1
ATOM 2518 C C . SER A 1 319 ? -6.634 0.636 18.845 1.00 92.38 319 SER A C 1
ATOM 2520 O O . SER A 1 319 ? -6.737 -0.099 19.826 1.00 92.38 319 SER A O 1
ATOM 2522 N N . ALA A 1 320 ? -7.463 1.655 18.608 1.00 93.50 320 ALA A N 1
ATOM 2523 C CA . ALA A 1 320 ? -8.613 1.973 19.450 1.00 93.50 320 ALA A CA 1
ATOM 2524 C C . ALA A 1 320 ? -9.615 0.809 19.483 1.00 93.50 320 ALA A C 1
ATOM 2526 O O . ALA A 1 320 ? -10.020 0.373 20.557 1.00 93.50 320 ALA A O 1
ATOM 2527 N N . THR A 1 321 ? -9.936 0.246 18.315 1.00 93.25 321 THR A N 1
ATOM 2528 C CA . THR A 1 321 ? -10.868 -0.884 18.187 1.00 93.25 321 THR A CA 1
ATOM 2529 C C . THR A 1 321 ? -10.359 -2.118 18.934 1.00 93.25 321 THR A C 1
ATOM 2531 O O . THR A 1 321 ? -11.119 -2.763 19.653 1.00 93.25 321 THR A O 1
ATOM 2534 N N . LYS A 1 322 ? -9.056 -2.424 18.839 1.00 95.06 322 LYS A N 1
ATOM 2535 C CA . LYS A 1 322 ? -8.435 -3.519 19.597 1.00 95.06 322 LYS A CA 1
ATOM 2536 C C . LYS A 1 322 ? -8.567 -3.316 21.108 1.00 95.06 322 LYS A C 1
ATOM 2538 O O . LYS A 1 322 ? -9.003 -4.232 21.794 1.00 95.06 322 LYS A O 1
ATOM 2543 N N . LEU A 1 323 ? -8.254 -2.118 21.608 1.00 93.81 323 LEU A N 1
ATOM 2544 C CA . LEU A 1 323 ? -8.416 -1.795 23.029 1.00 93.81 323 LEU A CA 1
ATOM 2545 C C . LEU A 1 323 ? -9.870 -1.980 23.481 1.00 93.81 323 LEU A C 1
ATOM 2547 O O . LEU A 1 323 ? -10.117 -2.545 24.542 1.00 93.81 323 LEU A O 1
ATOM 2551 N N . GLN A 1 324 ? -10.839 -1.543 22.679 1.00 94.00 324 GLN A N 1
ATOM 2552 C CA . GLN A 1 324 ? -12.260 -1.697 22.996 1.00 94.00 324 GLN A CA 1
ATOM 2553 C C . GLN A 1 324 ? -12.681 -3.175 23.046 1.00 94.00 324 GLN A C 1
ATOM 2555 O O . GLN A 1 324 ? -13.347 -3.579 23.997 1.00 94.00 324 GLN A O 1
ATOM 2560 N N . ILE A 1 325 ? -12.236 -4.000 22.089 1.00 95.25 325 ILE A N 1
ATOM 2561 C CA . ILE A 1 325 ? -12.478 -5.454 22.086 1.00 95.25 325 ILE A CA 1
ATOM 2562 C C . ILE A 1 325 ? -11.871 -6.118 23.327 1.00 95.25 325 ILE A C 1
ATOM 2564 O O . ILE A 1 325 ? -12.542 -6.922 23.973 1.00 95.25 325 ILE A O 1
ATOM 2568 N N . ASP A 1 326 ? -10.627 -5.779 23.675 1.00 94.94 326 ASP A N 1
ATOM 2569 C CA . ASP A 1 326 ? -9.931 -6.348 24.833 1.00 94.94 326 ASP A CA 1
ATOM 2570 C C . ASP A 1 326 ? -10.684 -6.032 26.141 1.00 94.94 326 ASP A C 1
ATOM 2572 O O . ASP A 1 326 ? -10.860 -6.912 26.986 1.00 94.94 326 ASP A O 1
ATOM 2576 N N . ASN A 1 327 ? -11.220 -4.813 26.275 1.00 93.31 327 ASN A N 1
ATOM 2577 C CA . ASN A 1 327 ? -12.048 -4.426 27.421 1.00 93.31 327 ASN A CA 1
ATOM 2578 C C . ASN A 1 327 ? -13.407 -5.147 27.440 1.00 93.31 327 ASN A C 1
ATOM 2580 O O . ASN A 1 327 ? -13.834 -5.601 28.500 1.00 93.31 327 ASN A O 1
ATOM 2584 N N . ILE A 1 328 ? -14.071 -5.329 26.291 1.00 91.81 328 ILE A N 1
ATOM 2585 C CA . ILE A 1 328 ? -15.308 -6.126 26.226 1.00 91.81 328 ILE A CA 1
ATOM 2586 C C . ILE A 1 328 ? -15.047 -7.582 26.624 1.00 91.81 328 ILE A C 1
ATOM 2588 O O . ILE A 1 328 ? -15.819 -8.146 27.398 1.00 91.81 328 ILE A O 1
ATOM 2592 N N . ASN A 1 329 ? -13.962 -8.190 26.136 1.00 92.75 329 ASN A N 1
ATOM 2593 C CA . ASN A 1 329 ? -13.587 -9.557 26.506 1.00 92.75 329 ASN A CA 1
ATOM 2594 C C . ASN A 1 329 ? -13.387 -9.691 28.017 1.00 92.75 329 ASN A C 1
ATOM 2596 O O . ASN A 1 329 ? -13.880 -10.647 28.608 1.00 92.75 329 ASN A O 1
ATOM 2600 N N . LEU A 1 330 ? -12.740 -8.708 28.650 1.00 91.12 330 LEU A N 1
ATOM 2601 C CA . LEU A 1 330 ? -12.565 -8.700 30.100 1.00 91.12 330 LEU A CA 1
ATOM 2602 C C . LEU A 1 330 ? -13.910 -8.656 30.848 1.00 91.12 330 LEU A C 1
ATOM 2604 O O . LEU A 1 330 ? -14.084 -9.387 31.822 1.00 91.12 330 LEU A O 1
ATOM 2608 N N . LEU A 1 331 ? -14.875 -7.849 30.391 1.00 89.25 331 LEU A N 1
ATOM 2609 C CA . LEU A 1 331 ? -16.216 -7.807 30.991 1.00 89.25 331 LEU A CA 1
ATOM 2610 C C . LEU A 1 331 ? -16.993 -9.113 30.778 1.00 89.25 331 LEU A C 1
ATOM 2612 O O . LEU A 1 331 ? -17.638 -9.596 31.706 1.00 89.25 331 LEU A O 1
ATOM 2616 N N . LEU A 1 332 ? -16.911 -9.707 29.585 1.00 87.06 332 LEU A N 1
ATOM 2617 C CA . LEU A 1 332 ? -17.529 -11.004 29.291 1.00 87.06 332 LEU A CA 1
ATOM 2618 C C . LEU A 1 332 ? -16.940 -12.120 30.167 1.00 87.06 332 LEU A C 1
ATOM 2620 O O . LEU A 1 332 ? -17.691 -12.934 30.692 1.00 87.06 332 LEU A O 1
ATOM 2624 N N . ASP A 1 333 ? -15.624 -12.127 30.385 1.00 86.50 333 ASP A N 1
ATOM 2625 C CA . ASP A 1 333 ? -14.946 -13.090 31.263 1.00 86.50 333 ASP A CA 1
ATOM 2626 C C . ASP A 1 333 ? -15.354 -12.946 32.733 1.00 86.50 333 ASP A C 1
ATOM 2628 O O . ASP A 1 333 ? -15.347 -13.925 33.485 1.00 86.50 333 ASP A O 1
ATOM 2632 N N . VAL A 1 334 ? -15.656 -11.720 33.167 1.00 86.06 334 VAL A N 1
ATOM 2633 C CA . VAL A 1 334 ? -16.191 -11.445 34.503 1.00 86.06 334 VAL A CA 1
ATOM 2634 C C . VAL A 1 334 ? -17.609 -11.992 34.629 1.00 86.06 334 VAL A C 1
ATOM 2636 O O . VAL A 1 334 ? -17.868 -12.732 35.577 1.00 86.06 334 VAL A O 1
ATOM 2639 N N . LEU A 1 335 ? -18.475 -11.682 33.657 1.00 83.19 335 LEU A N 1
ATOM 2640 C CA . LEU A 1 335 ? -19.869 -12.132 33.610 1.00 83.19 335 LEU A CA 1
ATOM 2641 C C . LEU A 1 335 ? -19.980 -13.659 33.525 1.00 83.19 335 LEU A C 1
ATOM 2643 O O . LEU A 1 335 ? -20.785 -14.252 34.220 1.00 83.19 335 LEU A O 1
ATOM 2647 N N . ALA A 1 336 ? -19.135 -14.318 32.731 1.00 81.06 336 ALA A N 1
ATOM 2648 C CA . ALA A 1 336 ? -19.182 -15.770 32.553 1.00 81.06 336 ALA A CA 1
ATOM 2649 C C . ALA A 1 336 ? -18.724 -16.571 33.783 1.00 81.06 336 ALA A C 1
ATOM 2651 O O . ALA A 1 336 ? -18.941 -17.780 33.845 1.00 81.06 336 ALA A O 1
ATOM 2652 N N . LYS A 1 337 ? -18.016 -15.940 34.728 1.00 78.06 337 LYS A N 1
ATOM 2653 C CA . LYS A 1 337 ? -17.450 -16.631 35.893 1.00 78.06 337 LYS A CA 1
ATOM 2654 C C . LYS A 1 337 ? -18.339 -16.549 37.136 1.00 78.06 337 LYS A C 1
ATOM 2656 O O . LYS A 1 337 ? -17.932 -17.150 38.120 1.00 78.06 337 LYS A O 1
ATOM 2661 N N . ASP A 1 338 ? -19.457 -15.814 37.131 1.00 62.84 338 ASP A N 1
ATOM 2662 C CA . ASP A 1 338 ? -20.317 -15.548 38.311 1.00 62.84 338 ASP A CA 1
ATOM 2663 C C . ASP A 1 338 ? -19.536 -15.090 39.565 1.00 62.84 338 ASP A C 1
ATOM 2665 O O . ASP A 1 338 ? -19.968 -15.250 40.701 1.00 62.84 338 ASP A O 1
ATOM 2669 N N . LYS A 1 339 ? -18.325 -14.541 39.383 1.00 57.53 339 LYS A N 1
ATOM 2670 C CA . LYS A 1 339 ? -17.373 -14.275 40.484 1.00 57.53 339 LYS A CA 1
ATOM 2671 C C . LYS A 1 339 ? -17.452 -12.862 41.055 1.00 57.53 339 LYS A C 1
ATOM 2673 O O . LYS A 1 339 ? -16.656 -12.521 41.920 1.00 57.53 339 LYS A O 1
ATOM 2678 N N . LEU A 1 340 ? -18.336 -12.024 40.538 1.00 58.06 340 LEU A N 1
ATOM 2679 C CA . LEU A 1 340 ? -18.622 -10.706 41.088 1.00 58.06 340 LEU A CA 1
ATOM 2680 C C . LEU A 1 340 ? -20.131 -10.680 41.277 1.00 58.06 340 LEU A C 1
ATOM 2682 O O . LEU A 1 340 ? -20.838 -10.680 40.274 1.00 58.06 340 LEU A O 1
ATOM 2686 N N . ASP A 1 341 ? -20.592 -10.730 42.533 1.00 55.62 341 ASP A N 1
ATOM 2687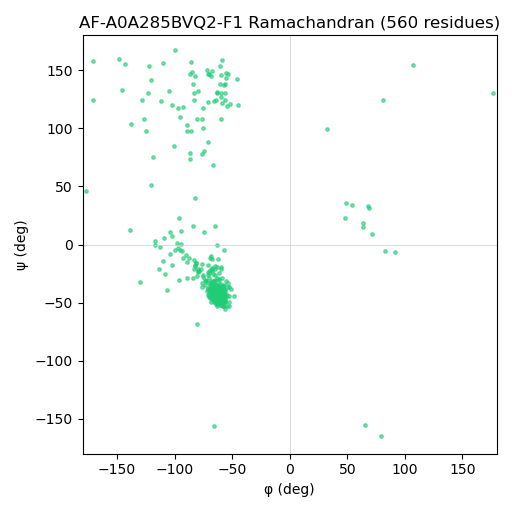 C CA . ASP A 1 341 ? -22.016 -10.621 42.862 1.00 55.62 341 ASP A CA 1
ATOM 2688 C C . ASP A 1 341 ? -22.602 -9.463 42.048 1.00 55.62 341 ASP A C 1
ATOM 2690 O O . ASP A 1 341 ? -22.151 -8.318 42.158 1.00 55.62 341 ASP A O 1
ATOM 2694 N N . GLU A 1 342 ? -23.590 -9.772 41.204 1.00 48.25 342 GLU A N 1
ATOM 2695 C CA . GLU A 1 342 ? -24.197 -8.876 40.206 1.00 48.25 342 GLU A CA 1
ATOM 2696 C C . GLU A 1 342 ? -24.777 -7.577 40.814 1.00 48.25 342 GLU A C 1
ATOM 2698 O O . GLU A 1 342 ? -25.236 -6.685 40.100 1.00 48.25 342 GLU A O 1
ATOM 2703 N N . GLY A 1 343 ? -24.749 -7.455 42.144 1.00 50.91 343 GLY A N 1
ATOM 2704 C CA . GLY A 1 343 ? -25.385 -6.414 42.929 1.00 50.91 343 GLY A CA 1
ATOM 2705 C C . GLY A 1 343 ? -24.665 -5.070 43.019 1.00 50.91 343 GLY A C 1
ATOM 2706 O O . GLY A 1 343 ? -25.369 -4.104 43.297 1.00 50.91 343 GLY A O 1
ATOM 2707 N N . LYS A 1 344 ? -23.337 -4.966 42.813 1.00 57.53 344 LYS A N 1
ATOM 2708 C CA . LYS A 1 344 ? -22.571 -3.695 42.686 1.00 57.53 344 LYS A CA 1
ATOM 2709 C C . LYS A 1 344 ? -21.068 -3.969 42.537 1.00 57.53 344 LYS A C 1
ATOM 2711 O O . LYS A 1 344 ? -20.470 -4.622 43.385 1.00 57.53 344 LYS A O 1
ATOM 2716 N N . LEU A 1 345 ? -20.415 -3.356 41.545 1.00 67.31 345 LEU A N 1
ATOM 2717 C CA . LEU A 1 345 ? -18.945 -3.228 41.469 1.00 67.31 345 LEU A CA 1
ATOM 2718 C C . LEU A 1 345 ? -18.399 -2.322 42.602 1.00 67.31 345 LEU A C 1
ATOM 2720 O O . LEU A 1 345 ? -17.926 -1.207 42.358 1.00 67.31 345 LEU A O 1
ATOM 2724 N N . ASN A 1 346 ? -18.469 -2.766 43.860 1.00 73.00 346 ASN A N 1
ATOM 2725 C CA . ASN A 1 346 ? -17.964 -2.021 45.012 1.00 73.00 346 ASN A CA 1
ATOM 2726 C C . ASN A 1 346 ? -16.596 -2.542 45.477 1.00 73.00 346 ASN A C 1
ATOM 2728 O O . ASN A 1 346 ? -16.502 -3.359 46.383 1.00 73.00 346 ASN A O 1
ATOM 2732 N N . CYS A 1 347 ? -15.514 -2.063 44.854 1.00 76.06 347 CYS A N 1
ATOM 2733 C CA . CYS A 1 347 ? -14.158 -2.564 45.121 1.00 76.06 347 CYS A CA 1
ATOM 2734 C C . CYS A 1 347 ? -13.651 -2.354 46.562 1.00 76.06 347 CYS A C 1
ATOM 2736 O O . CYS A 1 347 ? -12.634 -2.945 46.918 1.00 76.06 347 CYS A O 1
ATOM 2738 N N . SER A 1 348 ? -14.326 -1.545 47.390 1.00 73.69 348 SER A N 1
ATOM 2739 C CA . SER A 1 348 ? -13.986 -1.377 48.810 1.00 73.69 348 SER A CA 1
ATOM 2740 C C . SER A 1 348 ? -14.455 -2.540 49.693 1.00 73.69 348 SER A C 1
ATOM 2742 O O . SER A 1 348 ? -13.883 -2.747 50.759 1.00 73.69 348 SER A O 1
ATOM 2744 N N . GLU A 1 349 ? -15.445 -3.319 49.249 1.00 73.38 349 GLU A N 1
ATOM 2745 C CA . GLU A 1 349 ? -16.022 -4.452 49.994 1.00 73.38 349 GLU A CA 1
ATOM 2746 C C . GLU A 1 349 ? -15.462 -5.812 49.538 1.00 73.38 349 GLU A C 1
ATOM 2748 O O . GLU A 1 349 ? -15.753 -6.848 50.134 1.00 73.38 349 GLU A O 1
ATOM 2753 N N . VAL A 1 350 ? -14.633 -5.819 48.489 1.00 78.19 350 VAL A N 1
ATOM 2754 C CA . VAL A 1 350 ? -14.039 -7.031 47.912 1.00 78.19 350 VAL A CA 1
ATOM 2755 C C . VAL A 1 350 ? -12.743 -7.401 48.646 1.00 78.19 350 VAL A C 1
ATOM 2757 O O . VAL A 1 350 ? -11.979 -6.531 49.075 1.00 78.19 350 VAL A O 1
ATOM 2760 N N . LYS A 1 351 ? -12.453 -8.704 48.765 1.00 81.31 351 LYS A N 1
ATOM 2761 C CA . LYS A 1 351 ? -11.206 -9.203 49.369 1.00 81.31 351 LYS A CA 1
ATOM 2762 C C . LYS A 1 351 ? -9.964 -8.607 48.676 1.00 81.31 351 LYS A C 1
ATOM 2764 O O . LYS A 1 351 ? -9.985 -8.419 47.457 1.00 81.31 351 LYS A O 1
ATOM 2769 N N . PRO A 1 352 ? -8.844 -8.388 49.397 1.00 79.12 352 PRO A N 1
ATOM 2770 C CA . PRO A 1 352 ? -7.626 -7.795 48.827 1.00 79.12 352 PRO A CA 1
ATOM 2771 C C . PRO A 1 352 ? -7.113 -8.495 47.559 1.00 79.12 352 PRO A C 1
ATOM 2773 O O . PRO A 1 352 ? -6.661 -7.837 46.627 1.00 79.12 352 PRO A O 1
ATOM 2776 N N . GLU A 1 353 ? -7.236 -9.821 47.505 1.00 79.06 353 GLU A N 1
ATOM 2777 C CA . GLU A 1 353 ? -6.829 -10.683 46.385 1.00 79.06 353 GLU A CA 1
ATOM 2778 C C . GLU A 1 353 ? -7.688 -10.528 45.114 1.00 79.06 353 GLU A C 1
ATOM 2780 O O . GLU A 1 353 ? -7.225 -10.792 44.006 1.00 79.06 353 GLU A O 1
ATOM 2785 N N . GLU A 1 354 ? -8.919 -10.035 45.247 1.00 82.19 354 GLU A N 1
ATOM 2786 C CA . GLU A 1 354 ? -9.857 -9.796 44.141 1.00 82.19 354 GLU A CA 1
ATOM 2787 C C . GLU A 1 354 ? -9.973 -8.304 43.782 1.00 82.19 354 GLU A C 1
ATOM 2789 O O . GLU A 1 354 ? -10.544 -7.935 42.750 1.00 82.19 354 GLU A O 1
ATOM 2794 N N . LYS A 1 355 ? -9.366 -7.434 44.593 1.00 81.25 355 LYS A N 1
ATOM 2795 C CA . LYS A 1 355 ? -9.417 -5.978 44.454 1.00 81.25 355 LYS A CA 1
ATOM 2796 C C . LYS A 1 355 ? -8.805 -5.479 43.146 1.00 81.25 355 LYS A C 1
ATOM 2798 O O . LYS A 1 355 ? -9.408 -4.663 42.452 1.00 81.25 355 LYS A O 1
ATOM 2803 N N . GLU A 1 356 ? -7.652 -6.020 42.749 1.00 83.56 356 GLU A N 1
ATOM 2804 C CA . GLU A 1 356 ? -7.019 -5.686 41.464 1.00 83.56 356 GLU A CA 1
ATOM 2805 C C . GLU A 1 356 ? -7.925 -6.050 40.276 1.00 83.56 356 GLU A C 1
ATOM 2807 O O . GLU A 1 356 ? -8.052 -5.291 39.313 1.00 83.56 356 GLU A O 1
ATOM 2812 N N . LYS A 1 357 ? -8.607 -7.199 40.361 1.00 84.75 357 LYS A N 1
ATOM 2813 C CA . LYS A 1 357 ? -9.557 -7.648 39.341 1.00 84.75 357 LYS A CA 1
ATOM 2814 C C . LYS A 1 357 ? -10.786 -6.734 39.285 1.00 84.75 357 LYS A C 1
ATOM 2816 O O . LYS A 1 357 ? -11.244 -6.410 38.189 1.00 84.75 357 LYS A O 1
ATOM 2821 N N . CYS A 1 358 ? -11.290 -6.279 40.434 1.00 84.19 358 CYS A N 1
ATOM 2822 C CA . CYS A 1 358 ? -12.384 -5.308 40.504 1.00 84.19 358 CYS A CA 1
ATOM 2823 C C . CYS A 1 358 ? -12.007 -3.970 39.843 1.00 84.19 358 CYS A C 1
ATOM 2825 O O . CYS A 1 358 ? -12.758 -3.471 39.003 1.00 84.19 358 CYS A O 1
ATOM 2827 N N . LEU A 1 359 ? -10.816 -3.432 40.138 1.00 84.25 359 LEU A N 1
ATOM 2828 C CA . LEU A 1 359 ? -10.314 -2.196 39.523 1.00 84.25 359 LEU A CA 1
ATOM 2829 C C . LEU A 1 359 ? -10.189 -2.325 37.998 1.00 84.25 359 LEU A C 1
ATOM 2831 O O . LEU A 1 359 ? -10.754 -1.506 37.274 1.00 84.25 359 LEU A O 1
ATOM 2835 N N . LYS A 1 360 ? -9.582 -3.414 37.505 1.00 87.12 360 LYS A N 1
ATOM 2836 C CA . LYS A 1 360 ? -9.514 -3.722 36.062 1.00 87.12 360 LYS A CA 1
ATOM 2837 C C . LYS A 1 360 ? -10.897 -3.816 35.410 1.00 87.12 360 LYS A C 1
ATOM 2839 O O . LYS A 1 360 ? -11.074 -3.402 34.269 1.00 87.12 360 LYS A O 1
ATOM 2844 N N . THR A 1 361 ? -11.891 -4.329 36.134 1.00 87.56 361 THR A N 1
ATOM 2845 C CA . THR A 1 361 ? -13.276 -4.412 35.642 1.00 87.56 361 THR A CA 1
ATOM 2846 C C . THR A 1 361 ? -13.910 -3.023 35.520 1.00 87.56 361 THR A C 1
ATOM 2848 O O . THR A 1 361 ? -14.555 -2.741 34.512 1.00 87.56 361 THR A O 1
ATOM 2851 N N . LYS A 1 362 ? -13.682 -2.121 36.486 1.00 85.06 362 LYS A N 1
ATOM 2852 C CA . LYS A 1 362 ? -14.136 -0.717 36.406 1.00 85.06 362 LYS A CA 1
ATOM 2853 C C . LYS A 1 362 ? -13.466 0.060 35.272 1.00 85.06 362 LYS A C 1
ATOM 2855 O O . LYS A 1 362 ? -14.126 0.848 34.593 1.00 85.06 362 LYS A O 1
ATOM 2860 N N . GLU A 1 363 ? -12.176 -0.182 35.042 1.00 85.62 363 GLU A N 1
ATOM 2861 C CA . GLU A 1 363 ? -11.444 0.362 33.892 1.00 85.62 363 GLU A CA 1
ATOM 2862 C C . GLU A 1 363 ? -12.094 -0.068 32.575 1.00 85.62 363 GLU A C 1
ATOM 2864 O O . GLU A 1 363 ? -12.463 0.781 31.759 1.00 85.62 363 GLU A O 1
ATOM 2869 N N . ALA A 1 364 ? -12.313 -1.373 32.402 1.00 88.88 364 ALA A N 1
ATOM 2870 C CA . ALA A 1 364 ? -12.942 -1.900 31.199 1.00 88.88 364 ALA A CA 1
ATOM 2871 C C . ALA A 1 364 ? -14.363 -1.381 31.001 1.00 88.88 364 ALA A C 1
ATOM 2873 O O . ALA A 1 364 ? -14.732 -1.008 29.886 1.00 88.88 364 ALA A O 1
ATOM 2874 N N . LEU A 1 365 ? -15.138 -1.278 32.080 1.00 87.12 365 LEU A N 1
ATOM 2875 C CA . LEU A 1 365 ? -16.482 -0.722 32.034 1.00 87.12 365 LEU A CA 1
ATOM 2876 C C . LEU A 1 365 ? -16.483 0.731 31.558 1.00 87.12 365 LEU A C 1
ATOM 2878 O O . LEU A 1 365 ? -17.328 1.104 30.751 1.00 87.12 365 LEU A O 1
ATOM 2882 N N . THR A 1 366 ? -15.510 1.532 31.991 1.00 85.12 366 THR A N 1
ATOM 2883 C CA . THR A 1 366 ? -15.384 2.934 31.572 1.00 85.12 366 THR A CA 1
ATOM 2884 C C . THR A 1 366 ? -15.069 3.059 30.090 1.00 85.12 366 THR A C 1
ATOM 2886 O O . THR A 1 366 ? -15.661 3.897 29.416 1.00 85.12 366 THR A O 1
ATOM 2889 N N . VAL A 1 367 ? -14.190 2.209 29.554 1.00 86.38 367 VAL A N 1
ATOM 2890 C CA . VAL A 1 367 ? -13.907 2.175 28.110 1.00 86.38 367 VAL A CA 1
ATOM 2891 C C . VAL A 1 367 ? -15.145 1.736 27.323 1.00 86.38 367 VAL A C 1
ATOM 2893 O O . VAL A 1 367 ? -15.502 2.359 26.324 1.00 86.38 367 VAL A O 1
ATOM 2896 N N . VAL A 1 368 ? -15.841 0.694 27.783 1.00 87.06 368 VAL A N 1
ATOM 2897 C CA . VAL A 1 368 ? -17.045 0.167 27.121 1.00 87.06 368 VAL A CA 1
ATOM 2898 C C . VAL A 1 368 ? -18.207 1.158 27.170 1.00 87.06 368 VAL A C 1
ATOM 2900 O O . VAL A 1 368 ? -18.922 1.307 26.182 1.00 87.06 368 VAL A O 1
ATOM 2903 N N . ALA A 1 369 ? -18.358 1.905 28.263 1.00 84.50 369 ALA A N 1
ATOM 2904 C CA . ALA A 1 369 ? -19.379 2.938 28.421 1.00 84.50 369 ALA A CA 1
ATOM 2905 C C . ALA A 1 369 ? -19.291 4.060 27.370 1.00 84.50 369 ALA A C 1
ATOM 2907 O O . ALA A 1 369 ? -20.274 4.758 27.120 1.00 84.50 369 ALA A O 1
ATOM 2908 N N . GLN A 1 370 ? -18.125 4.236 26.745 1.00 82.25 370 GLN A N 1
ATOM 2909 C CA . GLN A 1 370 ? -17.891 5.246 25.712 1.00 82.25 370 GLN A CA 1
ATOM 2910 C C . GLN A 1 370 ? -18.344 4.799 24.320 1.00 82.25 370 GLN A C 1
ATOM 2912 O O . GLN A 1 370 ? -18.416 5.626 23.408 1.00 82.25 370 GLN A O 1
ATOM 2917 N N . LEU A 1 371 ? -18.622 3.508 24.131 1.00 84.25 371 LEU A N 1
ATOM 2918 C CA . LEU A 1 371 ? -19.050 2.984 22.843 1.00 84.25 371 LEU A CA 1
ATOM 2919 C C . LEU A 1 371 ? -20.477 3.462 22.529 1.00 84.25 371 LEU A C 1
ATOM 2921 O O . LEU A 1 371 ? -21.293 3.590 23.448 1.00 84.25 371 LEU A O 1
ATOM 2925 N N . PRO A 1 372 ? -20.816 3.692 21.246 1.00 77.31 372 PRO A N 1
ATOM 2926 C CA . PRO A 1 372 ? -22.134 4.202 20.846 1.00 77.31 372 PRO A CA 1
ATOM 2927 C C . PRO A 1 372 ? -23.302 3.404 21.443 1.00 77.31 372 PRO A C 1
ATOM 2929 O O . PRO A 1 372 ? -24.284 3.975 21.907 1.00 77.31 372 PRO A O 1
ATOM 2932 N N . SER A 1 373 ? -23.129 2.087 21.523 1.00 71.81 373 SER A N 1
ATOM 2933 C CA . SER A 1 373 ? -24.063 1.085 22.049 1.00 71.81 373 SER A CA 1
ATOM 2934 C C . SER A 1 373 ? -24.423 1.265 23.521 1.00 71.81 373 SER A C 1
ATOM 2936 O O . SER A 1 373 ? -25.491 0.842 23.971 1.00 71.81 373 SER A O 1
ATOM 2938 N N . PHE A 1 374 ? -23.542 1.924 24.272 1.00 78.25 374 PHE A N 1
ATOM 2939 C CA . PHE A 1 374 ? -23.667 2.155 25.706 1.00 78.25 374 PHE A CA 1
ATOM 2940 C C . PHE A 1 374 ? -23.779 3.642 26.064 1.00 78.25 374 PHE A C 1
ATOM 2942 O O . PHE A 1 374 ? -23.967 3.976 27.238 1.00 78.25 374 PHE A O 1
ATOM 2949 N N . ALA A 1 375 ? -23.743 4.536 25.070 1.00 67.25 375 ALA A N 1
ATOM 2950 C CA . ALA A 1 375 ? -23.902 5.967 25.277 1.00 67.25 375 ALA A CA 1
ATOM 2951 C C . ALA A 1 375 ? -25.236 6.264 25.990 1.00 67.25 375 ALA A C 1
ATOM 2953 O O . ALA A 1 375 ? -26.311 5.836 25.565 1.00 67.25 375 ALA A O 1
ATOM 2954 N N . GLY A 1 376 ? -25.160 6.967 27.123 1.00 63.09 376 GLY A N 1
ATOM 2955 C CA . GLY A 1 376 ? -26.320 7.305 27.955 1.00 63.09 376 GLY A CA 1
ATOM 2956 C C . GLY A 1 376 ? -26.785 6.212 28.927 1.00 63.09 376 GLY A C 1
ATOM 2957 O O . GLY A 1 376 ? -27.658 6.493 29.742 1.00 63.09 376 GLY A O 1
ATOM 2958 N N . ARG A 1 377 ? -26.210 4.996 28.909 1.00 61.56 377 ARG A N 1
ATOM 2959 C CA . ARG A 1 377 ? -26.456 3.989 29.969 1.00 61.56 377 ARG A CA 1
ATOM 2960 C C . ARG A 1 377 ? -25.653 4.261 31.242 1.00 61.56 377 ARG A C 1
ATOM 2962 O O . ARG A 1 377 ? -26.060 3.839 32.314 1.00 61.56 377 ARG A O 1
ATOM 2969 N N . PHE A 1 378 ? -24.551 4.994 31.118 1.00 60.81 378 PHE A N 1
ATOM 2970 C CA . PHE A 1 378 ? -23.590 5.238 32.193 1.00 60.81 378 PHE A CA 1
ATOM 2971 C C . PHE A 1 378 ? -23.450 6.732 32.504 1.00 60.81 378 PHE A C 1
ATOM 2973 O O . PHE A 1 378 ? -22.347 7.276 32.499 1.00 60.81 378 PHE A O 1
ATOM 2980 N N . VAL A 1 379 ? -24.572 7.428 32.721 1.00 51.69 379 VAL A N 1
ATOM 2981 C CA . VAL A 1 379 ? -24.555 8.844 33.128 1.00 51.69 379 VAL A CA 1
ATOM 2982 C C . VAL A 1 379 ? -24.142 8.923 34.604 1.00 51.69 379 VAL A C 1
ATOM 2984 O O . VAL A 1 379 ? -24.980 9.010 35.493 1.00 51.69 379 VAL A O 1
ATOM 2987 N N . GLY A 1 380 ? -22.834 8.828 34.852 1.00 52.03 380 GLY A N 1
ATOM 2988 C CA . GLY A 1 380 ? -22.207 8.908 36.174 1.00 52.03 380 GLY A CA 1
ATOM 2989 C C . GLY A 1 380 ? -21.686 7.568 36.712 1.00 52.03 380 GLY A C 1
ATOM 2990 O O . GLY A 1 380 ? -22.172 6.495 36.363 1.00 52.03 380 GLY A O 1
ATOM 2991 N N . ILE A 1 381 ? -20.687 7.632 37.596 1.00 49.38 381 ILE A N 1
ATOM 2992 C CA . ILE A 1 381 ? -20.058 6.462 38.247 1.00 49.38 381 ILE A CA 1
ATOM 2993 C C . ILE A 1 381 ? -21.037 5.611 39.051 1.00 49.38 381 ILE A C 1
ATOM 2995 O O . ILE A 1 381 ? -20.856 4.401 39.150 1.00 49.38 381 ILE A O 1
ATOM 2999 N N . GLU A 1 382 ? -22.101 6.209 39.576 1.00 51.72 382 GLU A N 1
ATOM 3000 C CA . GLU A 1 382 ? -23.170 5.478 40.262 1.00 51.72 382 GLU A CA 1
ATOM 3001 C C . GLU A 1 382 ? -23.892 4.506 39.309 1.00 51.72 382 GLU A C 1
ATOM 3003 O O . GLU A 1 382 ? -24.304 3.427 39.733 1.00 51.72 382 GLU A O 1
ATOM 3008 N N . ALA A 1 383 ? -23.940 4.812 38.005 1.00 54.88 383 ALA A N 1
ATOM 3009 C CA . ALA A 1 383 ? -24.438 3.916 36.960 1.00 54.88 383 ALA A CA 1
ATOM 3010 C C . ALA A 1 383 ? -23.388 2.889 36.483 1.00 54.88 383 ALA A C 1
ATOM 3012 O O . ALA A 1 383 ? -23.760 1.854 35.935 1.00 54.88 383 ALA A O 1
ATOM 3013 N N . LEU A 1 384 ? -22.088 3.106 36.746 1.00 57.56 384 LEU A N 1
ATOM 3014 C CA . LEU A 1 384 ? -21.007 2.122 36.522 1.00 57.56 384 LEU A CA 1
ATOM 3015 C C . LEU A 1 384 ? -21.005 0.993 37.577 1.00 57.56 384 LEU A C 1
ATOM 3017 O O . LEU A 1 384 ? -20.055 0.216 37.670 1.00 57.56 384 LEU A O 1
ATOM 3021 N N . THR A 1 385 ? -22.048 0.898 38.403 1.00 59.75 385 THR A N 1
ATOM 3022 C CA . THR A 1 385 ? -22.208 -0.184 39.382 1.00 59.75 385 THR A CA 1
ATOM 3023 C C . THR A 1 385 ? -22.815 -1.447 38.776 1.00 59.75 385 THR A C 1
ATOM 3025 O O . THR A 1 385 ? -22.599 -2.523 39.333 1.00 59.75 385 THR A O 1
ATOM 3028 N N . ALA A 1 386 ? -23.505 -1.331 37.635 1.00 69.38 386 ALA A N 1
ATOM 3029 C CA . ALA A 1 386 ? -24.121 -2.442 36.920 1.00 69.38 386 ALA A CA 1
ATOM 3030 C C . ALA A 1 386 ? -23.313 -2.817 35.671 1.00 69.38 386 ALA A C 1
ATOM 3032 O O . ALA A 1 386 ? -22.952 -1.962 34.858 1.00 69.38 386 ALA A O 1
ATOM 3033 N N . LEU A 1 387 ? -23.052 -4.114 35.501 1.00 73.19 387 LEU A N 1
ATOM 3034 C CA . LEU A 1 387 ? -22.417 -4.620 34.289 1.00 73.19 387 LEU A CA 1
ATOM 3035 C C . LEU A 1 387 ? -23.367 -4.476 33.084 1.00 73.19 387 LEU A C 1
ATOM 3037 O O . LEU A 1 387 ? -24.586 -4.619 33.231 1.00 73.19 387 LEU A O 1
ATOM 3041 N N . PRO A 1 388 ? -22.846 -4.195 31.875 1.00 79.25 388 PRO A N 1
ATOM 3042 C CA . PRO A 1 388 ? -23.677 -4.121 30.689 1.00 79.25 388 PRO A CA 1
ATOM 3043 C C . PRO A 1 388 ? -24.235 -5.514 30.351 1.00 79.25 388 PRO A C 1
ATOM 3045 O O . PRO A 1 388 ? -23.557 -6.516 30.584 1.00 79.25 388 PRO A O 1
ATOM 3048 N N . PRO A 1 389 ? -25.434 -5.604 29.751 1.00 78.88 389 PRO A N 1
ATOM 3049 C CA . PRO A 1 389 ? -26.003 -6.885 29.345 1.00 78.88 389 PRO A CA 1
ATOM 3050 C C . PRO A 1 389 ? -25.079 -7.645 28.388 1.00 78.88 389 PRO A C 1
ATOM 3052 O O . PRO A 1 389 ? -24.545 -7.058 27.443 1.00 78.88 389 PRO A O 1
ATOM 3055 N N . ILE A 1 390 ? -24.944 -8.961 28.598 1.00 79.12 390 ILE A N 1
ATOM 3056 C CA . ILE A 1 390 ? -24.071 -9.844 27.803 1.00 79.12 390 ILE A CA 1
ATOM 3057 C C . ILE A 1 390 ? -24.356 -9.696 26.303 1.00 79.12 390 ILE A C 1
ATOM 3059 O O . ILE A 1 390 ? -23.429 -9.547 25.512 1.00 79.12 390 ILE A O 1
ATOM 3063 N N . ASN A 1 391 ? -25.630 -9.657 25.905 1.00 75.88 391 ASN A N 1
ATOM 3064 C CA . ASN A 1 391 ? -26.017 -9.533 24.497 1.00 75.88 391 ASN A CA 1
ATOM 3065 C C . ASN A 1 391 ? -25.528 -8.222 23.866 1.00 75.88 391 ASN A C 1
ATOM 3067 O O . ASN A 1 391 ? -25.033 -8.232 22.741 1.00 75.88 391 ASN A O 1
ATOM 3071 N N . ALA A 1 392 ? -25.595 -7.109 24.603 1.00 81.00 392 ALA A N 1
ATOM 3072 C CA . ALA A 1 392 ? -25.089 -5.823 24.131 1.00 81.00 392 ALA A CA 1
ATOM 3073 C C . ALA A 1 392 ? -23.557 -5.835 23.986 1.00 81.00 392 ALA A C 1
ATOM 3075 O O . ALA A 1 392 ? -23.025 -5.285 23.023 1.00 81.00 392 ALA A O 1
ATOM 3076 N N . LEU A 1 393 ? -22.843 -6.495 24.908 1.00 84.12 393 LEU A N 1
ATOM 3077 C CA . LEU A 1 393 ? -21.390 -6.677 24.825 1.00 84.12 393 LEU A CA 1
ATOM 3078 C C . LEU A 1 393 ? -20.990 -7.542 23.626 1.00 84.12 393 LEU A C 1
ATOM 3080 O O . LEU A 1 393 ? -20.078 -7.177 22.888 1.00 84.12 393 LEU A O 1
ATOM 3084 N N . LEU A 1 394 ? -21.677 -8.666 23.411 1.00 84.81 394 LEU A N 1
ATOM 3085 C CA . LEU A 1 394 ? -21.419 -9.561 22.282 1.00 84.81 394 LEU A CA 1
ATOM 3086 C C . LEU A 1 394 ? -21.679 -8.873 20.940 1.00 84.81 394 LEU A C 1
ATOM 3088 O O . LEU A 1 394 ? -20.852 -8.979 20.037 1.00 84.81 394 LEU A O 1
ATOM 3092 N N . PHE A 1 395 ? -22.783 -8.131 20.826 1.00 84.25 395 PHE A N 1
ATOM 3093 C CA . PHE A 1 395 ? -23.083 -7.346 19.630 1.00 84.25 395 PHE A CA 1
ATOM 3094 C C . PHE A 1 395 ? -21.972 -6.333 19.345 1.00 84.25 395 PHE A C 1
ATOM 3096 O O . PHE A 1 395 ? -21.456 -6.247 18.231 1.00 84.25 395 PHE A O 1
ATOM 3103 N N . GLU A 1 396 ? -21.590 -5.557 20.360 1.00 85.94 396 GLU A N 1
ATOM 3104 C CA . GLU A 1 396 ? -20.609 -4.495 20.180 1.00 85.94 396 GLU A CA 1
ATOM 3105 C C . GLU A 1 396 ? -19.219 -5.053 19.867 1.00 85.94 396 GLU A C 1
ATOM 3107 O O . GLU A 1 396 ? -18.499 -4.502 19.035 1.00 85.94 396 GLU A O 1
ATOM 3112 N N . LYS A 1 397 ? -18.867 -6.196 20.463 1.00 89.88 397 LYS A N 1
ATOM 3113 C CA . LYS A 1 397 ? -17.662 -6.943 20.106 1.00 89.88 397 LYS A CA 1
ATOM 3114 C C . LYS A 1 397 ? -17.666 -7.335 18.632 1.00 89.88 397 LYS A C 1
ATOM 3116 O O . LYS A 1 397 ? -16.663 -7.105 17.968 1.00 89.88 397 LYS A O 1
ATOM 3121 N N . GLU A 1 398 ? -18.761 -7.886 18.115 1.00 88.75 398 GLU A N 1
ATOM 3122 C CA . GLU A 1 398 ? -18.861 -8.299 16.708 1.00 88.75 398 GLU A CA 1
ATOM 3123 C C . GLU A 1 398 ? -18.730 -7.103 15.748 1.00 88.75 398 GLU A C 1
ATOM 3125 O O . GLU A 1 398 ? -17.984 -7.144 14.761 1.00 88.75 398 GLU A O 1
ATOM 3130 N N . ARG A 1 399 ? -19.375 -5.981 16.093 1.00 90.06 399 ARG A N 1
ATOM 3131 C CA . ARG A 1 399 ? -19.245 -4.706 15.373 1.00 90.06 399 ARG A CA 1
ATOM 3132 C C . ARG A 1 399 ? -17.788 -4.238 15.322 1.00 90.06 399 ARG A C 1
ATOM 3134 O O . ARG A 1 399 ? -17.281 -3.883 14.257 1.00 90.06 399 ARG A O 1
ATOM 3141 N N . LEU A 1 400 ? -17.103 -4.240 16.466 1.00 92.00 400 LEU A N 1
ATOM 3142 C CA . LEU A 1 400 ? -15.704 -3.828 16.570 1.00 92.00 400 LEU A CA 1
ATOM 3143 C C . LEU A 1 400 ? -14.762 -4.810 15.862 1.00 92.00 400 LEU A C 1
ATOM 3145 O O . LEU A 1 400 ? -13.828 -4.370 15.200 1.00 92.00 400 LEU A O 1
ATOM 3149 N N . MET A 1 401 ? -15.009 -6.119 15.933 1.00 92.50 401 MET A N 1
ATOM 3150 C CA . MET A 1 401 ? -14.236 -7.124 15.194 1.00 92.50 401 MET A CA 1
ATOM 3151 C C . MET A 1 401 ? -14.289 -6.856 13.686 1.00 92.50 401 MET A C 1
ATOM 3153 O O . MET A 1 401 ? -13.243 -6.795 13.043 1.00 92.50 401 MET A O 1
ATOM 3157 N N . THR A 1 402 ? -15.476 -6.556 13.152 1.00 91.56 402 THR A N 1
ATOM 3158 C CA . THR A 1 402 ? -15.650 -6.170 11.743 1.00 91.56 402 THR A CA 1
ATOM 3159 C C . THR A 1 402 ? -14.851 -4.906 11.389 1.00 91.56 402 THR A C 1
ATOM 3161 O O . THR A 1 402 ? -14.157 -4.867 10.374 1.00 91.56 402 THR A O 1
ATOM 3164 N N . LEU A 1 403 ? -14.884 -3.874 12.240 1.00 90.94 403 LEU A N 1
ATOM 3165 C CA . LEU A 1 403 ? -14.122 -2.634 12.021 1.00 90.94 403 LEU A CA 1
ATOM 3166 C C . LEU A 1 403 ? -12.604 -2.817 12.142 1.00 90.94 403 LEU A C 1
ATOM 3168 O O . LEU A 1 403 ? -11.845 -2.093 11.492 1.00 90.94 403 LEU A O 1
ATOM 3172 N N . LYS A 1 404 ? -12.159 -3.750 12.986 1.00 93.56 404 LYS A N 1
ATOM 3173 C CA . LYS A 1 404 ? -10.749 -4.109 13.128 1.00 93.56 404 LYS A CA 1
ATOM 3174 C C . LYS A 1 404 ? -10.250 -4.800 11.860 1.00 93.56 404 LYS A C 1
ATOM 3176 O O . LYS A 1 404 ? -9.203 -4.407 11.356 1.00 93.56 404 LYS A O 1
ATOM 3181 N N . GLU A 1 405 ? -11.002 -5.771 11.344 1.00 93.31 405 GLU A N 1
ATOM 3182 C CA . GLU A 1 405 ? -10.674 -6.469 10.095 1.00 93.31 405 GLU A CA 1
ATOM 3183 C C . GLU A 1 405 ? -10.615 -5.504 8.900 1.00 93.31 405 GLU A C 1
ATOM 3185 O O . GLU A 1 405 ? -9.686 -5.578 8.099 1.00 93.31 405 GLU A O 1
ATOM 3190 N N . ASP A 1 406 ? -11.555 -4.557 8.803 1.00 92.94 406 ASP A N 1
ATOM 3191 C CA . ASP A 1 406 ? -11.527 -3.473 7.807 1.00 92.94 406 ASP A CA 1
ATOM 3192 C C . ASP A 1 406 ? -10.232 -2.652 7.895 1.00 92.94 406 ASP A C 1
ATOM 3194 O O . ASP A 1 406 ? -9.536 -2.455 6.898 1.00 92.94 406 ASP A O 1
ATOM 3198 N N . ALA A 1 407 ? -9.862 -2.216 9.104 1.00 92.88 407 ALA A N 1
ATOM 3199 C CA . ALA A 1 407 ? -8.635 -1.452 9.306 1.00 92.88 407 ALA A CA 1
ATOM 3200 C C . ALA A 1 407 ? -7.377 -2.270 8.954 1.00 92.88 407 ALA A C 1
ATOM 3202 O O . ALA A 1 407 ? -6.449 -1.730 8.355 1.00 92.88 407 ALA A O 1
ATOM 3203 N N . GLU A 1 408 ? -7.349 -3.567 9.276 1.00 92.81 408 GLU A N 1
ATOM 3204 C CA . GLU A 1 408 ? -6.261 -4.486 8.912 1.00 92.81 408 GLU A CA 1
ATOM 3205 C C . GLU A 1 408 ? -6.121 -4.632 7.395 1.00 92.81 408 GLU A C 1
ATOM 3207 O O . GLU A 1 408 ? -5.032 -4.404 6.863 1.00 92.81 408 GLU A O 1
ATOM 3212 N N . LYS A 1 409 ? -7.229 -4.878 6.683 1.00 94.19 409 LYS A N 1
ATOM 3213 C CA . LYS A 1 409 ? -7.240 -4.920 5.214 1.00 94.19 409 LYS A CA 1
ATOM 3214 C C . LYS A 1 409 ? -6.698 -3.618 4.623 1.00 94.19 409 LYS A C 1
ATOM 3216 O O . LYS A 1 409 ? -5.832 -3.653 3.752 1.00 94.19 409 LYS A O 1
ATOM 3221 N N . GLN A 1 410 ? -7.149 -2.461 5.110 1.00 94.31 410 GLN A N 1
ATOM 3222 C CA . GLN A 1 410 ? -6.697 -1.162 4.598 1.00 94.31 410 GLN A CA 1
ATOM 3223 C C . GLN A 1 410 ? -5.198 -0.902 4.848 1.00 94.31 410 GLN A C 1
ATOM 3225 O O . GLN A 1 410 ? -4.517 -0.349 3.977 1.00 94.31 410 GLN A O 1
ATOM 3230 N N . ILE A 1 411 ? -4.656 -1.334 5.992 1.00 91.81 411 ILE A N 1
ATOM 3231 C CA . ILE A 1 411 ? -3.209 -1.284 6.268 1.00 91.81 411 ILE A CA 1
ATOM 3232 C C . ILE A 1 411 ? -2.446 -2.130 5.245 1.00 91.81 411 ILE A C 1
ATOM 3234 O O . ILE A 1 411 ? -1.478 -1.649 4.649 1.00 91.81 411 ILE A O 1
ATOM 3238 N N . ASP A 1 412 ? -2.898 -3.358 4.994 1.00 94.00 412 ASP A N 1
ATOM 3239 C CA . ASP A 1 412 ? -2.246 -4.272 4.053 1.00 94.00 412 ASP A CA 1
ATOM 3240 C C . ASP A 1 412 ? -2.320 -3.765 2.604 1.00 94.00 412 ASP A C 1
ATOM 3242 O O . ASP A 1 412 ? -1.338 -3.858 1.858 1.00 94.00 412 ASP A O 1
ATOM 3246 N N . ARG A 1 413 ? -3.435 -3.133 2.209 1.00 94.38 413 ARG A N 1
ATOM 3247 C CA . ARG A 1 413 ? -3.545 -2.441 0.912 1.00 94.38 413 ARG A CA 1
ATOM 3248 C C . ARG A 1 413 ? -2.547 -1.298 0.797 1.00 94.38 413 ARG A C 1
ATOM 3250 O O . ARG A 1 413 ? -1.875 -1.192 -0.223 1.00 94.38 413 ARG A O 1
ATOM 3257 N N . THR A 1 414 ? -2.407 -0.479 1.836 1.00 94.25 414 THR A N 1
ATOM 3258 C CA . THR A 1 414 ? -1.473 0.658 1.818 1.00 94.25 414 THR A CA 1
ATOM 3259 C C . THR A 1 414 ? -0.024 0.179 1.688 1.00 94.25 414 THR A C 1
ATOM 3261 O O . THR A 1 414 ? 0.733 0.708 0.876 1.00 94.25 414 THR A O 1
ATOM 3264 N N . LYS A 1 415 ? 0.350 -0.889 2.405 1.00 93.44 415 LYS A N 1
ATOM 3265 C CA . LYS A 1 415 ? 1.661 -1.543 2.249 1.00 93.44 415 LYS A CA 1
ATOM 3266 C C . LYS A 1 415 ? 1.873 -2.086 0.835 1.00 93.44 415 LYS A C 1
ATOM 3268 O O . LYS A 1 415 ? 2.950 -1.922 0.269 1.00 93.44 415 LYS A O 1
ATOM 3273 N N . SER A 1 416 ? 0.841 -2.691 0.250 1.00 95.50 416 SER A N 1
ATOM 3274 C CA . SER A 1 416 ? 0.887 -3.207 -1.124 1.00 95.50 416 SER A CA 1
ATOM 3275 C C . SER A 1 416 ? 1.065 -2.087 -2.155 1.00 95.50 416 SER A C 1
ATOM 3277 O O . SER A 1 416 ? 1.849 -2.242 -3.087 1.00 95.50 416 SER A O 1
ATOM 3279 N N . ILE A 1 417 ? 0.401 -0.939 -1.966 1.00 96.62 417 ILE A N 1
ATOM 3280 C CA . ILE A 1 417 ? 0.579 0.258 -2.806 1.00 96.62 417 ILE A CA 1
ATOM 3281 C C . ILE A 1 417 ? 2.032 0.737 -2.750 1.00 96.62 417 ILE A C 1
ATOM 3283 O O . ILE A 1 417 ? 2.645 0.928 -3.797 1.00 96.62 417 ILE A O 1
ATOM 3287 N N . ILE A 1 418 ? 2.607 0.877 -1.550 1.00 93.25 418 ILE A N 1
ATOM 3288 C CA . ILE A 1 418 ? 4.010 1.291 -1.379 1.00 93.25 418 ILE A CA 1
ATOM 3289 C C . ILE A 1 418 ? 4.956 0.315 -2.091 1.00 93.25 418 ILE A C 1
ATOM 3291 O O . ILE A 1 418 ? 5.823 0.744 -2.851 1.00 93.25 418 ILE A O 1
ATOM 3295 N N . ALA A 1 419 ? 4.757 -0.994 -1.914 1.00 93.06 419 ALA A N 1
ATOM 3296 C CA . ALA A 1 419 ? 5.578 -2.013 -2.568 1.00 93.06 419 ALA A CA 1
ATOM 3297 C C . ALA A 1 419 ? 5.481 -1.952 -4.105 1.00 93.06 419 ALA A C 1
ATOM 3299 O O . ALA A 1 419 ? 6.488 -2.090 -4.800 1.00 93.06 419 ALA A O 1
ATOM 3300 N N . LEU A 1 420 ? 4.287 -1.709 -4.653 1.00 96.75 420 LEU A N 1
ATOM 3301 C CA . LEU A 1 420 ? 4.084 -1.532 -6.093 1.00 96.75 420 LEU A CA 1
ATOM 3302 C C . LEU A 1 420 ? 4.754 -0.255 -6.617 1.00 96.75 420 LEU A C 1
ATOM 3304 O O . LEU A 1 420 ? 5.381 -0.289 -7.674 1.00 96.75 420 LEU A O 1
ATOM 3308 N N . LEU A 1 421 ? 4.688 0.856 -5.881 1.00 95.75 421 LEU A N 1
ATOM 3309 C CA . LEU A 1 421 ? 5.372 2.101 -6.252 1.00 95.75 421 LEU A CA 1
ATOM 3310 C C . LEU A 1 421 ? 6.901 1.940 -6.236 1.00 95.75 421 LEU A C 1
ATOM 3312 O O . LEU A 1 421 ? 7.574 2.397 -7.159 1.00 95.75 421 LEU A O 1
ATOM 3316 N N . GLN A 1 422 ? 7.443 1.193 -5.273 1.00 91.06 422 GLN A N 1
ATOM 3317 C CA . GLN A 1 422 ? 8.865 0.829 -5.238 1.00 91.06 422 GLN A CA 1
ATOM 3318 C C . GLN A 1 422 ? 9.282 -0.025 -6.443 1.00 91.06 422 GLN A C 1
ATOM 3320 O O . GLN A 1 422 ? 10.346 0.203 -7.022 1.00 91.06 422 GLN A O 1
ATOM 3325 N N . GLN A 1 423 ? 8.443 -0.980 -6.860 1.00 94.50 423 GLN A N 1
ATOM 3326 C CA . GLN A 1 423 ? 8.676 -1.756 -8.085 1.00 94.50 423 GLN A CA 1
ATOM 3327 C C . GLN A 1 423 ? 8.604 -0.871 -9.335 1.00 94.50 423 GLN A C 1
ATOM 3329 O O . GLN A 1 423 ? 9.424 -1.020 -10.238 1.00 94.50 423 GLN A O 1
ATOM 3334 N N . LYS A 1 424 ? 7.673 0.091 -9.375 1.00 96.00 424 LYS A N 1
ATOM 3335 C CA . LYS A 1 424 ? 7.513 1.044 -10.486 1.00 96.00 424 LYS A CA 1
ATOM 3336 C C . LYS A 1 424 ? 8.755 1.920 -10.633 1.00 96.00 424 LYS A C 1
ATOM 3338 O O . LYS A 1 424 ? 9.227 2.122 -11.748 1.00 96.00 424 LYS A O 1
ATOM 3343 N N . ARG A 1 425 ? 9.317 2.382 -9.512 1.00 92.69 425 ARG A N 1
ATOM 3344 C CA . ARG A 1 425 ? 10.613 3.071 -9.464 1.00 92.69 425 ARG A CA 1
ATOM 3345 C C . ARG A 1 425 ? 11.736 2.188 -9.992 1.00 92.69 425 ARG A C 1
ATOM 3347 O O . ARG A 1 425 ? 12.495 2.638 -10.842 1.00 92.69 425 ARG A O 1
ATOM 3354 N N . ALA A 1 426 ? 11.862 0.963 -9.482 1.00 89.75 426 ALA A N 1
ATOM 3355 C CA . ALA A 1 426 ? 12.930 0.054 -9.896 1.00 89.75 426 ALA A CA 1
ATOM 3356 C C . ALA A 1 426 ? 12.879 -0.219 -11.407 1.00 89.75 426 ALA A C 1
ATOM 3358 O O . ALA A 1 426 ? 13.908 -0.161 -12.071 1.00 89.75 426 ALA A O 1
ATOM 3359 N N . ALA A 1 427 ? 11.675 -0.415 -11.953 1.00 94.38 427 ALA A N 1
ATOM 3360 C CA . ALA A 1 427 ? 11.455 -0.548 -13.387 1.00 94.38 427 ALA A CA 1
ATOM 3361 C C . ALA A 1 427 ? 11.871 0.717 -14.156 1.00 94.38 427 ALA A C 1
ATOM 3363 O O . ALA A 1 427 ? 12.527 0.614 -15.183 1.00 94.38 427 ALA A O 1
ATOM 3364 N N . ALA A 1 428 ? 11.540 1.913 -13.661 1.00 93.25 428 ALA A N 1
ATOM 3365 C CA . ALA A 1 428 ? 11.950 3.159 -14.308 1.00 93.25 428 ALA A CA 1
ATOM 3366 C C . ALA A 1 428 ? 13.479 3.347 -14.312 1.00 93.25 428 ALA A C 1
ATOM 3368 O O . ALA A 1 428 ? 14.029 3.784 -15.317 1.00 93.25 428 ALA A O 1
ATOM 3369 N N . LEU A 1 429 ? 14.173 2.990 -13.225 1.00 89.06 429 LEU A N 1
ATOM 3370 C CA . LEU A 1 429 ? 15.640 3.041 -13.170 1.00 89.06 429 LEU A CA 1
ATOM 3371 C C . LEU A 1 429 ? 16.286 2.042 -14.133 1.00 89.06 429 LEU A C 1
ATOM 3373 O O . LEU A 1 429 ? 17.187 2.427 -14.871 1.00 89.06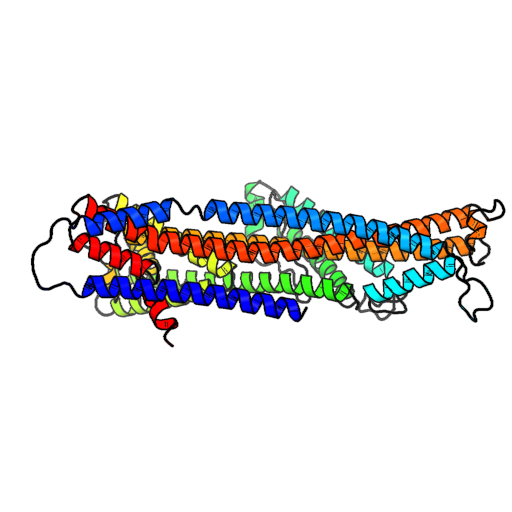 429 LEU A O 1
ATOM 3377 N N . ASP A 1 430 ? 15.781 0.807 -14.179 1.00 90.56 430 ASP A N 1
ATOM 3378 C CA . ASP A 1 430 ? 16.227 -0.223 -15.125 1.00 90.56 430 ASP A CA 1
ATOM 3379 C C . ASP A 1 430 ? 16.005 0.205 -16.589 1.00 90.56 430 ASP A C 1
ATOM 3381 O O . ASP A 1 430 ? 16.858 -0.029 -17.452 1.00 90.56 430 ASP A O 1
ATOM 3385 N N . GLU A 1 431 ? 14.895 0.904 -16.867 1.00 94.25 431 GLU A N 1
ATOM 3386 C CA . GLU A 1 431 ? 14.652 1.509 -18.177 1.00 94.25 431 GLU A CA 1
ATOM 3387 C C . GLU A 1 431 ? 15.747 2.527 -18.506 1.00 94.25 431 GLU A C 1
ATOM 3389 O O . GLU A 1 431 ? 16.377 2.433 -19.561 1.00 94.25 431 GLU A O 1
ATOM 3394 N N . ILE A 1 432 ? 16.006 3.477 -17.600 1.00 90.94 432 ILE A N 1
ATOM 3395 C CA . ILE A 1 432 ? 17.002 4.524 -17.833 1.00 90.94 432 ILE A CA 1
ATOM 3396 C C . ILE A 1 432 ? 18.402 3.921 -17.997 1.00 90.94 432 ILE A C 1
ATOM 3398 O O . ILE A 1 432 ? 19.087 4.249 -18.964 1.00 90.94 432 ILE A O 1
ATOM 3402 N N . GLU A 1 433 ? 18.817 3.010 -17.118 1.00 88.06 433 GLU A N 1
ATOM 3403 C CA . GLU A 1 433 ? 20.110 2.328 -17.215 1.00 88.06 433 GLU A CA 1
ATOM 3404 C C . GLU A 1 433 ? 20.258 1.616 -18.567 1.00 88.06 433 GLU A C 1
ATOM 3406 O O . GLU A 1 433 ? 21.251 1.802 -19.276 1.00 88.06 433 GLU A O 1
ATOM 3411 N N . SER A 1 434 ? 19.241 0.858 -18.982 1.00 92.19 434 SER A N 1
ATOM 3412 C CA . SER A 1 434 ? 19.251 0.152 -20.265 1.00 92.19 434 SER A CA 1
ATOM 3413 C C . SER A 1 434 ? 19.345 1.106 -21.462 1.00 92.19 434 SER A C 1
ATOM 3415 O O . SER A 1 434 ? 20.059 0.810 -22.428 1.00 92.19 434 SER A O 1
ATOM 3417 N N . LEU A 1 435 ? 18.678 2.263 -21.403 1.00 92.44 435 LEU A N 1
ATOM 3418 C CA . LEU A 1 435 ? 18.767 3.317 -22.418 1.00 92.44 435 LEU A CA 1
ATOM 3419 C C . LEU A 1 435 ? 20.168 3.945 -22.467 1.00 92.44 435 LEU A C 1
ATOM 3421 O O . LEU A 1 435 ? 20.733 4.101 -23.551 1.00 92.44 435 LEU A O 1
ATOM 3425 N N . MET A 1 436 ? 20.773 4.232 -21.314 1.00 88.94 436 MET A N 1
ATOM 3426 C CA . MET A 1 436 ? 22.137 4.766 -21.237 1.00 88.94 436 MET A CA 1
ATOM 3427 C C . MET A 1 436 ? 23.181 3.774 -21.751 1.00 88.94 436 MET A C 1
ATOM 3429 O O . MET A 1 436 ? 24.065 4.142 -22.526 1.00 88.94 436 MET A O 1
ATOM 3433 N N . MET A 1 437 ? 23.057 2.498 -21.383 1.00 90.00 437 MET A N 1
ATOM 3434 C CA . MET A 1 437 ? 23.930 1.439 -21.892 1.00 90.00 437 MET A CA 1
ATOM 3435 C C . MET A 1 437 ? 23.763 1.264 -23.402 1.00 90.00 437 MET A C 1
ATOM 3437 O O . MET A 1 437 ? 24.744 1.064 -24.120 1.00 90.00 437 MET A O 1
ATOM 3441 N N . SER A 1 438 ? 22.535 1.388 -23.914 1.00 94.94 438 SER A N 1
ATOM 3442 C CA . SER A 1 438 ? 22.293 1.410 -25.356 1.00 94.94 438 SER A CA 1
ATOM 3443 C C . SER A 1 438 ? 23.042 2.562 -26.032 1.00 94.94 438 SER A C 1
ATOM 3445 O O . SER A 1 438 ? 23.713 2.342 -27.039 1.00 94.94 438 SER A O 1
ATOM 3447 N N . GLN A 1 439 ? 22.977 3.768 -25.468 1.00 93.44 439 GLN A N 1
ATOM 3448 C CA . GLN A 1 439 ? 23.684 4.944 -25.978 1.00 93.44 439 GLN A CA 1
ATOM 3449 C C . GLN A 1 439 ? 25.210 4.750 -25.972 1.00 93.44 439 GLN A C 1
ATOM 3451 O O . GLN A 1 439 ? 25.893 5.046 -26.954 1.00 93.44 439 GLN A O 1
ATOM 3456 N N . GLN A 1 440 ? 25.758 4.184 -24.895 1.00 91.69 440 GLN A N 1
ATOM 3457 C CA . GLN A 1 440 ? 27.181 3.856 -24.804 1.00 91.69 440 GLN A CA 1
ATOM 3458 C C . GLN A 1 440 ? 27.606 2.863 -25.894 1.00 91.69 440 GLN A C 1
ATOM 3460 O O . GLN A 1 440 ? 28.638 3.049 -26.542 1.00 91.69 440 GLN A O 1
ATOM 3465 N N . HIS A 1 441 ? 26.791 1.838 -26.148 1.00 96.06 441 HIS A N 1
ATOM 3466 C CA . HIS A 1 441 ? 27.047 0.874 -27.212 1.00 96.06 441 HIS A CA 1
ATOM 3467 C C . HIS A 1 441 ? 26.964 1.489 -28.618 1.00 96.06 441 HIS A C 1
ATOM 3469 O O . HIS A 1 441 ? 27.751 1.092 -29.477 1.00 96.06 441 HIS A O 1
ATOM 3475 N N . ILE A 1 442 ? 26.105 2.489 -28.854 1.00 95.94 442 ILE A N 1
ATOM 3476 C CA . ILE A 1 442 ? 26.116 3.268 -30.107 1.00 95.94 442 ILE A CA 1
ATOM 3477 C C . ILE A 1 442 ? 27.465 3.978 -30.282 1.00 95.94 442 ILE A C 1
ATOM 3479 O O . ILE A 1 442 ? 28.071 3.905 -31.352 1.00 95.94 442 ILE A O 1
ATOM 3483 N N . ASN A 1 443 ? 27.982 4.606 -29.224 1.00 93.69 443 ASN A N 1
ATOM 3484 C CA . ASN A 1 443 ? 29.274 5.294 -29.271 1.00 93.69 443 ASN A CA 1
ATOM 3485 C C . ASN A 1 443 ? 30.438 4.333 -29.544 1.00 93.69 443 ASN A C 1
ATOM 3487 O O . ASN A 1 443 ? 31.281 4.621 -30.392 1.00 93.69 443 ASN A O 1
ATOM 3491 N N . TRP A 1 444 ? 30.469 3.167 -28.896 1.00 95.75 444 TRP A N 1
ATOM 3492 C CA . TRP A 1 444 ? 31.475 2.139 -29.184 1.00 95.75 444 TRP A CA 1
ATOM 3493 C C . TRP A 1 444 ? 31.353 1.571 -30.599 1.00 95.75 444 TRP A C 1
ATOM 3495 O O . TRP A 1 444 ? 32.371 1.301 -31.235 1.00 95.75 444 TRP A O 1
ATOM 3505 N N . ALA A 1 445 ? 30.131 1.434 -31.122 1.00 95.62 445 ALA A N 1
ATOM 3506 C CA . ALA A 1 445 ? 29.920 1.029 -32.506 1.00 95.62 445 ALA A CA 1
ATOM 3507 C C . ALA A 1 445 ? 30.517 2.053 -33.484 1.00 95.62 445 ALA A C 1
ATOM 3509 O O . ALA A 1 445 ? 31.269 1.667 -34.379 1.00 95.62 445 ALA A O 1
ATOM 3510 N N . ARG A 1 446 ? 30.263 3.352 -33.268 1.00 95.25 446 ARG A N 1
ATOM 3511 C CA . ARG A 1 446 ? 30.858 4.449 -34.053 1.00 95.25 446 ARG A CA 1
ATOM 3512 C C . ARG A 1 446 ? 32.381 4.433 -33.972 1.00 95.25 446 ARG A C 1
ATOM 3514 O O . ARG A 1 446 ? 33.034 4.448 -35.009 1.00 95.25 446 ARG A O 1
ATOM 3521 N N . GLN A 1 447 ? 32.953 4.339 -32.771 1.00 94.94 447 GLN A N 1
ATOM 3522 C CA . GLN A 1 447 ? 34.409 4.283 -32.574 1.00 94.94 447 GLN A CA 1
ATOM 3523 C C . GLN A 1 447 ? 35.043 3.114 -33.336 1.00 94.94 447 GLN A C 1
ATOM 3525 O O . GLN A 1 447 ? 36.011 3.302 -34.072 1.00 94.94 447 GLN A O 1
ATOM 3530 N N . ALA A 1 448 ? 34.451 1.921 -33.235 1.00 93.69 448 ALA A N 1
ATOM 3531 C CA . ALA A 1 448 ? 34.898 0.746 -33.979 1.00 93.69 448 ALA A CA 1
ATOM 3532 C C . ALA A 1 448 ? 34.728 0.892 -35.505 1.00 93.69 448 ALA A C 1
ATOM 3534 O O . ALA A 1 448 ? 35.418 0.208 -36.262 1.00 93.69 448 ALA A O 1
ATOM 3535 N N . ASN A 1 449 ? 33.851 1.788 -35.962 1.00 93.31 449 ASN A N 1
ATOM 3536 C CA . ASN A 1 449 ? 33.630 2.125 -37.369 1.00 93.31 449 ASN A CA 1
ATOM 3537 C C . ASN A 1 449 ? 34.409 3.377 -37.826 1.00 93.31 449 ASN A C 1
ATOM 3539 O O . ASN A 1 449 ? 34.012 4.060 -38.773 1.00 93.31 449 ASN A O 1
ATOM 3543 N N . GLY A 1 450 ? 35.500 3.729 -37.136 1.00 92.94 450 GLY A N 1
ATOM 3544 C CA . GLY A 1 450 ? 36.311 4.902 -37.478 1.00 92.94 450 GLY A CA 1
ATOM 3545 C C . GLY A 1 450 ? 35.586 6.230 -37.240 1.00 92.94 450 GLY A C 1
ATOM 3546 O O . GLY A 1 450 ? 35.783 7.177 -37.992 1.00 92.94 450 GLY A O 1
ATOM 3547 N N . ASN A 1 451 ? 34.729 6.281 -36.217 1.00 93.44 451 ASN A N 1
ATOM 3548 C CA . ASN A 1 451 ? 33.835 7.392 -35.867 1.00 93.44 451 ASN A CA 1
ATOM 3549 C C . ASN A 1 451 ? 32.765 7.725 -36.919 1.00 93.44 451 ASN A C 1
ATOM 3551 O O . ASN A 1 451 ? 32.120 8.768 -36.827 1.00 93.44 451 ASN A O 1
ATOM 3555 N N . ASN A 1 452 ? 32.532 6.834 -37.885 1.00 92.44 452 ASN A N 1
ATOM 3556 C CA . ASN A 1 452 ? 31.445 6.982 -38.844 1.00 92.44 452 ASN A CA 1
ATOM 3557 C C . ASN A 1 452 ? 30.130 6.437 -38.278 1.00 92.44 452 ASN A C 1
ATOM 3559 O O . ASN A 1 452 ? 30.102 5.452 -37.534 1.00 92.44 452 ASN A O 1
ATOM 3563 N N . GLU A 1 453 ? 29.025 7.048 -38.693 1.00 93.50 453 GLU A N 1
ATOM 3564 C CA . GLU A 1 453 ? 27.681 6.554 -38.407 1.00 93.50 453 GLU A CA 1
ATOM 3565 C C . GLU A 1 453 ? 27.452 5.143 -38.977 1.00 93.50 453 GLU A C 1
ATOM 3567 O O . GLU A 1 453 ? 27.956 4.809 -40.049 1.00 93.50 453 GLU A O 1
ATOM 3572 N N . ILE A 1 454 ? 26.658 4.330 -38.276 1.00 92.38 454 ILE A N 1
ATOM 3573 C CA . ILE A 1 454 ? 26.292 2.972 -38.694 1.00 92.38 454 ILE A CA 1
ATOM 3574 C C . ILE A 1 454 ? 24.984 3.037 -39.480 1.00 92.38 454 ILE A C 1
ATOM 3576 O O . ILE A 1 454 ? 23.944 3.438 -38.946 1.00 92.38 454 ILE A O 1
ATOM 3580 N N . LYS A 1 455 ? 25.007 2.637 -40.749 1.00 91.56 455 LYS A N 1
ATOM 3581 C CA . LYS A 1 455 ? 23.808 2.498 -41.583 1.00 91.56 455 LYS A CA 1
ATOM 3582 C C . LYS A 1 455 ? 23.190 1.120 -41.379 1.00 91.56 455 LYS A C 1
ATOM 3584 O O . LYS A 1 455 ? 23.859 0.160 -41.006 1.00 91.56 455 LYS A O 1
ATOM 3589 N N . LEU A 1 456 ? 21.899 0.998 -41.678 1.00 89.00 456 LEU A N 1
ATOM 3590 C CA . LEU A 1 456 ? 21.210 -0.287 -41.582 1.00 89.00 456 LEU A CA 1
ATOM 3591 C C . LEU A 1 456 ? 21.825 -1.348 -42.508 1.00 89.00 456 LEU A C 1
ATOM 3593 O O . LEU A 1 456 ? 21.977 -2.501 -42.110 1.00 89.00 456 LEU A O 1
ATOM 3597 N N . SER A 1 457 ? 22.216 -0.950 -43.722 1.00 86.56 457 SER A N 1
ATOM 3598 C CA . SER A 1 457 ? 22.911 -1.819 -44.679 1.00 86.56 457 SER A CA 1
ATOM 3599 C C . SER A 1 457 ? 24.157 -2.467 -44.086 1.00 86.56 457 SER A C 1
ATOM 3601 O O . SER A 1 457 ? 24.466 -3.612 -44.411 1.00 86.56 457 SER A O 1
ATOM 3603 N N . ASP A 1 458 ? 24.842 -1.763 -43.187 1.00 86.81 458 ASP A N 1
ATOM 3604 C CA . ASP A 1 458 ? 26.118 -2.198 -42.635 1.00 86.81 458 ASP A CA 1
ATOM 3605 C C . ASP A 1 458 ? 25.934 -3.400 -41.703 1.00 86.81 458 ASP A C 1
ATOM 3607 O O . ASP A 1 458 ? 26.835 -4.221 -41.577 1.00 86.81 458 ASP A O 1
ATOM 3611 N N . LEU A 1 459 ? 24.742 -3.587 -41.120 1.00 86.56 459 LEU A N 1
ATOM 3612 C CA . LEU A 1 459 ? 24.435 -4.778 -40.324 1.00 86.56 459 LEU A CA 1
ATOM 3613 C C . LEU A 1 459 ? 24.398 -6.067 -41.158 1.00 86.56 459 LEU A C 1
ATOM 3615 O O . LEU A 1 459 ? 24.625 -7.148 -40.615 1.00 86.56 459 LEU A O 1
ATOM 3619 N N . TYR A 1 460 ? 24.121 -5.959 -42.460 1.00 82.94 460 TYR A N 1
ATOM 3620 C CA . TYR A 1 460 ? 23.979 -7.101 -43.371 1.00 82.94 460 TYR A CA 1
ATOM 3621 C C . TYR A 1 460 ? 25.209 -7.323 -44.252 1.00 82.94 460 TYR A C 1
ATOM 3623 O O . TYR A 1 460 ? 25.379 -8.402 -44.824 1.00 82.94 460 TYR A O 1
ATOM 3631 N N . GLN A 1 461 ? 26.076 -6.320 -44.380 1.00 81.94 461 GLN A N 1
ATOM 3632 C CA . GLN A 1 461 ? 27.287 -6.427 -45.178 1.00 81.94 461 GLN A CA 1
ATOM 3633 C C . GLN A 1 461 ? 28.416 -7.083 -44.374 1.00 81.94 461 GLN A C 1
ATOM 3635 O O . GLN A 1 461 ? 28.653 -6.766 -43.212 1.00 81.94 461 GLN A O 1
ATOM 3640 N N . ARG A 1 462 ? 29.176 -7.984 -45.012 1.00 70.19 462 ARG A N 1
ATOM 3641 C CA . ARG A 1 462 ? 30.405 -8.554 -44.420 1.00 70.19 462 ARG A CA 1
ATOM 3642 C C . ARG A 1 462 ? 31.534 -7.525 -44.261 1.00 70.19 462 ARG A C 1
ATOM 3644 O O . ARG A 1 462 ? 32.523 -7.836 -43.613 1.00 70.19 462 ARG A O 1
ATOM 3651 N N . SER A 1 463 ? 31.408 -6.352 -44.883 1.00 66.56 463 SER A N 1
ATOM 3652 C CA . SER A 1 463 ? 32.432 -5.302 -44.938 1.00 66.56 463 SER A CA 1
ATOM 3653 C C . SER A 1 463 ? 32.489 -4.404 -43.703 1.00 66.56 463 SER A C 1
ATOM 3655 O O . SER A 1 463 ? 33.487 -3.705 -43.541 1.00 66.56 463 SER A O 1
ATOM 3657 N N . ILE A 1 464 ? 31.469 -4.395 -42.833 1.00 71.50 464 ILE A N 1
ATOM 3658 C CA . ILE A 1 464 ? 31.565 -3.653 -41.571 1.00 71.50 464 ILE A CA 1
ATOM 3659 C C . ILE A 1 464 ? 32.556 -4.341 -40.628 1.00 71.50 464 ILE A C 1
ATOM 3661 O O . ILE A 1 464 ? 32.653 -5.569 -40.579 1.00 71.50 464 ILE A O 1
ATOM 3665 N N . ASN A 1 465 ? 33.252 -3.541 -39.823 1.00 83.75 465 ASN A N 1
ATOM 3666 C CA . ASN A 1 465 ? 34.059 -4.048 -38.726 1.00 83.75 465 ASN A CA 1
ATOM 3667 C C . ASN A 1 465 ? 33.176 -4.847 -37.740 1.00 83.75 465 ASN A C 1
ATOM 3669 O O . ASN A 1 465 ? 32.215 -4.310 -37.185 1.00 83.75 465 ASN A O 1
ATOM 3673 N N . GLU A 1 466 ? 33.499 -6.121 -37.502 1.00 90.38 466 GLU A N 1
ATOM 3674 C CA . GLU A 1 466 ? 32.732 -7.031 -36.631 1.00 90.38 466 GLU A CA 1
ATOM 3675 C C . GLU A 1 466 ? 32.378 -6.429 -35.251 1.00 90.38 466 GLU A C 1
ATOM 3677 O O . GLU A 1 466 ? 31.219 -6.534 -34.835 1.00 90.38 466 GLU A O 1
ATOM 3682 N N . PRO A 1 467 ? 33.297 -5.744 -34.535 1.00 93.69 467 PRO A N 1
ATOM 3683 C CA . PRO A 1 467 ? 32.995 -5.096 -33.264 1.00 93.69 467 PRO A CA 1
ATOM 3684 C C . PRO A 1 467 ? 31.964 -3.969 -33.395 1.00 93.69 467 PRO A C 1
ATOM 3686 O O . PRO A 1 467 ? 31.118 -3.830 -32.512 1.00 93.69 467 PRO A O 1
ATOM 3689 N N . ALA A 1 468 ? 31.981 -3.204 -34.495 1.00 94.19 468 ALA A N 1
ATOM 3690 C CA . ALA A 1 468 ? 30.998 -2.147 -34.734 1.00 94.19 468 ALA A CA 1
ATOM 3691 C C . ALA A 1 468 ? 29.593 -2.739 -34.893 1.00 94.19 468 ALA A C 1
ATOM 3693 O O . ALA A 1 468 ? 28.655 -2.314 -34.213 1.00 94.19 468 ALA A O 1
ATOM 3694 N N . ARG A 1 469 ? 29.465 -3.800 -35.704 1.00 93.81 469 ARG A N 1
ATOM 3695 C CA . ARG A 1 469 ? 28.206 -4.544 -35.855 1.00 93.81 469 ARG A CA 1
ATOM 3696 C C . ARG A 1 469 ? 27.725 -5.111 -34.523 1.00 93.81 469 ARG A C 1
ATOM 3698 O O . ARG A 1 469 ? 26.562 -4.937 -34.165 1.00 93.81 469 ARG A O 1
ATOM 3705 N N . ARG A 1 470 ? 28.616 -5.765 -33.771 1.00 94.06 470 ARG A N 1
ATOM 3706 C CA . ARG A 1 470 ? 28.294 -6.369 -32.472 1.00 94.06 470 ARG A CA 1
ATOM 3707 C C . ARG A 1 470 ? 27.767 -5.331 -31.485 1.00 94.06 470 ARG A C 1
ATOM 3709 O O . ARG A 1 470 ? 26.727 -5.559 -30.874 1.00 94.06 470 ARG A O 1
ATOM 3716 N N . HIS A 1 471 ? 28.454 -4.201 -31.330 1.00 96.75 471 HIS A N 1
ATOM 3717 C CA . HIS A 1 471 ? 28.005 -3.143 -30.428 1.00 96.75 471 HIS A CA 1
ATOM 3718 C C . HIS A 1 471 ? 26.674 -2.538 -30.865 1.00 96.75 471 HIS A C 1
ATOM 3720 O O . HIS A 1 471 ? 25.813 -2.331 -30.014 1.00 96.75 471 HIS A O 1
ATOM 3726 N N . MET A 1 472 ? 26.453 -2.357 -32.169 1.00 96.12 472 MET A N 1
ATOM 3727 C CA . MET A 1 472 ? 25.178 -1.845 -32.661 1.00 96.12 472 MET A CA 1
ATOM 3728 C C . MET A 1 472 ? 24.011 -2.803 -32.370 1.00 96.12 472 MET A C 1
ATOM 3730 O O . MET A 1 472 ? 22.957 -2.376 -31.903 1.00 96.12 472 MET A O 1
ATOM 3734 N N . VAL A 1 473 ? 24.206 -4.113 -32.550 1.00 95.00 473 VAL A N 1
ATOM 3735 C CA . VAL A 1 473 ? 23.190 -5.122 -32.195 1.00 95.00 473 VAL A CA 1
ATOM 3736 C C . VAL A 1 473 ? 22.910 -5.131 -30.688 1.00 95.00 473 VAL A C 1
ATOM 3738 O O . VAL A 1 473 ? 21.749 -5.232 -30.281 1.00 95.00 473 VAL A O 1
ATOM 3741 N N . ILE A 1 474 ? 23.943 -4.990 -29.847 1.00 96.56 474 ILE A N 1
ATOM 3742 C CA . ILE A 1 474 ? 23.761 -4.891 -28.391 1.00 96.56 474 ILE A CA 1
ATOM 3743 C C . ILE A 1 474 ? 22.975 -3.627 -28.035 1.00 96.56 474 ILE A C 1
ATOM 3745 O O . ILE A 1 474 ? 22.039 -3.718 -27.240 1.00 96.56 474 ILE A O 1
ATOM 3749 N N . ALA A 1 475 ? 23.298 -2.481 -28.644 1.00 96.88 475 ALA A N 1
ATOM 3750 C CA . ALA A 1 475 ? 22.548 -1.245 -28.450 1.00 96.88 475 ALA A CA 1
ATOM 3751 C C . ALA A 1 475 ? 21.068 -1.455 -28.784 1.00 96.88 475 ALA A C 1
ATOM 3753 O O . ALA A 1 475 ? 20.203 -1.236 -27.941 1.00 96.88 475 ALA A O 1
ATOM 3754 N N . MET A 1 476 ? 20.755 -1.933 -29.993 1.00 96.38 476 MET A N 1
ATOM 3755 C CA . MET A 1 476 ? 19.372 -2.204 -30.412 1.00 96.38 476 MET A CA 1
ATOM 3756 C C . MET A 1 476 ? 18.650 -3.134 -29.435 1.00 96.38 476 MET A C 1
ATOM 3758 O O . MET A 1 476 ? 17.519 -2.863 -29.043 1.00 96.38 476 MET A O 1
ATOM 3762 N N . THR A 1 477 ? 19.314 -4.206 -29.000 1.00 96.00 477 THR A N 1
ATOM 3763 C CA . THR A 1 477 ? 18.738 -5.172 -28.056 1.00 96.00 477 THR A CA 1
ATOM 3764 C C . THR A 1 477 ? 18.428 -4.523 -26.707 1.00 96.00 477 THR A C 1
ATOM 3766 O O . THR A 1 477 ? 17.334 -4.708 -26.179 1.00 96.00 477 THR A O 1
ATOM 3769 N N . ARG A 1 478 ? 19.352 -3.724 -26.159 1.00 95.56 478 ARG A N 1
ATOM 3770 C CA . ARG A 1 478 ? 19.157 -2.990 -24.897 1.00 95.56 478 ARG A CA 1
ATOM 3771 C C . ARG A 1 478 ? 17.994 -2.005 -24.994 1.00 95.56 478 ARG A C 1
ATOM 3773 O O . ARG A 1 478 ? 17.129 -2.012 -24.124 1.00 95.56 478 ARG A O 1
ATOM 3780 N N . PHE A 1 479 ? 17.926 -1.231 -26.074 1.00 96.06 479 PHE A N 1
ATOM 3781 C CA . PHE A 1 479 ? 16.839 -0.282 -26.314 1.00 96.06 479 PHE A CA 1
ATOM 3782 C C . PHE A 1 479 ? 15.467 -0.966 -26.433 1.00 96.06 479 PHE A C 1
ATOM 3784 O O . PHE A 1 479 ? 14.487 -0.529 -25.823 1.00 96.06 479 PHE A O 1
ATOM 3791 N N . LEU A 1 480 ? 15.392 -2.075 -27.176 1.00 95.44 480 LEU A N 1
ATOM 3792 C CA . LEU A 1 480 ? 14.160 -2.856 -27.312 1.00 95.44 480 LEU A CA 1
ATOM 3793 C C . LEU A 1 480 ? 13.751 -3.505 -25.984 1.00 95.44 480 LEU A C 1
ATOM 3795 O O . LEU A 1 480 ? 12.561 -3.545 -25.677 1.00 95.44 480 LEU A O 1
ATOM 3799 N N . ASN A 1 481 ? 14.708 -3.977 -25.182 1.00 92.75 481 ASN A N 1
ATOM 3800 C CA . ASN A 1 481 ? 14.430 -4.532 -23.858 1.00 92.75 481 ASN A CA 1
ATOM 3801 C C . ASN A 1 481 ? 13.917 -3.457 -22.890 1.00 92.75 481 ASN A C 1
ATOM 3803 O O . ASN A 1 481 ? 12.913 -3.700 -22.230 1.00 92.75 481 ASN A O 1
ATOM 3807 N N . ALA A 1 482 ? 14.510 -2.260 -22.869 1.00 92.81 482 ALA A N 1
ATOM 3808 C CA . ALA A 1 482 ? 14.018 -1.135 -22.063 1.00 92.81 482 ALA A CA 1
ATOM 3809 C C . ALA A 1 482 ? 12.558 -0.788 -22.416 1.00 92.81 482 ALA A C 1
ATOM 3811 O O . ALA A 1 482 ? 11.685 -0.675 -21.555 1.00 92.81 482 ALA A O 1
ATOM 3812 N N . SER A 1 483 ? 12.269 -0.737 -23.719 1.00 85.81 483 SER A N 1
ATOM 3813 C CA . SER A 1 483 ? 10.942 -0.404 -24.248 1.00 85.81 483 SER A CA 1
ATOM 3814 C C . SER A 1 483 ? 9.876 -1.479 -23.992 1.00 85.81 483 SER A C 1
ATOM 3816 O O . SER A 1 483 ? 8.698 -1.239 -24.234 1.00 85.81 483 SER A O 1
ATOM 3818 N N . THR A 1 484 ? 10.256 -2.686 -23.557 1.00 89.88 484 THR A N 1
ATOM 3819 C CA . THR A 1 484 ? 9.334 -3.838 -23.492 1.00 89.88 484 THR A CA 1
ATOM 3820 C C . THR A 1 484 ? 9.313 -4.564 -22.169 1.00 89.88 484 THR A C 1
ATOM 3822 O O . THR A 1 484 ? 8.265 -5.075 -21.802 1.00 89.88 484 THR A O 1
ATOM 3825 N N . GLY A 1 485 ? 10.429 -4.630 -21.452 1.00 91.31 485 GLY A N 1
ATOM 3826 C CA . GLY A 1 485 ? 10.496 -5.161 -20.099 1.00 91.31 485 GLY A CA 1
ATOM 3827 C C . GLY A 1 485 ? 10.030 -4.102 -19.113 1.00 91.31 485 GLY A C 1
ATOM 3828 O O . GLY A 1 485 ? 8.946 -4.208 -18.539 1.00 91.31 485 GLY A O 1
ATOM 3829 N N . SER A 1 486 ? 10.820 -3.042 -18.979 1.00 92.50 486 SER A N 1
ATOM 3830 C CA . SER A 1 486 ? 10.624 -2.002 -17.973 1.00 92.50 486 SER A CA 1
ATOM 3831 C C . SER A 1 486 ? 9.298 -1.255 -18.171 1.00 92.50 486 SER A C 1
ATOM 3833 O O . SER A 1 486 ? 8.501 -1.138 -17.238 1.00 92.50 486 SER A O 1
ATOM 3835 N N . GLN A 1 487 ? 8.975 -0.857 -19.408 1.00 91.12 487 GLN A N 1
ATOM 3836 C CA . GLN A 1 487 ? 7.688 -0.212 -19.701 1.00 91.12 487 GLN A CA 1
ATOM 3837 C C . GLN A 1 487 ? 6.488 -1.125 -19.452 1.00 91.12 487 GLN A C 1
ATOM 3839 O O . GLN A 1 487 ? 5.481 -0.667 -18.911 1.00 91.12 487 GLN A O 1
ATOM 3844 N N . ARG A 1 488 ? 6.568 -2.406 -19.828 1.00 94.94 488 ARG A N 1
ATOM 3845 C CA . ARG A 1 488 ? 5.496 -3.373 -19.559 1.00 94.94 488 ARG A CA 1
ATOM 3846 C C . ARG A 1 488 ? 5.250 -3.477 -18.063 1.00 94.94 488 ARG A C 1
ATOM 3848 O O . ARG A 1 488 ? 4.109 -3.331 -17.643 1.00 94.94 488 ARG A O 1
ATOM 3855 N N . LEU A 1 489 ? 6.309 -3.640 -17.271 1.00 96.38 489 LEU A N 1
ATOM 3856 C CA . LEU A 1 489 ? 6.208 -3.730 -15.817 1.00 96.38 489 LEU A CA 1
ATOM 3857 C C . LEU A 1 489 ? 5.565 -2.471 -15.212 1.00 96.38 489 LEU A C 1
ATOM 3859 O O . LEU A 1 489 ? 4.661 -2.581 -14.389 1.00 96.38 489 LEU A O 1
ATOM 3863 N N . ILE A 1 490 ? 5.944 -1.273 -15.673 1.00 95.12 490 ILE A N 1
ATOM 3864 C CA . ILE A 1 490 ? 5.305 -0.017 -15.240 1.00 95.12 490 ILE A CA 1
ATOM 3865 C C . ILE A 1 490 ? 3.797 -0.020 -15.544 1.00 95.12 490 ILE A C 1
ATOM 3867 O O . ILE A 1 490 ? 3.008 0.443 -14.719 1.00 95.12 490 ILE A O 1
ATOM 3871 N N . HIS A 1 491 ? 3.376 -0.527 -16.706 1.00 95.25 491 HIS A N 1
ATOM 3872 C CA . HIS A 1 491 ? 1.957 -0.624 -17.060 1.00 95.25 491 HIS A CA 1
ATOM 3873 C C . HIS A 1 491 ? 1.222 -1.692 -16.244 1.00 95.25 491 HIS A C 1
ATOM 3875 O O . HIS A 1 491 ? 0.142 -1.405 -15.733 1.00 95.25 491 HIS A O 1
ATOM 3881 N N . GLU A 1 492 ? 1.808 -2.874 -16.052 1.00 97.50 492 GLU A N 1
ATOM 3882 C CA . GLU A 1 492 ? 1.245 -3.920 -15.189 1.00 97.50 492 GLU A CA 1
ATOM 3883 C C . GLU A 1 492 ? 1.016 -3.393 -13.766 1.00 97.50 492 GLU A C 1
ATOM 3885 O O . GLU A 1 492 ? -0.044 -3.603 -13.179 1.00 97.50 492 GLU A O 1
ATOM 3890 N N . ILE A 1 493 ? 1.975 -2.635 -13.229 1.00 98.06 493 ILE A N 1
ATOM 3891 C CA . ILE A 1 493 ? 1.854 -2.019 -11.906 1.00 98.06 493 ILE A CA 1
ATOM 3892 C C . ILE A 1 493 ? 0.701 -1.011 -11.854 1.00 98.06 493 ILE A C 1
ATOM 3894 O O . ILE A 1 493 ? -0.026 -0.987 -10.863 1.00 98.06 493 ILE A O 1
ATOM 3898 N N . LYS A 1 494 ? 0.479 -0.208 -12.905 1.00 97.00 494 LYS A N 1
ATOM 3899 C CA . LYS A 1 494 ? -0.673 0.713 -12.956 1.00 97.00 494 LYS A CA 1
ATOM 3900 C C . LYS A 1 494 ? -2.003 -0.038 -12.824 1.00 97.00 494 LYS A C 1
ATOM 3902 O O . LYS A 1 494 ? -2.852 0.395 -12.052 1.00 97.00 494 LYS A O 1
ATOM 3907 N N . TYR A 1 495 ? -2.167 -1.165 -13.516 1.00 98.00 495 TYR A N 1
ATOM 3908 C CA . TYR A 1 495 ? -3.380 -1.983 -13.401 1.00 98.00 495 TYR A CA 1
ATOM 3909 C C . TYR A 1 495 ? -3.514 -2.648 -12.030 1.00 98.00 495 TYR A C 1
ATOM 3911 O O . TYR A 1 495 ? -4.596 -2.652 -11.455 1.00 98.00 495 TYR A O 1
ATOM 3919 N N . ARG A 1 496 ? -2.410 -3.108 -11.430 1.00 98.38 496 ARG A N 1
ATOM 3920 C CA . ARG A 1 496 ? -2.421 -3.625 -10.049 1.00 98.38 496 ARG A CA 1
ATOM 3921 C C . ARG A 1 496 ? -2.799 -2.558 -9.015 1.00 98.38 496 ARG A C 1
ATOM 3923 O O . ARG A 1 496 ? -3.451 -2.874 -8.026 1.00 98.38 496 ARG A O 1
ATOM 3930 N N . LEU A 1 497 ? -2.407 -1.301 -9.224 1.00 97.56 497 LEU A N 1
ATOM 3931 C CA . LEU A 1 497 ? -2.836 -0.191 -8.368 1.00 97.56 497 LEU A CA 1
ATOM 3932 C C . LEU A 1 497 ? -4.344 0.072 -8.511 1.00 97.56 497 LEU A C 1
ATOM 3934 O O . LEU A 1 497 ? -5.023 0.213 -7.497 1.00 97.56 497 LEU A O 1
ATOM 3938 N N . LEU A 1 498 ? -4.877 0.057 -9.738 1.00 96.75 498 LEU A N 1
ATOM 3939 C CA . LEU A 1 498 ? -6.322 0.161 -9.989 1.00 96.75 498 LEU A CA 1
ATOM 3940 C C . LEU A 1 498 ? -7.103 -1.001 -9.356 1.00 96.75 498 LEU A C 1
ATOM 3942 O O . LEU A 1 498 ? -8.163 -0.788 -8.769 1.00 96.75 498 LEU A O 1
ATOM 3946 N N . ASP A 1 499 ? -6.567 -2.220 -9.417 1.00 97.38 499 ASP A N 1
ATOM 3947 C CA . ASP A 1 499 ? -7.138 -3.386 -8.743 1.00 97.38 499 ASP A CA 1
ATOM 3948 C C . ASP A 1 499 ? -7.211 -3.190 -7.219 1.00 97.38 499 ASP A C 1
ATOM 3950 O O . ASP A 1 499 ? -8.232 -3.479 -6.596 1.00 97.38 499 ASP A O 1
ATOM 3954 N N . ILE A 1 500 ? -6.177 -2.616 -6.597 1.00 97.50 500 ILE A N 1
ATOM 3955 C CA . ILE A 1 500 ? -6.231 -2.290 -5.167 1.00 97.50 500 ILE A CA 1
ATOM 3956 C C . ILE A 1 500 ? -7.339 -1.270 -4.867 1.00 97.50 500 ILE A C 1
ATOM 3958 O O . ILE A 1 500 ? -8.071 -1.467 -3.896 1.00 97.50 500 ILE A O 1
ATOM 3962 N N . GLU A 1 501 ? -7.508 -0.227 -5.685 1.00 95.75 501 GLU A N 1
ATOM 3963 C CA . GLU A 1 501 ? -8.585 0.764 -5.509 1.00 95.75 501 GLU A CA 1
ATOM 3964 C C . GLU A 1 501 ? -9.977 0.116 -5.594 1.00 95.75 501 GLU A C 1
ATOM 3966 O O . GLU A 1 501 ? -10.849 0.366 -4.757 1.00 95.75 501 GLU A O 1
ATOM 3971 N N . HIS A 1 502 ? -10.185 -0.769 -6.572 1.00 95.12 502 HIS A N 1
ATOM 3972 C CA . HIS A 1 502 ? -11.420 -1.544 -6.690 1.00 95.12 502 HIS A CA 1
ATOM 3973 C C . HIS A 1 502 ? -11.617 -2.491 -5.499 1.00 95.12 502 HIS A C 1
ATOM 3975 O O . HIS A 1 502 ? -12.712 -2.561 -4.933 1.00 95.12 502 HIS A O 1
ATOM 3981 N N . GLY A 1 503 ? -10.544 -3.146 -5.051 1.00 95.25 503 GLY A N 1
ATOM 3982 C CA . GLY A 1 503 ? -10.553 -4.023 -3.886 1.00 95.25 503 GLY A CA 1
ATOM 3983 C C . GLY A 1 503 ? -10.939 -3.286 -2.602 1.00 95.25 503 GLY A C 1
ATOM 3984 O O . GLY A 1 503 ? -11.724 -3.812 -1.820 1.00 95.25 503 GLY A O 1
ATOM 3985 N N . GLN A 1 504 ? -10.469 -2.049 -2.413 1.00 94.56 504 GLN A N 1
ATOM 3986 C CA . GLN A 1 504 ? -10.855 -1.199 -1.281 1.00 94.56 504 GLN A CA 1
ATOM 3987 C C . GLN A 1 504 ? -12.351 -0.856 -1.295 1.00 94.56 504 GLN A C 1
ATOM 3989 O O . GLN A 1 504 ? -12.991 -0.847 -0.243 1.00 94.56 504 GLN A O 1
ATOM 3994 N N . ALA A 1 505 ? -12.935 -0.614 -2.473 1.00 94.06 505 ALA A N 1
ATOM 3995 C CA . ALA A 1 505 ? -14.374 -0.377 -2.595 1.00 94.06 505 ALA A CA 1
ATOM 3996 C C . ALA A 1 505 ? -15.201 -1.628 -2.237 1.00 94.06 505 ALA A C 1
ATOM 3998 O O . ALA A 1 505 ? -16.241 -1.517 -1.575 1.00 94.06 505 ALA A O 1
ATOM 3999 N N . LEU A 1 506 ? -14.728 -2.820 -2.621 1.00 94.81 506 LEU A N 1
ATOM 4000 C CA . LEU A 1 506 ? -15.338 -4.087 -2.207 1.00 94.81 506 LEU A CA 1
ATOM 4001 C C . LEU A 1 506 ? -15.168 -4.342 -0.705 1.00 94.81 506 LEU A C 1
ATOM 4003 O O . LEU A 1 506 ? -16.128 -4.753 -0.060 1.00 94.81 506 LEU A O 1
ATOM 4007 N N . ASP A 1 507 ? -13.995 -4.054 -0.134 1.00 94.62 507 ASP A N 1
ATOM 4008 C CA . ASP A 1 507 ? -13.730 -4.187 1.304 1.00 94.62 507 ASP A CA 1
ATOM 4009 C C . ASP A 1 507 ? -14.674 -3.278 2.120 1.00 94.62 507 ASP A C 1
ATOM 4011 O O . ASP A 1 507 ? -15.263 -3.718 3.109 1.00 94.62 507 ASP A O 1
ATOM 4015 N N . ALA A 1 508 ? -14.902 -2.040 1.667 1.00 91.81 508 ALA A N 1
ATOM 4016 C CA . ALA A 1 508 ? -15.861 -1.126 2.287 1.00 91.81 508 ALA A CA 1
ATOM 4017 C C . ALA A 1 508 ? -17.311 -1.637 2.189 1.00 91.81 508 ALA A C 1
ATOM 4019 O O . ALA A 1 508 ? -18.071 -1.534 3.154 1.00 91.81 508 ALA A O 1
ATOM 4020 N N . SER A 1 509 ? -17.685 -2.219 1.046 1.00 93.00 509 SER A N 1
ATOM 4021 C CA . SER A 1 509 ? -19.018 -2.799 0.833 1.00 93.00 509 SER A CA 1
ATOM 4022 C C . SER A 1 509 ? -19.244 -4.036 1.707 1.00 93.00 509 SER A C 1
ATOM 4024 O O . SER A 1 509 ? -20.289 -4.156 2.341 1.00 93.00 509 SER A O 1
ATOM 4026 N N . GLU A 1 510 ? -18.248 -4.922 1.807 1.00 93.00 510 GLU A N 1
ATOM 4027 C CA . GLU A 1 510 ? -18.266 -6.088 2.698 1.00 93.00 510 GLU A CA 1
ATOM 4028 C C . GLU A 1 510 ? -18.409 -5.663 4.161 1.00 93.00 510 GLU A C 1
ATOM 4030 O O . GLU A 1 510 ? -19.255 -6.191 4.881 1.00 93.00 510 GLU A O 1
ATOM 4035 N N . THR A 1 511 ? -17.623 -4.678 4.594 1.00 92.56 511 THR A N 1
ATOM 4036 C CA . THR A 1 511 ? -17.695 -4.126 5.951 1.00 92.56 511 THR A CA 1
ATOM 4037 C C . THR A 1 511 ? -19.080 -3.553 6.239 1.00 92.56 511 THR A C 1
ATOM 4039 O O . THR A 1 511 ? -19.659 -3.853 7.280 1.00 92.56 511 THR A O 1
ATOM 4042 N N . ALA A 1 512 ? -19.647 -2.770 5.317 1.00 89.31 512 ALA A N 1
ATOM 4043 C CA . ALA A 1 512 ? -20.987 -2.211 5.477 1.00 89.31 512 ALA A CA 1
ATOM 4044 C C . ALA A 1 512 ? -22.060 -3.305 5.581 1.00 89.31 512 ALA A C 1
ATOM 4046 O O . ALA A 1 512 ? -22.914 -3.234 6.464 1.00 89.31 512 ALA A O 1
ATOM 4047 N N . LEU A 1 513 ? -21.988 -4.333 4.729 1.00 88.81 513 LEU A N 1
ATOM 4048 C CA . LEU A 1 513 ? -22.911 -5.468 4.754 1.00 88.81 513 LEU A CA 1
ATOM 4049 C C . LEU A 1 513 ? -22.798 -6.266 6.052 1.00 88.81 513 LEU A C 1
ATOM 4051 O O . LEU A 1 513 ? -23.818 -6.568 6.657 1.00 88.81 513 LEU A O 1
ATOM 4055 N N . ARG A 1 514 ? -21.585 -6.531 6.544 1.00 88.25 514 ARG A N 1
ATOM 4056 C CA . ARG A 1 514 ? -21.389 -7.206 7.835 1.00 88.25 514 ARG A CA 1
ATOM 4057 C C . ARG A 1 514 ? -21.919 -6.386 9.003 1.00 88.25 514 ARG A C 1
ATOM 4059 O O . ARG A 1 514 ? -22.607 -6.922 9.861 1.00 88.25 514 ARG A O 1
ATOM 4066 N N . LEU A 1 515 ? -21.654 -5.081 9.031 1.00 86.69 515 LEU A N 1
ATOM 4067 C CA . LEU A 1 515 ? -22.207 -4.200 10.065 1.00 86.69 515 LEU A CA 1
ATOM 4068 C C . LEU A 1 515 ? -23.740 -4.174 10.017 1.00 86.69 515 LEU A C 1
ATOM 4070 O O . LEU A 1 515 ? -24.389 -4.158 11.061 1.00 86.69 515 LEU A O 1
ATOM 4074 N N . TRP A 1 516 ? -24.313 -4.206 8.814 1.00 84.56 516 TRP A N 1
ATOM 4075 C CA . TRP A 1 516 ? -25.752 -4.297 8.598 1.00 84.56 516 TRP A CA 1
ATOM 4076 C C . TRP A 1 516 ? -26.323 -5.646 9.057 1.00 84.56 516 TRP A C 1
ATOM 4078 O O . TRP A 1 516 ? -27.327 -5.672 9.766 1.00 84.56 516 TRP A O 1
ATOM 4088 N N . GLU A 1 517 ? -25.656 -6.759 8.741 1.00 83.31 517 GLU A N 1
ATOM 4089 C CA . GLU A 1 517 ? -26.017 -8.094 9.226 1.00 83.31 517 GLU A CA 1
ATOM 4090 C C . GLU A 1 517 ? -25.985 -8.151 10.753 1.00 83.31 517 GLU A C 1
ATOM 4092 O O . GLU A 1 517 ? -26.954 -8.599 11.361 1.00 83.31 517 GLU A O 1
ATOM 4097 N N . VAL A 1 518 ? -24.927 -7.639 11.388 1.00 82.25 518 VAL A N 1
ATOM 4098 C CA . VAL A 1 518 ? -24.833 -7.555 12.852 1.00 82.25 518 VAL A CA 1
ATOM 4099 C C . VAL A 1 518 ? -26.009 -6.750 13.407 1.00 82.25 518 VAL A C 1
ATOM 4101 O O . VAL A 1 518 ? -26.706 -7.231 14.300 1.00 82.25 518 VAL A O 1
ATOM 4104 N N . ALA A 1 519 ? -26.297 -5.585 12.817 1.00 79.25 519 ALA A N 1
ATOM 4105 C CA . ALA A 1 519 ? -27.373 -4.686 13.228 1.00 79.25 519 ALA A CA 1
ATOM 4106 C C . ALA A 1 519 ? -28.788 -5.256 13.092 1.00 79.25 519 ALA A C 1
ATOM 4108 O O . ALA A 1 519 ? -29.637 -4.942 13.926 1.00 79.25 519 ALA A O 1
ATOM 4109 N N . ILE A 1 520 ? -29.063 -6.060 12.063 1.00 78.62 520 ILE A N 1
ATOM 4110 C CA . ILE A 1 520 ? -30.429 -6.492 11.723 1.00 78.62 520 ILE A CA 1
ATOM 4111 C C . ILE A 1 520 ? -30.695 -7.945 12.086 1.00 78.62 520 ILE A C 1
ATOM 4113 O O . ILE A 1 520 ? -31.775 -8.261 12.591 1.00 78.62 520 ILE A O 1
ATOM 4117 N N . LYS A 1 521 ? -29.725 -8.838 11.880 1.00 76.44 521 LYS A N 1
ATOM 4118 C CA . LYS A 1 521 ? -29.919 -10.279 12.065 1.00 76.44 521 LYS A CA 1
ATOM 4119 C C . LYS A 1 521 ? -30.276 -10.621 13.506 1.00 76.44 521 LYS A C 1
ATOM 4121 O O . LYS A 1 521 ? -31.153 -11.450 13.735 1.00 76.44 521 LYS A O 1
ATOM 4126 N N . GLN A 1 522 ? -29.650 -9.966 14.486 1.00 72.56 522 GLN A N 1
ATOM 4127 C CA . GLN A 1 522 ? -30.000 -10.171 15.894 1.00 72.56 522 GLN A CA 1
ATOM 4128 C C . GLN A 1 522 ? -31.445 -9.746 16.224 1.00 72.56 522 GLN A C 1
ATOM 4130 O O . GLN A 1 522 ? -32.180 -10.592 16.737 1.00 72.56 522 GLN A O 1
ATOM 4135 N N . PRO A 1 523 ? -31.908 -8.517 15.904 1.00 69.31 523 PRO A N 1
ATOM 4136 C CA . PRO A 1 523 ? -33.305 -8.144 16.127 1.00 69.31 523 PRO A CA 1
ATOM 4137 C C . PRO A 1 523 ? -34.308 -9.023 15.370 1.00 69.31 523 PRO A C 1
ATOM 4139 O O . PRO A 1 523 ? -35.356 -9.348 15.920 1.00 69.31 523 PRO A O 1
ATOM 4142 N N . VAL A 1 524 ? -34.001 -9.442 14.137 1.00 73.00 524 VAL A N 1
ATOM 4143 C CA . VAL A 1 524 ? -34.872 -10.348 13.364 1.00 73.00 524 VAL A CA 1
ATOM 4144 C C . VAL A 1 524 ? -34.973 -11.718 14.034 1.00 73.00 524 VAL A C 1
ATOM 4146 O O . VAL A 1 524 ? -36.072 -12.249 14.186 1.00 73.00 524 VAL A O 1
ATOM 4149 N N . ASN A 1 525 ? -33.855 -12.275 14.505 1.00 73.06 525 ASN A N 1
ATOM 4150 C CA . ASN A 1 525 ? -33.861 -13.533 15.253 1.00 73.06 525 ASN A CA 1
ATOM 4151 C C . ASN A 1 525 ? -34.645 -13.418 16.564 1.00 73.06 525 ASN A C 1
ATOM 4153 O O . ASN A 1 525 ? -35.355 -14.350 16.935 1.00 73.06 525 ASN A O 1
ATOM 4157 N N . ALA A 1 526 ? -34.551 -12.274 17.237 1.00 68.62 526 ALA A N 1
ATOM 4158 C CA . ALA A 1 526 ? -35.312 -11.985 18.444 1.00 68.62 526 ALA A CA 1
ATOM 4159 C C . ALA A 1 526 ? -36.815 -11.883 18.186 1.00 68.62 526 ALA A C 1
ATOM 4161 O O . ALA A 1 526 ? -37.601 -12.440 18.944 1.00 68.62 526 ALA A O 1
ATOM 4162 N N . LEU A 1 527 ? -37.211 -11.210 17.102 1.00 67.12 527 LEU A N 1
ATOM 4163 C CA . LEU A 1 527 ? -38.599 -11.128 16.646 1.00 67.12 527 LEU A CA 1
ATOM 4164 C C . LEU A 1 527 ? -39.173 -12.501 16.328 1.00 67.12 527 LEU A C 1
ATOM 4166 O O . LEU A 1 527 ? -40.263 -12.832 16.789 1.00 67.12 527 LEU A O 1
ATOM 4170 N N . ALA A 1 528 ? -38.427 -13.301 15.567 1.00 70.81 528 ALA A N 1
ATOM 4171 C CA . ALA A 1 528 ? -38.824 -14.659 15.229 1.00 70.81 528 ALA A CA 1
ATOM 4172 C C . ALA A 1 528 ? -38.959 -15.528 16.490 1.00 70.81 528 ALA A C 1
ATOM 4174 O O . ALA A 1 528 ? -39.923 -16.273 16.618 1.00 70.81 528 ALA A O 1
ATOM 4175 N N . ALA A 1 529 ? -38.047 -15.396 17.461 1.00 70.12 529 ALA A N 1
ATOM 4176 C CA . ALA A 1 529 ? -38.167 -16.085 18.745 1.00 70.12 529 ALA A CA 1
ATOM 4177 C C . ALA A 1 529 ? -39.369 -15.580 19.562 1.00 70.12 529 ALA A C 1
ATOM 4179 O O . ALA A 1 529 ? -40.111 -16.375 20.124 1.00 70.12 529 ALA A O 1
ATOM 4180 N N . TYR A 1 530 ? -39.625 -14.272 19.592 1.00 66.06 530 TYR A N 1
ATOM 4181 C CA . TYR A 1 530 ? -40.776 -13.708 20.295 1.00 66.06 530 TYR A CA 1
ATOM 4182 C C . TYR A 1 530 ? -42.104 -14.246 19.769 1.00 66.06 530 TYR A C 1
ATOM 4184 O O . TYR A 1 530 ? -42.947 -14.681 20.557 1.00 66.06 530 TYR A O 1
ATOM 4192 N N . HIS A 1 531 ? -42.266 -14.273 18.448 1.00 69.69 531 HIS A N 1
ATOM 4193 C CA . HIS A 1 531 ? -43.480 -14.778 17.827 1.00 69.69 531 HIS A CA 1
ATOM 4194 C C . HIS A 1 531 ? -43.563 -16.314 17.828 1.00 69.69 531 HIS A C 1
ATOM 4196 O O . HIS A 1 531 ? -44.654 -16.831 18.036 1.00 69.69 531 HIS A O 1
ATOM 4202 N N . GLY A 1 532 ? -42.444 -17.037 17.716 1.00 64.94 532 GLY A N 1
ATOM 4203 C CA . GLY A 1 532 ? -42.433 -18.504 17.650 1.00 64.94 532 GLY A CA 1
ATOM 4204 C C . GLY A 1 532 ? -42.346 -19.240 18.996 1.00 64.94 532 GLY A C 1
ATOM 4205 O O . GLY A 1 532 ? -42.838 -20.359 19.109 1.00 64.94 532 GLY A O 1
ATOM 4206 N N . SER A 1 533 ? -41.734 -18.647 20.029 1.00 63.47 533 SER A N 1
ATOM 4207 C CA . SER A 1 533 ? -41.493 -19.301 21.331 1.00 63.47 533 SER A CA 1
ATOM 4208 C C . SER A 1 533 ? -42.212 -18.642 22.511 1.00 63.47 533 SER A C 1
ATOM 4210 O O . SER A 1 533 ? -42.019 -19.065 23.650 1.00 63.47 533 SER A O 1
ATOM 4212 N N . GLY A 1 534 ? -43.015 -17.599 22.270 1.00 60.09 534 GLY A N 1
ATOM 4213 C CA . GLY A 1 534 ? -43.767 -16.907 23.320 1.00 60.09 534 GLY A CA 1
ATOM 4214 C C . GLY A 1 534 ? -42.897 -16.104 24.292 1.00 60.09 534 GLY A C 1
ATOM 4215 O O . GLY A 1 534 ? -43.252 -15.983 25.465 1.00 60.09 534 GLY A O 1
ATOM 4216 N N . MET A 1 535 ? -41.760 -15.568 23.827 1.00 61.75 535 MET A N 1
ATOM 4217 C CA . MET A 1 535 ? -40.927 -14.651 24.622 1.00 61.75 535 MET A CA 1
ATOM 4218 C C . MET A 1 535 ? -41.787 -13.484 25.140 1.00 61.75 535 MET A C 1
ATOM 4220 O O . MET A 1 535 ? -42.737 -13.060 24.478 1.00 61.75 535 MET A O 1
ATOM 4224 N N . LYS A 1 536 ? -41.503 -12.953 26.333 1.00 68.56 536 LYS A N 1
ATOM 4225 C CA . LYS A 1 536 ? -42.325 -11.865 26.894 1.00 68.56 536 LYS A CA 1
ATOM 4226 C C . LYS A 1 536 ? -42.087 -10.553 26.138 1.00 68.56 536 LYS A C 1
ATOM 4228 O O . LYS A 1 536 ? -40.996 -10.311 25.619 1.00 68.56 536 LYS A O 1
ATOM 4233 N N . ARG A 1 537 ? -43.103 -9.677 26.078 1.00 59.91 537 ARG A N 1
ATOM 4234 C CA . ARG A 1 537 ? -43.012 -8.375 25.374 1.00 59.91 537 ARG A CA 1
ATOM 4235 C C . ARG A 1 537 ? -41.886 -7.515 25.937 1.00 59.91 537 ARG A C 1
ATOM 4237 O O . ARG A 1 537 ? -41.198 -6.837 25.177 1.00 59.91 537 ARG A O 1
ATOM 4244 N N . GLU A 1 538 ? -41.680 -7.575 27.250 1.00 62.28 538 GLU A N 1
ATOM 4245 C CA . GLU A 1 538 ? -40.630 -6.827 27.936 1.00 62.28 538 GLU A CA 1
ATOM 4246 C C . GLU A 1 538 ? -39.224 -7.303 27.533 1.00 62.28 538 GLU A C 1
ATOM 4248 O O . GLU A 1 538 ? -38.327 -6.480 27.347 1.00 62.28 538 GLU A O 1
ATOM 4253 N N . GLU A 1 539 ? -39.034 -8.611 27.339 1.00 63.53 539 GLU A N 1
ATOM 4254 C CA . GLU A 1 539 ? -37.755 -9.200 26.918 1.00 63.53 539 GLU A CA 1
ATOM 4255 C C . GLU A 1 539 ? -37.423 -8.837 25.467 1.00 63.53 539 GLU A C 1
ATOM 4257 O O . GLU A 1 539 ? -36.301 -8.407 25.185 1.00 63.53 539 GLU A O 1
ATOM 4262 N N . LEU A 1 540 ? -38.410 -8.904 24.564 1.00 61.66 540 LEU A N 1
ATOM 4263 C CA . LEU A 1 540 ? -38.240 -8.477 23.173 1.00 61.66 540 LEU A CA 1
ATOM 4264 C C . LEU A 1 540 ? -37.919 -6.981 23.080 1.00 61.66 540 LEU A C 1
ATOM 4266 O O . LEU A 1 540 ? -36.978 -6.601 22.384 1.00 61.66 540 LEU A O 1
ATOM 4270 N N . ALA A 1 541 ? -38.685 -6.128 23.768 1.00 61.59 541 ALA A N 1
ATOM 4271 C CA . ALA A 1 541 ? -38.474 -4.684 23.732 1.00 61.59 541 ALA A CA 1
ATOM 4272 C C . ALA A 1 541 ? -37.071 -4.320 24.237 1.00 61.59 541 ALA A C 1
ATOM 4274 O O . ALA A 1 541 ? -36.378 -3.513 23.614 1.00 61.59 541 ALA A O 1
ATOM 4275 N N . LYS A 1 542 ? -36.615 -4.962 25.320 1.00 65.00 542 LYS A N 1
ATOM 4276 C CA . LYS A 1 542 ? -35.264 -4.770 25.854 1.00 65.00 542 LYS A CA 1
ATOM 4277 C C . LYS A 1 542 ? -34.198 -5.185 24.839 1.00 65.00 542 LYS A C 1
ATOM 4279 O O . LYS A 1 542 ? -33.273 -4.410 24.601 1.00 65.00 542 LYS A O 1
ATOM 4284 N N . LEU A 1 543 ? -34.359 -6.342 24.195 1.00 63.62 543 LEU A N 1
ATOM 4285 C CA . LEU A 1 543 ? -33.389 -6.860 23.230 1.00 63.62 543 LEU A CA 1
ATOM 4286 C C . LEU A 1 543 ? -33.356 -6.054 21.920 1.00 63.62 543 LEU A C 1
ATOM 4288 O O . LEU A 1 543 ? -32.280 -5.782 21.393 1.00 63.62 543 LEU A O 1
ATOM 4292 N N . MET A 1 544 ? -34.510 -5.606 21.420 1.00 63.06 544 MET A N 1
ATOM 4293 C CA . MET A 1 544 ? -34.597 -4.718 20.256 1.00 63.06 544 MET A CA 1
ATOM 4294 C C . MET A 1 544 ? -33.973 -3.355 20.516 1.00 63.06 544 MET A C 1
ATOM 4296 O O . MET A 1 544 ? -33.201 -2.865 19.697 1.00 63.06 544 MET A O 1
ATOM 4300 N N . ILE A 1 545 ? -34.309 -2.730 21.648 1.00 63.88 545 ILE A N 1
ATOM 4301 C CA . ILE A 1 545 ? -33.733 -1.440 22.029 1.00 63.88 545 ILE A CA 1
ATOM 4302 C C . ILE A 1 545 ? -32.218 -1.587 22.191 1.00 63.88 545 ILE A C 1
ATOM 4304 O O . ILE A 1 545 ? -31.479 -0.684 21.807 1.00 63.88 545 ILE A O 1
ATOM 4308 N N . GLU A 1 546 ? -31.748 -2.714 22.727 1.00 60.44 546 GLU A N 1
ATOM 4309 C CA . GLU A 1 546 ? -30.324 -3.037 22.832 1.00 60.44 546 GLU A CA 1
ATOM 4310 C C . GLU A 1 546 ? -29.653 -3.180 21.477 1.00 60.44 546 GLU A C 1
ATOM 4312 O O . GLU A 1 546 ? -28.667 -2.491 21.236 1.00 60.44 546 GLU A O 1
ATOM 4317 N N . ALA A 1 547 ? -30.209 -3.983 20.575 1.00 57.97 547 ALA A N 1
ATOM 4318 C CA . ALA A 1 547 ? -29.647 -4.179 19.248 1.00 57.97 547 ALA A CA 1
ATOM 4319 C C . ALA A 1 547 ? -29.679 -2.896 18.397 1.00 57.97 547 ALA A C 1
ATOM 4321 O O . ALA A 1 547 ? -28.698 -2.575 17.734 1.00 57.97 547 ALA A O 1
ATOM 4322 N N . LEU A 1 548 ? -30.758 -2.107 18.457 1.00 59.50 548 LEU A N 1
ATOM 4323 C CA . LEU A 1 548 ? -30.885 -0.845 17.713 1.00 59.50 548 LEU A CA 1
ATOM 4324 C C . LEU A 1 548 ? -29.964 0.256 18.252 1.00 59.50 548 LEU A C 1
ATOM 4326 O O . LEU A 1 548 ? -29.383 1.013 17.469 1.00 59.50 548 LEU A O 1
ATOM 4330 N N . LYS A 1 549 ? -29.807 0.351 19.581 1.00 61.06 549 LYS A N 1
ATOM 4331 C CA . LYS A 1 549 ? -28.798 1.230 20.192 1.00 61.06 549 LYS A CA 1
ATOM 4332 C C . LYS A 1 549 ? -27.401 0.773 19.809 1.00 61.06 549 LYS A C 1
ATOM 4334 O O . LYS A 1 549 ? -26.578 1.610 19.450 1.00 61.06 549 LYS A O 1
ATOM 4339 N N . ALA A 1 550 ? -27.159 -0.535 19.831 1.00 54.09 550 ALA A N 1
ATOM 4340 C CA . ALA A 1 550 ? -25.846 -1.071 19.544 1.00 54.09 550 ALA A CA 1
ATOM 4341 C C . ALA A 1 550 ? -25.436 -0.930 18.070 1.00 54.09 550 ALA A C 1
ATOM 4343 O O . ALA A 1 550 ? -24.289 -0.632 17.744 1.00 54.09 550 ALA A O 1
ATOM 4344 N N . ALA A 1 551 ? -26.409 -1.010 17.167 1.00 51.28 551 ALA A N 1
ATOM 4345 C CA . ALA A 1 551 ? -26.243 -0.707 15.753 1.00 51.28 551 ALA A CA 1
ATOM 4346 C C . ALA A 1 551 ? -25.991 0.785 15.455 1.00 51.28 551 ALA A C 1
ATOM 4348 O O . ALA A 1 551 ? -25.712 1.132 14.309 1.00 51.28 551 ALA A O 1
ATOM 4349 N N . GLY A 1 552 ? -26.138 1.689 16.434 1.00 48.75 552 GLY A N 1
ATOM 4350 C CA . GLY A 1 552 ? -26.057 3.135 16.201 1.00 48.75 552 GLY A CA 1
ATOM 4351 C C . GLY A 1 552 ? -27.158 3.672 15.273 1.00 48.75 552 GLY A C 1
ATOM 4352 O O . GLY A 1 552 ? -27.036 4.766 14.728 1.00 48.75 552 GLY A O 1
ATOM 4353 N N . LEU A 1 553 ? -28.254 2.934 15.070 1.00 49.25 553 LEU A N 1
ATOM 4354 C CA . LEU A 1 553 ? -29.317 3.329 14.135 1.00 49.25 553 LEU A CA 1
ATOM 4355 C C . LEU A 1 553 ? -30.080 4.583 14.598 1.00 49.25 553 LEU A C 1
ATOM 4357 O O . LEU A 1 553 ? -30.608 5.323 13.769 1.00 49.25 553 LEU A O 1
ATOM 4361 N N . PHE A 1 554 ? -30.063 4.888 15.900 1.00 47.66 554 PHE A N 1
ATOM 4362 C CA . PHE A 1 554 ? -30.632 6.130 16.435 1.00 47.66 554 PHE A CA 1
ATOM 4363 C C . PHE A 1 554 ? -29.827 7.388 16.062 1.00 47.66 554 PHE A C 1
ATOM 4365 O O . PHE A 1 554 ? -30.416 8.458 15.929 1.00 47.66 554 PHE A O 1
ATOM 4372 N N . THR A 1 555 ? -28.510 7.293 15.844 1.00 39.56 555 THR A N 1
ATOM 4373 C CA . THR A 1 555 ? -27.684 8.438 15.413 1.00 39.56 555 THR A CA 1
ATOM 4374 C C . THR A 1 555 ? -27.717 8.651 13.899 1.00 39.56 555 THR A C 1
ATOM 4376 O O . THR A 1 555 ? -27.636 9.793 13.451 1.00 39.56 555 THR A O 1
ATOM 4379 N N . ILE A 1 556 ? -27.914 7.594 13.102 1.00 35.94 556 ILE A N 1
ATOM 4380 C CA . ILE A 1 556 ? -28.040 7.699 11.635 1.00 35.94 556 ILE A CA 1
ATOM 4381 C C . ILE A 1 556 ? -29.339 8.427 11.239 1.00 35.94 556 ILE A C 1
ATOM 4383 O O . ILE A 1 556 ? -29.323 9.248 10.324 1.00 35.94 556 ILE A O 1
ATOM 4387 N N . ALA A 1 557 ? -30.442 8.218 11.967 1.00 28.72 557 ALA A N 1
ATOM 4388 C CA . ALA A 1 557 ? -31.704 8.922 11.715 1.00 28.72 557 ALA A CA 1
ATOM 4389 C C . ALA A 1 557 ? -31.626 10.442 11.983 1.00 28.72 557 ALA A C 1
ATOM 4391 O O . ALA A 1 557 ? -32.277 11.217 11.287 1.00 28.72 557 ALA A O 1
ATOM 4392 N N . GLY A 1 558 ? -30.800 10.885 12.939 1.00 29.70 558 GLY A N 1
ATOM 4393 C CA . GLY A 1 558 ? -30.597 12.311 13.233 1.00 29.70 558 GLY A CA 1
ATOM 4394 C C . GLY A 1 558 ? -29.638 13.034 12.276 1.00 29.70 558 GLY A C 1
ATOM 4395 O O . GLY A 1 558 ? -29.729 14.247 12.132 1.00 29.70 558 GLY A O 1
ATOM 4396 N N . GLY A 1 559 ? -28.735 12.307 11.607 1.00 28.06 559 GLY A N 1
ATOM 4397 C CA . GLY A 1 559 ? -27.767 12.874 10.655 1.00 28.06 559 GLY A CA 1
ATOM 4398 C C . GLY A 1 559 ? -28.252 12.955 9.203 1.00 28.06 559 GLY A C 1
ATOM 4399 O O . GLY A 1 559 ? -27.640 13.652 8.407 1.00 28.06 559 GLY A O 1
ATOM 4400 N N . VAL A 1 560 ? -29.334 12.252 8.848 1.00 27.38 560 VAL A N 1
ATOM 4401 C CA . VAL A 1 560 ? -29.959 12.301 7.506 1.00 27.38 560 VAL A CA 1
ATOM 4402 C C . VAL A 1 560 ? -31.087 13.348 7.435 1.00 27.38 560 VAL A C 1
ATOM 4404 O O . VAL A 1 560 ? -31.541 13.697 6.348 1.00 27.38 560 VAL A O 1
ATOM 4407 N N . LEU A 1 561 ? -31.519 13.880 8.584 1.00 26.28 561 LEU A N 1
ATOM 4408 C CA . LEU A 1 561 ? -32.535 14.935 8.702 1.00 26.28 561 LEU A CA 1
ATOM 4409 C C . LEU A 1 561 ? -31.954 16.338 8.979 1.00 26.28 561 LEU A C 1
ATOM 4411 O O . LEU A 1 561 ? -32.736 17.262 9.192 1.00 26.28 561 LEU A O 1
ATOM 4415 N N . ASN A 1 562 ? -30.624 16.500 8.942 1.00 26.30 562 ASN A N 1
ATOM 4416 C CA . ASN A 1 562 ? -29.931 17.793 9.023 1.00 26.30 562 ASN A CA 1
ATOM 4417 C C . ASN A 1 562 ? -29.109 18.076 7.767 1.00 26.30 562 ASN A C 1
ATOM 4419 O O . ASN A 1 562 ? -28.358 17.168 7.344 1.00 26.30 562 ASN A O 1
#